Protein AF-0000000071799418 (afdb_homodimer)

InterPro domains:
  IPR000169 Cysteine peptidase, cysteine active site [PS00139] (120-131)
  IPR000668 Peptidase C1A, papain C-terminal [PF00112] (98-346)
  IPR000668 Peptidase C1A, papain C-terminal [PR00705] (120-135)
  IPR000668 Peptidase C1A, papain C-terminal [PR00705] (297-307)
  IPR000668 Peptidase C1A, papain C-terminal [PR00705] (312-318)
  IPR000668 Peptidase C1A, papain C-terminal [SM00645] (98-348)
  IPR013128 Peptidase C1A [PTHR12411] (71-341)
  IPR025660 Cysteine peptidase, histidine active site [PS00639] (295-305)
  IPR038765 Papain-like cysteine peptidase superfamily [SSF54001] (47-347)

Foldseek 3Di:
DPDDPDDPPPPPPPPPPPPVQQALVRVLVVVLPDDFDPVQQADFQPRVQVCDVPPDDQFDFANDQLAPQPLLQAAAQVAPDPDFDDFDAPDCVVLVVFDQKDFLCVVQVLQCLSVDAAALFSFNLQLLQQLQSFVQRLVCVVVSNPDHARFASLQLLAPLPPQFHQRRNYGHNLSSLVCQQVPFTFGEEYDPDPQTFHYNPDDAAGDQVVDPHPYHSPDHDDRDHNDQAGDPPHDDGSVRRGDGFNDKDWFRLYPSSQSVCCVPRNKWKFKFFDFNRNSGGAAGADADHGGHTSHMGMWIFGMWHDDRSFIWTKTAANNALRGHPRRIYIYTPDSCGRNRRGTIMDGGD/DPDDPDDPPPPPPPPPPPPPQQALVRVLVVVLPDDFDPVQQADAQPRVQVCPVVPDDQFDFANDFLAPQPLLQAAAQVAPDPDFDDFDAPDCVVLVVFDQKDFLCVVQVLQCLSVDAAALFSFNLQLLQQLQSFVQRLVCVVVSNPDRARFASLQLLAPLPPQFHDRRNYGHNLSSLVCQQPPFTFGEEYDPDPQTFHYNPDDAAGDQVVDPHPYHSPDHDDRDHNDQAGDPPHPDGSVRRGDGFNDKDWFRLYLSSQSVCCVPRNKWKFKFFDFNRVSGGAAGADADHGGHTSHMGMWIFGMWHDDRSFIWTKTAARNALRGHPRRIYIYTPDSCGRNRRGTIMDGGD

Nearest PDB structures (foldseek):
  1the-assembly1_B-2  TM=9.754E-01  e=5.997E-38  Rattus norvegicus
  1mir-assembly2_B  TM=9.091E-01  e=2.291E-39  Rattus norvegicus
  5ogq-assembly3_C  TM=9.634E-01  e=3.944E-37  Schistosoma mansoni
  4i05-assembly1_A  TM=9.194E-01  e=7.391E-37  Schistosoma mansoni
  3s3r-assembly2_B  TM=9.650E-01  e=7.233E-35  Schistosoma mansoni

Structure (mmCIF, N/CA/C/O backbone):
data_AF-0000000071799418-model_v1
#
loop_
_entity.id
_entity.type
_entity.pdbx_description
1 polymer 'Pept_C1 domain-containing protein'
#
loop_
_atom_site.group_PDB
_atom_site.id
_atom_site.type_symbol
_atom_site.label_atom_id
_atom_site.label_alt_id
_atom_site.label_comp_id
_atom_site.label_asym_id
_atom_site.label_entity_id
_atom_site.label_seq_id
_atom_site.pdbx_PDB_ins_code
_atom_site.Cartn_x
_atom_site.Cartn_y
_atom_site.Cartn_z
_atom_site.occupancy
_atom_site.B_iso_or_equiv
_atom_site.auth_seq_id
_atom_site.auth_comp_id
_atom_site.auth_asym_id
_atom_site.auth_atom_id
_atom_site.pdbx_PDB_model_num
ATOM 1 N N . MET A 1 1 ? -72.25 -21.875 44.812 1 28.3 1 MET A N 1
ATOM 2 C CA . MET A 1 1 ? -71.125 -22.25 43.938 1 28.3 1 MET A CA 1
ATOM 3 C C . MET A 1 1 ? -70.312 -21.031 43.5 1 28.3 1 MET A C 1
ATOM 5 O O . MET A 1 1 ? -70.25 -20.734 42.312 1 28.3 1 MET A O 1
ATOM 9 N N . PHE A 1 2 ? -70.25 -19.984 44.344 1 29.23 2 PHE A N 1
ATOM 10 C CA . PHE A 1 2 ? -69.812 -18.609 44.281 1 29.23 2 PHE A CA 1
ATOM 11 C C . PHE A 1 2 ? -68.312 -18.531 44.094 1 29.23 2 PHE A C 1
ATOM 13 O O . PHE A 1 2 ? -67.75 -17.516 43.656 1 29.23 2 PHE A O 1
ATOM 20 N N . SER A 1 3 ? -67.562 -19.484 44.719 1 26.91 3 SER A N 1
ATOM 21 C CA . SER A 1 3 ? -66.312 -19.094 45.312 1 26.91 3 SER A CA 1
ATOM 22 C C . SER A 1 3 ? -65.25 -18.75 44.25 1 26.91 3 SER A C 1
ATOM 24 O O . SER A 1 3 ? -64.625 -17.703 44.344 1 26.91 3 SER A O 1
ATOM 26 N N . THR A 1 4 ? -64.5 -19.75 43.656 1 31.31 4 THR A N 1
ATOM 27 C CA . THR A 1 4 ? -63.062 -19.844 43.5 1 31.31 4 THR A CA 1
ATOM 28 C C . THR A 1 4 ? -62.594 -19.047 42.312 1 31.31 4 THR A C 1
ATOM 30 O O . THR A 1 4 ? -62.719 -19.5 41.156 1 31.31 4 THR A O 1
ATOM 33 N N . MET A 1 5 ? -62.688 -17.719 42.219 1 27.11 5 MET A N 1
ATOM 34 C CA . MET A 1 5 ? -62.25 -16.719 41.219 1 27.11 5 MET A CA 1
ATOM 35 C C . MET A 1 5 ? -60.75 -16.641 41.156 1 27.11 5 MET A C 1
ATOM 37 O O . MET A 1 5 ? -60.125 -15.656 41.562 1 27.11 5 MET A O 1
ATOM 41 N N . LYS A 1 6 ? -59.875 -17.625 41.656 1 26.02 6 LYS A N 1
ATOM 42 C CA . LYS A 1 6 ? -58.5 -17.234 41.812 1 26.02 6 LYS A CA 1
ATOM 43 C C . LYS A 1 6 ? -57.875 -16.781 40.5 1 26.02 6 LYS A C 1
ATOM 45 O O . LYS A 1 6 ? -58.062 -17.438 39.469 1 26.02 6 LYS A O 1
ATOM 50 N N . ARG A 1 7 ? -57.062 -15.508 40.531 1 25.56 7 ARG A N 1
ATOM 51 C CA . ARG A 1 7 ? -56.312 -14.547 39.688 1 25.56 7 ARG A CA 1
ATOM 52 C C . ARG A 1 7 ? -55.125 -15.211 39.062 1 25.56 7 ARG A C 1
ATOM 54 O O . ARG A 1 7 ? -54.219 -15.719 39.75 1 25.56 7 ARG A O 1
ATOM 61 N N . LEU A 1 8 ? -55.188 -15.891 37.969 1 28.41 8 LEU A N 1
ATOM 62 C CA . LEU A 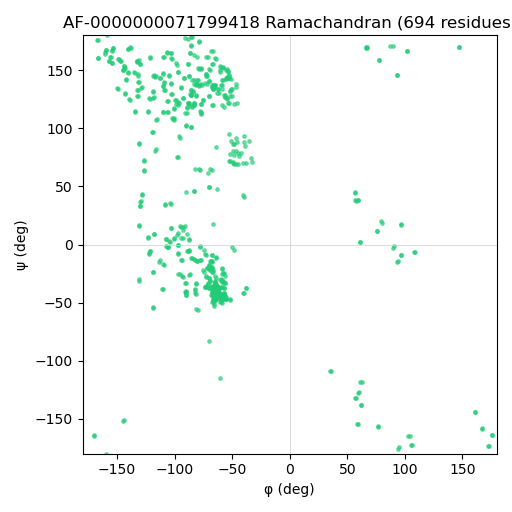1 8 ? -54 -16.297 37.219 1 28.41 8 LEU A CA 1
ATOM 63 C C . LEU A 1 8 ? -53.062 -15.102 37 1 28.41 8 LEU A C 1
ATOM 65 O O . LEU A 1 8 ? -53.438 -14.172 36.281 1 28.41 8 LEU A O 1
ATOM 69 N N . VAL A 1 9 ? -52.375 -14.562 38.031 1 29.75 9 VAL A N 1
ATOM 70 C CA . VAL A 1 9 ? -51.375 -13.508 37.875 1 29.75 9 VAL A CA 1
ATOM 71 C C . VAL A 1 9 ? -50.344 -13.938 36.844 1 29.75 9 VAL A C 1
ATOM 73 O O . VAL A 1 9 ? -49.719 -14.992 36.969 1 29.75 9 VAL A O 1
ATOM 76 N N . LEU A 1 10 ? -50.469 -13.562 35.531 1 28.44 10 LEU A N 1
ATOM 77 C CA . LEU A 1 10 ? -49.469 -13.602 34.469 1 28.44 10 LEU A CA 1
ATOM 78 C C . LEU A 1 10 ? -48.156 -12.961 34.938 1 28.44 10 LEU A C 1
ATOM 80 O O . LEU A 1 10 ? -48.125 -11.781 35.281 1 28.44 10 LEU A O 1
ATOM 84 N N . ALA A 1 11 ? -47.219 -13.68 35.594 1 27.92 11 ALA A N 1
ATOM 85 C CA . ALA A 1 11 ? -45.812 -13.312 35.812 1 27.92 11 ALA A CA 1
ATOM 86 C C . ALA A 1 11 ? -45.156 -12.852 34.531 1 27.92 11 ALA A C 1
ATOM 88 O O . ALA A 1 11 ? -44.906 -13.656 33.625 1 27.92 11 ALA A O 1
ATOM 89 N N . LEU A 1 12 ? -45.531 -11.68 33.969 1 28.73 12 LEU A N 1
ATOM 90 C CA . LEU A 1 12 ? -44.719 -11.047 32.938 1 28.73 12 LEU A CA 1
ATOM 91 C C . LEU A 1 12 ? -43.281 -10.898 33.406 1 28.73 12 LEU A C 1
ATOM 93 O O . LEU A 1 12 ? -43 -10.141 34.344 1 28.73 12 LEU A O 1
ATOM 97 N N . CYS A 1 13 ? -42.5 -11.953 33.5 1 29.92 13 CYS A N 1
ATOM 98 C CA . CYS A 1 13 ? -41.062 -11.805 33.656 1 29.92 13 CYS A CA 1
ATOM 99 C C . CYS A 1 13 ? -40.5 -10.789 32.656 1 29.92 13 CYS A C 1
ATOM 101 O O . CYS A 1 13 ? -40.594 -10.977 31.453 1 29.92 13 CYS A O 1
ATOM 103 N N . LEU A 1 14 ? -40.406 -9.539 33 1 30.78 14 LEU A N 1
ATOM 104 C CA . LEU A 1 14 ? -39.594 -8.508 32.375 1 30.78 14 LEU A CA 1
ATOM 105 C C . LEU A 1 14 ? -38.188 -9.008 32.125 1 30.78 14 LEU A C 1
ATOM 107 O O . LEU A 1 14 ? -37.438 -9.234 33.094 1 30.78 14 LEU A O 1
ATOM 111 N N . TYR A 1 15 ? -37.938 -9.938 31.203 1 30.98 15 TYR A N 1
ATOM 112 C CA . TYR A 1 15 ? -36.594 -10.086 30.688 1 30.98 15 TYR A CA 1
ATOM 113 C C . TYR A 1 15 ? -35.969 -8.734 30.359 1 30.98 15 TYR A C 1
ATOM 115 O O . TYR A 1 15 ? -36.406 -8.062 29.422 1 30.98 15 TYR A O 1
ATOM 123 N N . LEU A 1 16 ? -35.5 -8.016 31.312 1 31.05 16 LEU A N 1
ATOM 124 C CA . LEU A 1 16 ? -34.562 -6.914 31.078 1 31.05 16 LEU A CA 1
ATOM 125 C C . LEU A 1 16 ? -33.5 -7.309 30.062 1 31.05 16 LEU A C 1
ATOM 127 O O . LEU A 1 16 ? -32.688 -8.211 30.328 1 31.05 16 LEU A O 1
ATOM 131 N N . PHE A 1 17 ? -33.781 -7.301 28.812 1 32.5 17 PHE A N 1
ATOM 132 C CA . PHE A 1 17 ? -32.719 -7.211 27.797 1 32.5 17 PHE A CA 1
ATOM 133 C C . PHE A 1 17 ? -31.641 -6.227 28.234 1 32.5 17 PHE A C 1
ATOM 135 O O . PHE A 1 17 ? -31.859 -5.012 28.219 1 32.5 17 PHE A O 1
ATOM 142 N N . GLN A 1 18 ? -30.891 -6.5 29.172 1 33.25 18 GLN A N 1
ATOM 143 C CA . GLN A 1 18 ? -29.688 -5.684 29.328 1 33.25 18 GLN A CA 1
ATOM 144 C C . GLN A 1 18 ? -28.922 -5.555 28.016 1 33.25 18 GLN A C 1
ATOM 146 O O . GLN A 1 18 ? -28.406 -6.547 27.484 1 33.25 18 GLN A O 1
ATOM 151 N N . ALA A 1 19 ? -29.266 -4.75 27.141 1 38.5 19 ALA A N 1
ATOM 152 C CA . ALA A 1 19 ? -28.344 -4.297 26.109 1 38.5 19 ALA A CA 1
ATOM 153 C C . ALA A 1 19 ? -26.922 -4.207 26.641 1 38.5 19 ALA A C 1
ATOM 155 O O . ALA A 1 19 ? -26.625 -3.367 27.5 1 38.5 19 ALA A O 1
ATOM 156 N N . ALA A 1 20 ? -26.219 -5.195 26.859 1 41.75 20 ALA A N 1
ATOM 157 C CA . ALA A 1 20 ? -24.812 -5.152 27.234 1 41.75 20 ALA A CA 1
ATOM 158 C C . ALA A 1 20 ? -24.078 -4.055 26.469 1 41.75 20 ALA A C 1
ATOM 160 O O . ALA A 1 20 ? -24 -4.082 25.234 1 41.75 20 ALA A O 1
ATOM 161 N N . ILE A 1 21 ? -24.047 -2.762 26.859 1 47.72 21 ILE A N 1
ATOM 162 C CA . ILE A 1 21 ? -23.266 -1.65 26.328 1 47.72 21 ILE A CA 1
ATOM 163 C C . ILE A 1 21 ? -21.859 -2.129 25.984 1 47.72 21 ILE A C 1
ATOM 165 O O . ILE A 1 21 ? -21.094 -2.527 26.875 1 47.72 21 ILE A O 1
ATOM 169 N N . ALA A 1 22 ? -21.578 -2.535 24.781 1 62.28 22 ALA A N 1
ATOM 170 C CA . ALA A 1 22 ? -20.25 -2.893 24.297 1 62.28 22 ALA A CA 1
ATOM 171 C C . ALA A 1 22 ? -19.219 -1.822 24.672 1 62.28 22 ALA A C 1
ATOM 173 O O . ALA A 1 22 ? -19.484 -0.626 24.531 1 62.28 22 ALA A O 1
ATOM 174 N N . SER A 1 23 ? -18.234 -2.229 25.391 1 80.25 23 SER A N 1
ATOM 175 C CA . SER A 1 23 ? -17.125 -1.344 25.719 1 80.25 23 SER A CA 1
ATOM 176 C C . SER A 1 23 ? -16.422 -0.861 24.453 1 80.25 23 SER A C 1
ATOM 178 O O . SER A 1 23 ? -16.625 -1.412 23.375 1 80.25 23 SER A O 1
ATOM 180 N N . GLU A 1 24 ? -15.875 0.281 24.5 1 80.62 24 GLU A N 1
ATOM 181 C CA . GLU A 1 24 ? -15.039 0.788 23.422 1 80.62 24 GLU A CA 1
ATOM 182 C C . GLU A 1 24 ? -14.133 -0.305 22.859 1 80.62 24 GLU A C 1
ATOM 184 O O . GLU A 1 24 ? -13.977 -0.433 21.641 1 80.62 24 GLU A O 1
ATOM 189 N N . ALA A 1 25 ? -13.609 -1.04 23.672 1 82.38 25 ALA A N 1
ATOM 190 C CA . ALA A 1 25 ? -12.703 -2.119 23.266 1 82.38 25 ALA A CA 1
ATOM 191 C C . ALA A 1 25 ? -13.422 -3.141 22.391 1 82.38 25 ALA A C 1
ATOM 193 O O . ALA A 1 25 ? -12.852 -3.646 21.422 1 82.38 25 ALA A O 1
ATOM 194 N N . ASP A 1 26 ? -14.617 -3.393 22.766 1 85.69 26 ASP A N 1
ATOM 195 C CA . ASP A 1 26 ? -15.406 -4.352 22 1 85.69 26 ASP A CA 1
ATOM 196 C C . ASP A 1 26 ? -15.719 -3.811 20.609 1 85.69 26 ASP A C 1
ATOM 198 O O . ASP A 1 26 ? -15.641 -4.547 19.609 1 85.69 26 ASP A O 1
ATOM 202 N N . VAL A 1 27 ? -16.078 -2.588 20.625 1 86.06 27 VAL A N 1
ATOM 203 C CA . VAL A 1 27 ? -16.391 -1.948 19.359 1 86.06 27 VAL A CA 1
ATOM 204 C C . VAL A 1 27 ? -15.148 -1.948 18.469 1 86.06 27 VAL A C 1
ATOM 206 O O . VAL A 1 27 ? -15.234 -2.301 17.281 1 86.06 27 VAL A O 1
ATOM 209 N N . LEU A 1 28 ? -14.055 -1.646 19 1 89.06 28 LEU A N 1
ATOM 210 C CA . LEU A 1 28 ? -12.82 -1.573 18.219 1 89.06 28 LEU A CA 1
ATOM 211 C C . LEU A 1 28 ? -12.406 -2.953 17.719 1 89.06 28 LEU A C 1
ATOM 213 O O . LEU A 1 28 ? -11.961 -3.098 16.578 1 89.06 28 LEU A O 1
ATOM 217 N N . ALA A 1 29 ? -12.555 -3.904 18.562 1 87.38 29 ALA A N 1
ATOM 218 C CA . ALA A 1 29 ? -12.227 -5.27 18.156 1 87.38 29 ALA A CA 1
ATOM 219 C C . ALA A 1 29 ? -13.109 -5.727 17 1 87.38 29 ALA A C 1
ATOM 221 O O . ALA A 1 29 ? -12.633 -6.367 16.062 1 87.38 29 ALA A O 1
ATOM 222 N N . SER A 1 30 ? -14.344 -5.406 17.141 1 88.75 30 SER A N 1
ATOM 223 C CA . SER A 1 30 ? -15.281 -5.762 16.078 1 88.75 30 SER A CA 1
ATOM 224 C C . SER A 1 30 ? -14.93 -5.059 14.781 1 88.75 30 SER A C 1
ATOM 226 O O . SER A 1 30 ? -14.969 -5.668 13.711 1 88.75 30 SER A O 1
ATOM 228 N N . LEU A 1 31 ? -14.602 -3.865 14.875 1 88.19 31 LEU A N 1
ATOM 229 C CA . LEU A 1 31 ? -14.25 -3.088 13.695 1 88.19 31 LEU A CA 1
ATOM 230 C C . LEU A 1 31 ? -12.953 -3.594 13.07 1 88.19 31 LEU A C 1
ATOM 232 O O . LEU A 1 31 ? -12.844 -3.68 11.844 1 88.19 31 LEU A O 1
ATOM 236 N N . GLN A 1 32 ? -12.023 -3.912 13.844 1 85.81 32 GLN A N 1
ATOM 237 C CA . GLN A 1 32 ? -10.734 -4.414 13.375 1 85.81 32 GLN A CA 1
ATOM 238 C C . GLN A 1 32 ? -10.891 -5.762 12.68 1 85.81 32 GLN A C 1
ATOM 240 O O . GLN A 1 32 ? -10.148 -6.074 11.75 1 85.81 32 GLN A O 1
ATOM 245 N N . ALA A 1 33 ? -11.82 -6.5 13.109 1 86.62 33 ALA A N 1
ATOM 246 C CA . ALA A 1 33 ? -12.016 -7.852 12.578 1 86.62 33 ALA A CA 1
ATOM 247 C C . ALA A 1 33 ? -12.773 -7.82 11.258 1 86.62 33 ALA A C 1
ATOM 249 O O . ALA A 1 33 ? -12.805 -8.812 10.531 1 86.62 33 ALA A O 1
ATOM 250 N N . GLN A 1 34 ? -13.344 -6.734 10.969 1 89.75 34 GLN A N 1
ATOM 251 C CA . GLN A 1 34 ? -14.148 -6.645 9.758 1 89.75 34 GLN A CA 1
ATOM 252 C C . GLN A 1 34 ? -13.258 -6.516 8.516 1 89.75 34 GLN A C 1
ATOM 254 O O . GLN A 1 34 ? -12.484 -5.566 8.406 1 89.75 34 GLN A O 1
ATOM 259 N N . GLU A 1 35 ? -13.406 -7.473 7.609 1 92.94 35 GLU A N 1
ATOM 260 C CA . GLU A 1 35 ? -12.672 -7.441 6.348 1 92.94 35 GLU A CA 1
ATOM 261 C C . GLU A 1 35 ? -13.484 -6.738 5.262 1 92.94 35 GLU A C 1
ATOM 263 O O . GLU A 1 35 ? -14.711 -6.828 5.238 1 92.94 35 GLU A O 1
ATOM 268 N N . ILE A 1 36 ? -12.828 -6.023 4.438 1 96.06 36 ILE A N 1
ATOM 269 C CA . ILE A 1 36 ? -13.445 -5.441 3.252 1 96.06 36 ILE A CA 1
ATOM 270 C C . ILE A 1 36 ? -13.477 -6.477 2.127 1 96.06 36 ILE A C 1
ATOM 272 O O . ILE A 1 36 ? -12.43 -6.965 1.697 1 96.06 36 ILE A O 1
ATOM 276 N N . PRO A 1 37 ? -14.672 -6.84 1.626 1 95.88 37 PRO A N 1
ATOM 277 C CA . PRO A 1 37 ? -14.727 -7.805 0.522 1 95.88 37 PRO A CA 1
ATOM 278 C C . PRO A 1 37 ? -13.875 -7.375 -0.672 1 95.88 37 PRO A C 1
ATOM 280 O O . PRO A 1 37 ? -13.812 -6.188 -0.998 1 95.88 37 PRO A O 1
ATOM 283 N N . LEU A 1 38 ? -13.266 -8.336 -1.323 1 95.75 38 LEU A N 1
ATOM 284 C CA . LEU A 1 38 ? -12.367 -8.055 -2.439 1 95.75 38 LEU A CA 1
ATOM 285 C C . LEU A 1 38 ? -13.086 -7.246 -3.516 1 95.75 38 LEU A C 1
ATOM 287 O O . LEU A 1 38 ? -12.523 -6.281 -4.043 1 95.75 38 LEU A O 1
ATOM 291 N N . ALA A 1 39 ? -14.312 -7.637 -3.85 1 94.44 39 ALA A N 1
ATOM 292 C CA . ALA A 1 39 ? -15.078 -6.934 -4.871 1 94.44 39 ALA A CA 1
ATOM 293 C C . ALA A 1 39 ? -15.281 -5.469 -4.496 1 94.44 39 ALA A C 1
ATOM 295 O O . ALA A 1 39 ? -15.25 -4.59 -5.363 1 94.44 39 ALA A O 1
ATOM 296 N N . ALA A 1 40 ? -15.469 -5.203 -3.195 1 96.88 40 ALA A N 1
ATOM 297 C CA . ALA A 1 40 ? -15.703 -3.844 -2.721 1 96.88 40 ALA A CA 1
ATOM 298 C C . ALA A 1 40 ? -14.445 -2.996 -2.832 1 96.88 40 ALA A C 1
ATOM 300 O O . ALA A 1 40 ? -14.516 -1.773 -2.98 1 96.88 40 ALA A O 1
ATOM 301 N N . GLN A 1 41 ? -13.25 -3.627 -2.736 1 96.75 41 GLN A N 1
ATOM 302 C CA . GLN A 1 41 ? -11.977 -2.918 -2.781 1 96.75 41 GLN A CA 1
ATOM 303 C C . GLN A 1 41 ? -11.727 -2.314 -4.16 1 96.75 41 GLN A C 1
ATOM 305 O O . GLN A 1 41 ? -10.922 -1.397 -4.309 1 96.75 41 GLN A O 1
ATOM 310 N N . LEU A 1 42 ? -12.539 -2.771 -5.203 1 95.31 42 LEU A N 1
ATOM 311 C CA . LEU A 1 42 ? -12.297 -2.354 -6.578 1 95.31 42 LEU A CA 1
ATOM 312 C C . LEU A 1 42 ? -13.367 -1.364 -7.043 1 95.31 42 LEU A C 1
ATOM 314 O O . LEU A 1 42 ? -13.32 -0.883 -8.172 1 95.31 42 LEU A O 1
ATOM 318 N N . LEU A 1 43 ? -14.297 -1.066 -6.219 1 94.62 43 LEU A N 1
ATOM 319 C CA . LEU A 1 43 ? -15.43 -0.229 -6.609 1 94.62 43 LEU A CA 1
ATOM 320 C C . LEU A 1 43 ? -14.984 1.213 -6.832 1 94.62 43 LEU A C 1
ATOM 322 O O . LEU A 1 43 ? -14.016 1.672 -6.219 1 94.62 43 LEU A O 1
ATOM 326 N N . SER A 1 44 ? -15.664 1.903 -7.699 1 91.31 44 SER A N 1
ATOM 327 C CA . SER A 1 44 ? -15.484 3.32 -8 1 91.31 44 SER A CA 1
ATOM 328 C C . SER A 1 44 ? -16.781 3.939 -8.531 1 91.31 44 SER A C 1
ATOM 330 O O . SER A 1 44 ? -17.766 3.234 -8.758 1 91.31 44 SER A O 1
ATOM 332 N N . GLY A 1 45 ? -16.781 5.234 -8.617 1 90 45 GLY A N 1
ATOM 333 C CA . GLY A 1 45 ? -17.906 5.938 -9.227 1 90 45 GLY A CA 1
ATOM 334 C C . GLY A 1 45 ? -19.219 5.715 -8.492 1 90 45 GLY A C 1
ATOM 335 O O . GLY A 1 45 ? -19.25 5.73 -7.262 1 90 45 GLY A O 1
ATOM 336 N N . GLU A 1 46 ? -20.234 5.52 -9.281 1 92.06 46 GLU A N 1
ATOM 337 C CA . GLU A 1 46 ? -21.594 5.387 -8.742 1 92.06 46 GLU A CA 1
ATOM 338 C C . GLU A 1 46 ? -21.734 4.094 -7.945 1 92.06 46 GLU A C 1
ATOM 340 O O . GLU A 1 46 ? -22.422 4.066 -6.918 1 92.06 46 GLU A O 1
ATOM 345 N N . GLU A 1 47 ? -21.109 3.049 -8.414 1 93.69 47 GLU A N 1
ATOM 346 C CA . GLU A 1 47 ? -21.188 1.774 -7.711 1 93.69 47 GLU A CA 1
ATOM 347 C C . GLU A 1 47 ? -20.609 1.88 -6.305 1 93.69 47 GLU A C 1
ATOM 349 O O . GLU A 1 47 ? -21.125 1.278 -5.363 1 93.69 47 GLU A O 1
ATOM 354 N N . LEU A 1 48 ? -19.562 2.643 -6.184 1 95 48 LEU A N 1
ATOM 355 C CA . LEU A 1 48 ? -18.969 2.875 -4.875 1 95 48 LEU A CA 1
ATOM 356 C C . LEU A 1 48 ? -19.922 3.645 -3.971 1 95 48 LEU A C 1
ATOM 358 O O . LEU A 1 48 ? -20.125 3.264 -2.816 1 95 48 LEU A O 1
ATOM 362 N N . THR A 1 49 ? -20.5 4.711 -4.508 1 94.31 49 THR A N 1
ATOM 363 C CA . THR A 1 49 ? -21.422 5.523 -3.732 1 94.31 49 THR A CA 1
ATOM 364 C C . THR A 1 49 ? -22.578 4.676 -3.203 1 94.31 49 THR A C 1
ATOM 366 O O . THR A 1 49 ? -22.906 4.746 -2.02 1 94.31 49 THR A O 1
ATOM 369 N N . GLU A 1 50 ? -23.109 3.859 -4.094 1 95 50 GLU A N 1
ATOM 370 C CA . GLU A 1 50 ? -24.219 2.996 -3.709 1 95 50 GLU A CA 1
ATOM 371 C C . GLU A 1 50 ? -23.797 1.995 -2.637 1 95 50 GLU A C 1
ATOM 373 O O . GLU A 1 50 ? -24.531 1.761 -1.675 1 95 50 GLU A O 1
ATOM 378 N N . TYR A 1 51 ? -22.656 1.436 -2.836 1 96.88 51 TYR A N 1
ATOM 379 C CA . TYR A 1 51 ? -22.156 0.479 -1.859 1 96.88 51 TYR A CA 1
ATOM 380 C C . TYR A 1 51 ? -22 1.13 -0.491 1 96.88 51 TYR A C 1
ATOM 382 O O . TYR A 1 51 ? -22.375 0.552 0.528 1 96.88 51 TYR A O 1
ATOM 390 N N . LEU A 1 52 ? -21.391 2.301 -0.445 1 96.69 52 LEU A N 1
ATOM 391 C CA . LEU A 1 52 ? -21.156 3.012 0.806 1 96.69 52 LEU A CA 1
ATOM 392 C C . LEU A 1 52 ? -22.469 3.34 1.507 1 96.69 52 LEU A C 1
ATOM 394 O O . LEU A 1 52 ? -22.562 3.215 2.729 1 96.69 52 LEU A O 1
ATOM 398 N N . GLN A 1 53 ? -23.453 3.775 0.765 1 95.12 53 GLN A N 1
ATOM 399 C CA . GLN A 1 53 ? -24.75 4.137 1.34 1 95.12 53 GLN A CA 1
ATOM 400 C C . GLN A 1 53 ? -25.438 2.92 1.955 1 95.12 53 GLN A C 1
ATOM 402 O O . GLN A 1 53 ? -26.141 3.039 2.959 1 95.12 53 GLN A O 1
ATOM 407 N N . LYS A 1 54 ? -25.125 1.775 1.405 1 95.94 54 LYS A N 1
ATOM 408 C CA . LYS A 1 54 ? -25.828 0.568 1.818 1 95.94 54 LYS A CA 1
ATOM 409 C C . LYS A 1 54 ? -25.047 -0.183 2.898 1 95.94 54 LYS A C 1
ATOM 411 O O . LYS A 1 54 ? -25.641 -0.857 3.74 1 95.94 54 LYS A O 1
ATOM 416 N N . ASN A 1 55 ? -23.703 -0.032 2.982 1 95.56 55 ASN A N 1
ATOM 417 C CA . ASN A 1 55 ? -22.922 -1.022 3.717 1 95.56 55 ASN A CA 1
ATOM 418 C C . ASN A 1 55 ? -22.203 -0.397 4.902 1 95.56 55 ASN A C 1
ATOM 420 O O . ASN A 1 55 ? -21.359 -1.044 5.535 1 95.56 55 ASN A O 1
ATOM 424 N N . GLN A 1 56 ? -22.484 0.87 5.27 1 92.5 56 GLN A N 1
ATOM 425 C CA . GLN A 1 56 ? -21.906 1.455 6.473 1 92.5 56 GLN A CA 1
ATOM 426 C C . GLN A 1 56 ? -22.75 2.613 6.984 1 92.5 56 GLN A C 1
ATOM 428 O O . GLN A 1 56 ? -23.547 3.186 6.234 1 92.5 56 GLN A O 1
ATOM 433 N N . GLN A 1 57 ? -22.594 2.928 8.305 1 91.56 57 GLN A N 1
ATOM 434 C CA . GLN A 1 57 ? -23.375 3.994 8.93 1 91.56 57 GLN A CA 1
ATOM 435 C C . GLN A 1 57 ? -22.484 4.938 9.719 1 91.56 57 GLN A C 1
ATOM 437 O O . GLN A 1 57 ? -22.953 5.66 10.602 1 91.56 57 GLN A O 1
ATOM 442 N N . PHE A 1 58 ? -21.219 4.918 9.516 1 94 58 PHE A N 1
ATOM 443 C CA . PHE A 1 58 ? -20.266 5.707 10.289 1 94 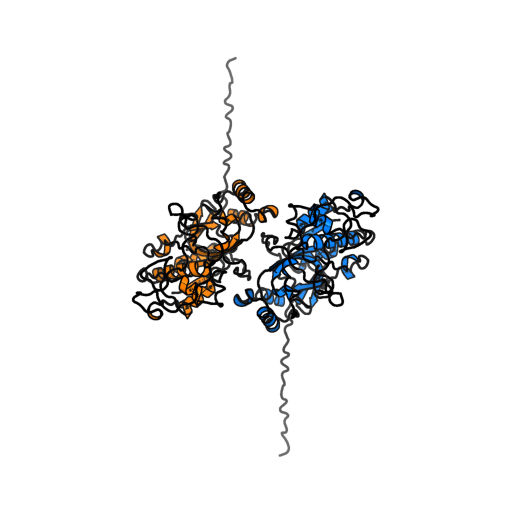58 PHE A CA 1
ATOM 444 C C . PHE A 1 58 ? -20.203 7.137 9.766 1 94 58 PHE A C 1
ATOM 446 O O . PHE A 1 58 ? -19.953 8.07 10.531 1 94 58 PHE A O 1
ATOM 453 N N . PHE A 1 59 ? -20.375 7.266 8.414 1 95.94 59 PHE A N 1
ATOM 454 C CA . PHE A 1 59 ? -20.297 8.609 7.852 1 95.94 59 PHE A CA 1
ATOM 455 C C . PHE A 1 59 ? -21.297 8.773 6.703 1 95.94 59 PHE A C 1
ATOM 457 O O . PHE A 1 59 ? -21.688 7.789 6.078 1 95.94 59 PHE A O 1
ATOM 464 N N . GLU A 1 60 ? -21.688 10.016 6.512 1 95.44 60 GLU A N 1
ATOM 465 C CA . GLU A 1 60 ? -22.578 10.367 5.406 1 95.44 60 GLU A CA 1
ATOM 466 C C . GLU A 1 60 ? -21.797 10.523 4.105 1 95.44 60 GLU A C 1
ATOM 468 O O . GLU A 1 60 ? -20.688 11.078 4.105 1 95.44 60 GLU A O 1
ATOM 473 N N . VAL A 1 61 ? -22.422 9.969 3.045 1 91.44 61 VAL A N 1
ATOM 474 C CA . VAL A 1 61 ? -21.766 9.922 1.744 1 91.44 61 VAL A CA 1
ATOM 475 C C . VAL A 1 61 ? -22.344 11 0.831 1 91.44 61 VAL A C 1
ATOM 477 O O . VAL A 1 61 ? -23.562 11.156 0.741 1 91.44 61 VAL A O 1
ATOM 480 N N . GLU A 1 62 ? -21.391 11.766 0.249 1 83.44 62 GLU A N 1
ATOM 481 C CA . GLU A 1 62 ? -21.812 12.758 -0.735 1 83.44 62 GLU A CA 1
ATOM 482 C C . GLU A 1 62 ? -22 12.133 -2.111 1 83.44 62 GLU A C 1
ATOM 484 O O . GLU A 1 62 ? -21.297 11.188 -2.473 1 83.44 62 GLU A O 1
ATOM 489 N N . ASP A 1 63 ? -23.016 12.594 -2.797 1 67.06 63 ASP A N 1
ATOM 490 C CA . ASP A 1 63 ? -23.266 12.078 -4.141 1 67.06 63 ASP A CA 1
ATOM 491 C C . ASP A 1 63 ? -22.125 12.469 -5.09 1 67.06 63 ASP A C 1
ATOM 493 O O . ASP A 1 63 ? -21.719 11.672 -5.934 1 67.06 63 ASP A O 1
ATOM 497 N N . THR A 1 64 ? -21.859 13.82 -5.09 1 60.22 64 THR A N 1
ATOM 498 C CA . THR A 1 64 ? -20.812 14.242 -6.023 1 60.22 64 THR A CA 1
ATOM 499 C C . THR A 1 64 ? -19.438 14.188 -5.363 1 60.22 64 THR A C 1
ATOM 501 O O . THR A 1 64 ? -19.234 14.773 -4.297 1 60.22 64 THR A O 1
ATOM 504 N N . PRO A 1 65 ? -18.672 13.227 -5.93 1 56.5 65 PRO A N 1
ATOM 505 C CA . PRO A 1 65 ? -17.312 13.227 -5.391 1 56.5 65 PRO A CA 1
ATOM 506 C C . PRO A 1 65 ? -16.703 14.625 -5.328 1 56.5 65 PRO A C 1
ATOM 508 O O . PRO A 1 65 ? -17.141 15.523 -6.047 1 56.5 65 PRO A O 1
ATOM 511 N N . ALA A 1 66 ? -15.992 14.945 -4.086 1 52.84 66 ALA A N 1
ATOM 512 C CA . ALA A 1 66 ? -15.219 16.188 -4.082 1 52.84 66 ALA A CA 1
ATOM 513 C C . ALA A 1 66 ? -14.508 16.391 -5.418 1 52.84 66 ALA A C 1
ATOM 515 O O . ALA A 1 66 ? -13.375 16.859 -5.457 1 52.84 66 ALA A O 1
ATOM 516 N N . GLY A 1 67 ? -15.227 16.078 -6.637 1 52.84 67 GLY A N 1
ATOM 517 C CA . GLY A 1 67 ? -14.82 16.453 -7.98 1 52.84 67 GLY A CA 1
ATOM 518 C C . GLY A 1 67 ? -13.992 15.391 -8.68 1 52.84 67 GLY A C 1
ATOM 519 O O . GLY A 1 67 ? -13.484 14.469 -8.031 1 52.84 67 GLY A O 1
ATOM 520 N N . ASP A 1 68 ? -14.047 15.141 -10.086 1 56.94 68 ASP A N 1
ATOM 521 C CA . ASP A 1 68 ? -13.297 14.266 -10.977 1 56.94 68 ASP A CA 1
ATOM 522 C C . ASP A 1 68 ? -11.789 14.406 -10.75 1 56.94 68 ASP A C 1
ATOM 524 O O . ASP A 1 68 ? -11.008 13.57 -11.203 1 56.94 68 ASP A O 1
ATOM 528 N N . ASP A 1 69 ? -11.383 15.281 -9.93 1 73.88 69 ASP A N 1
ATOM 529 C CA . ASP A 1 69 ? -9.945 15.508 -9.844 1 73.88 69 ASP A CA 1
ATOM 530 C C . ASP A 1 69 ? -9.469 15.445 -8.391 1 73.88 69 ASP A C 1
ATOM 532 O O . ASP A 1 69 ? -8.578 16.203 -7.996 1 73.88 69 ASP A O 1
ATOM 536 N N . PHE A 1 70 ? -10.031 14.555 -7.598 1 82 70 PHE A N 1
ATOM 537 C CA . PHE A 1 70 ? -9.68 14.344 -6.199 1 82 70 PHE A CA 1
ATOM 538 C C . PHE A 1 70 ? -8.219 13.945 -6.059 1 82 70 PHE A C 1
ATOM 540 O O . PHE A 1 70 ? -7.547 14.352 -5.109 1 82 70 PHE A O 1
ATOM 547 N N . GLU A 1 71 ? -7.691 13.297 -7.035 1 87.81 71 GLU A N 1
ATOM 548 C CA . GLU A 1 71 ? -6.332 12.758 -7 1 87.81 71 GLU A CA 1
ATOM 549 C C . GLU A 1 71 ? -5.297 13.875 -7.117 1 87.81 71 GLU A C 1
ATOM 551 O O . GLU A 1 71 ? -4.176 13.742 -6.625 1 87.81 71 GLU A O 1
ATOM 556 N N . SER A 1 72 ? -5.676 14.953 -7.762 1 88.75 72 SER A N 1
ATOM 557 C CA . SER A 1 72 ? -4.746 16.062 -7.949 1 88.75 72 SER A CA 1
ATOM 558 C C . SER A 1 72 ? -4.441 16.75 -6.629 1 88.75 72 SER A C 1
ATOM 560 O O . SER A 1 72 ? -3.471 17.5 -6.523 1 88.75 72 SER A O 1
ATOM 562 N N . ARG A 1 73 ? -5.219 16.469 -5.621 1 92.62 73 ARG A N 1
ATOM 563 C CA . ARG A 1 73 ? -5.055 17.094 -4.316 1 92.62 73 ARG A CA 1
ATOM 564 C C . ARG A 1 73 ? -4.25 16.203 -3.377 1 92.62 73 ARG A C 1
ATOM 566 O O . ARG A 1 73 ? -3.936 16.609 -2.252 1 92.62 73 ARG A O 1
ATOM 573 N N . LEU A 1 74 ? -3.998 15.031 -3.818 1 95.81 74 LEU A N 1
ATOM 574 C CA . LEU A 1 74 ? -3.311 14.047 -2.988 1 95.81 74 LEU A CA 1
ATOM 575 C C . LEU A 1 74 ? -1.846 13.922 -3.395 1 95.81 74 LEU A C 1
ATOM 577 O O . LEU A 1 74 ? -1.447 14.414 -4.453 1 95.81 74 LEU A O 1
ATOM 581 N N . MET A 1 75 ? -1.068 13.406 -2.492 1 97.5 75 MET A N 1
ATOM 582 C CA . MET A 1 75 ? 0.276 12.969 -2.859 1 97.5 75 MET A CA 1
ATOM 583 C C . MET A 1 75 ? 0.235 11.609 -3.561 1 97.5 75 MET A C 1
ATOM 585 O O . MET A 1 75 ? -0.684 10.82 -3.338 1 97.5 75 MET A O 1
ATOM 589 N N . ASP A 1 76 ? 1.227 11.438 -4.41 1 95.5 76 ASP A N 1
ATOM 590 C CA . ASP A 1 76 ? 1.417 10.109 -4.973 1 95.5 76 ASP A CA 1
ATOM 591 C C . ASP A 1 76 ? 1.52 9.055 -3.871 1 95.5 76 ASP A C 1
ATOM 593 O O . ASP A 1 76 ? 2.061 9.328 -2.797 1 95.5 76 ASP A O 1
ATOM 597 N N . LEU A 1 77 ? 1.072 7.844 -4.148 1 94.88 77 LEU A N 1
ATOM 598 C CA . LEU A 1 77 ? 1.096 6.742 -3.193 1 94.88 77 LEU A CA 1
ATOM 599 C C . LEU A 1 77 ? 2.52 6.457 -2.73 1 94.88 77 LEU A C 1
ATOM 601 O O . LEU A 1 77 ? 2.725 5.875 -1.662 1 94.88 77 LEU A O 1
ATOM 605 N N . SER A 1 78 ? 3.523 6.879 -3.506 1 93.88 78 SER A N 1
ATOM 606 C CA . SER A 1 78 ? 4.922 6.617 -3.18 1 93.88 78 SER A CA 1
ATOM 607 C C . SER A 1 78 ? 5.348 7.375 -1.926 1 93.88 78 SER A C 1
ATOM 609 O O . SER A 1 78 ? 6.398 7.086 -1.349 1 93.88 78 SER A O 1
ATOM 611 N N . PHE A 1 79 ? 4.531 8.227 -1.471 1 95.94 79 PHE A N 1
ATOM 612 C CA . PHE A 1 79 ? 4.918 9.039 -0.325 1 95.94 79 PHE A CA 1
ATOM 613 C C . PHE A 1 79 ? 4.258 8.531 0.95 1 95.94 79 PHE A C 1
ATOM 615 O O . PHE A 1 79 ? 4.207 9.242 1.956 1 95.94 79 PHE A O 1
ATOM 622 N N . ILE A 1 80 ? 3.727 7.328 0.871 1 93.81 80 ILE A N 1
ATOM 623 C CA . ILE A 1 80 ? 3.438 6.562 2.078 1 93.81 80 ILE A CA 1
ATOM 624 C C . ILE A 1 80 ? 4.703 5.852 2.553 1 93.81 80 ILE A C 1
ATOM 626 O O . ILE A 1 80 ? 5.332 5.113 1.791 1 93.81 80 ILE A O 1
ATOM 630 N N . ASP A 1 81 ? 5.07 6.184 3.812 1 94.38 81 ASP A N 1
ATOM 631 C CA . ASP A 1 81 ? 6.23 5.5 4.375 1 94.38 81 ASP A CA 1
ATOM 632 C C . ASP A 1 81 ? 6.062 3.984 4.301 1 94.38 81 ASP A C 1
ATOM 634 O O . ASP A 1 81 ? 5.09 3.436 4.828 1 94.38 81 ASP A O 1
ATOM 638 N N . GLN A 1 82 ? 7.02 3.287 3.705 1 94.06 82 GLN A N 1
ATOM 639 C CA . GLN A 1 82 ? 6.906 1.858 3.426 1 94.06 82 GLN A CA 1
ATOM 640 C C . GLN A 1 82 ? 7.27 1.026 4.652 1 94.06 82 GLN A C 1
ATOM 642 O O . GLN A 1 82 ? 7.02 -0.18 4.688 1 94.06 82 GLN A O 1
ATOM 647 N N . ASN A 1 83 ? 7.867 1.699 5.641 1 92.31 83 ASN A N 1
ATOM 648 C CA . ASN A 1 83 ? 8.195 0.994 6.875 1 92.31 83 ASN A CA 1
ATOM 649 C C . ASN A 1 83 ? 6.961 0.796 7.754 1 92.31 83 ASN A C 1
ATOM 651 O O . ASN A 1 83 ? 6.285 1.763 8.109 1 92.31 83 ASN A O 1
ATOM 655 N N . THR A 1 84 ? 6.609 -0.483 7.906 1 82 84 THR A N 1
ATOM 656 C CA . THR A 1 84 ? 5.461 -0.765 8.758 1 82 84 THR A CA 1
ATOM 657 C C . THR A 1 84 ? 5.883 -0.877 10.219 1 82 84 THR A C 1
ATOM 659 O O . THR A 1 84 ? 6.883 -1.524 10.531 1 82 84 THR A O 1
ATOM 662 N N . LYS A 1 85 ? 5.211 -0.146 11.078 1 77.38 85 LYS A N 1
ATOM 663 C CA . LYS A 1 85 ? 5.422 -0.232 12.516 1 77.38 85 LYS A CA 1
ATOM 664 C C . LYS A 1 85 ? 4.137 -0.622 13.242 1 77.38 85 LYS A C 1
ATOM 666 O O . LYS A 1 85 ? 3.076 -0.048 12.984 1 77.38 85 LYS A O 1
ATOM 671 N N . PRO A 1 86 ? 4.293 -1.678 13.992 1 75.25 86 PRO A N 1
ATOM 672 C CA . PRO A 1 86 ? 3.08 -2.014 14.742 1 75.25 86 PRO A CA 1
ATOM 673 C C . PRO A 1 86 ? 2.662 -0.91 15.711 1 75.25 86 PRO A C 1
ATOM 675 O O . PRO A 1 86 ? 3.518 -0.251 16.312 1 75.25 86 PRO A O 1
ATOM 678 N N . VAL A 1 87 ? 1.375 -0.613 15.68 1 74.88 87 VAL A N 1
ATOM 679 C CA . VAL A 1 87 ? 0.851 0.341 16.656 1 74.88 87 VAL A CA 1
ATOM 680 C C . VAL A 1 87 ? 0.738 -0.324 18.016 1 74.88 87 VAL A C 1
ATOM 682 O O . VAL A 1 87 ? 0.194 -1.425 18.141 1 74.88 87 VAL A O 1
ATOM 685 N N . VAL A 1 88 ? 1.38 0.312 18.969 1 73.75 88 VAL A N 1
ATOM 686 C CA . VAL A 1 88 ? 1.407 -0.241 20.328 1 73.75 88 VAL A CA 1
ATOM 687 C C . VAL A 1 88 ? 0.2 0.262 21.109 1 73.75 88 VAL A C 1
ATOM 689 O O . VAL A 1 88 ? -0.104 1.457 21.094 1 73.75 88 VAL A O 1
ATOM 692 N N . GLN A 1 89 ? -0.562 -0.726 21.562 1 67.06 89 GLN A N 1
ATOM 693 C CA . GLN A 1 89 ? -1.633 -0.334 22.469 1 67.06 89 GLN A CA 1
ATOM 694 C C . GLN A 1 89 ? -1.129 -0.247 23.906 1 67.06 89 GLN A C 1
ATOM 696 O O . GLN A 1 89 ? -0.608 -1.225 24.438 1 67.06 89 GLN A O 1
ATOM 701 N N . GLU A 1 90 ? -0.899 0.912 24.312 1 62.44 90 GLU A N 1
ATOM 702 C CA . GLU A 1 90 ? -0.481 1.03 25.703 1 62.44 90 GLU A CA 1
ATOM 703 C C . GLU A 1 90 ? -1.614 0.65 26.656 1 62.44 90 GLU A C 1
ATOM 705 O O . GLU A 1 90 ? -2.789 0.862 26.344 1 62.44 90 GLU A O 1
ATOM 710 N N . ALA A 1 91 ? -1.186 -0.12 27.625 1 52.5 91 ALA A N 1
ATOM 711 C CA . ALA A 1 91 ? -2.133 -0.54 28.656 1 52.5 91 ALA A CA 1
ATOM 712 C C . ALA A 1 91 ? -2.889 0.657 29.219 1 52.5 91 ALA A C 1
ATOM 714 O O . ALA A 1 91 ? -2.326 1.746 29.359 1 52.5 91 ALA A O 1
ATOM 715 N N . THR A 1 92 ? -4.277 0.609 29.25 1 52.62 92 THR A N 1
ATOM 716 C CA . THR A 1 92 ? -5.266 1.578 29.719 1 52.62 92 THR A CA 1
ATOM 717 C C . THR A 1 92 ? -4.777 2.291 30.969 1 52.62 92 THR A C 1
ATOM 719 O O . THR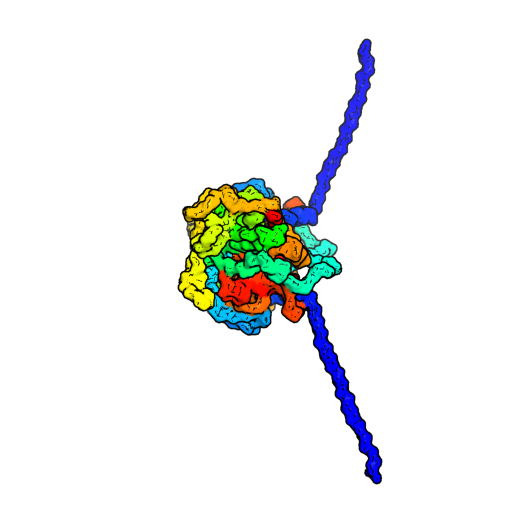 A 1 92 ? -5.152 3.436 31.234 1 52.62 92 THR A O 1
ATOM 722 N N . SER A 1 93 ? -4.113 1.572 31.812 1 48.53 93 SER A N 1
ATOM 723 C CA . SER A 1 93 ? -3.824 2.115 33.125 1 48.53 93 SER A CA 1
ATOM 724 C C . SER A 1 93 ? -3.072 3.438 33.031 1 48.53 93 SER A C 1
ATOM 726 O O . SER A 1 93 ? -3.137 4.262 33.938 1 48.53 93 SER A O 1
ATOM 728 N N . THR A 1 94 ? -2.396 3.623 32.062 1 54.41 94 THR A N 1
ATOM 729 C CA . THR A 1 94 ? -1.554 4.812 32 1 54.41 94 THR A CA 1
ATOM 730 C C . THR A 1 94 ? -2.281 5.957 31.312 1 54.41 94 THR A C 1
ATOM 732 O O . THR A 1 94 ? -1.703 7.02 31.078 1 54.41 94 THR A O 1
ATOM 735 N N . ALA A 1 95 ? -3.607 5.652 31.016 1 61.38 95 ALA A N 1
ATOM 736 C CA . ALA A 1 95 ? -4.426 6.617 30.297 1 61.38 95 ALA A CA 1
ATOM 737 C C . ALA A 1 95 ? -5.16 7.547 31.25 1 61.38 95 ALA A C 1
ATOM 739 O O . ALA A 1 95 ? -6.004 8.344 30.828 1 61.38 95 ALA A O 1
ATOM 740 N N . GLY A 1 96 ? -4.762 7.594 32.438 1 73.5 96 GLY A N 1
ATOM 741 C CA . GLY A 1 96 ? -5.551 8.305 33.438 1 73.5 96 GLY A CA 1
ATOM 742 C C . GLY A 1 96 ? -5.531 9.812 33.25 1 73.5 96 GLY A C 1
ATOM 743 O O . GLY A 1 96 ? -6.469 10.508 33.656 1 73.5 96 GLY A O 1
ATOM 744 N N . ASP A 1 97 ? -4.645 10.406 32.594 1 87.25 97 ASP A N 1
ATOM 745 C CA . ASP A 1 97 ? -4.547 11.859 32.438 1 87.25 97 ASP A CA 1
ATOM 746 C C . ASP A 1 97 ? -5.168 12.312 31.125 1 87.25 97 ASP A C 1
ATOM 748 O O . ASP A 1 97 ? -5.273 13.516 30.875 1 87.25 97 ASP A O 1
ATOM 752 N N . ILE A 1 98 ? -5.652 11.523 30.359 1 94.25 98 ILE A N 1
ATOM 753 C CA . ILE A 1 98 ? -6.176 11.852 29.047 1 94.25 98 ILE A CA 1
ATOM 754 C C . ILE A 1 98 ? -7.699 11.945 29.109 1 94.25 98 ILE A C 1
ATOM 756 O O . ILE A 1 98 ? -8.375 10.961 29.422 1 94.25 98 ILE A O 1
ATOM 760 N N . PRO A 1 99 ? -8.203 13.117 28.844 1 96.38 99 PRO A N 1
ATOM 761 C CA . PRO A 1 99 ? -9.656 13.266 28.859 1 96.38 99 PRO A CA 1
ATOM 762 C C . PRO A 1 99 ? -10.336 12.492 27.734 1 96.38 99 PRO A C 1
ATOM 764 O O . PRO A 1 99 ? -9.68 12.094 26.766 1 96.38 99 PRO A O 1
ATOM 767 N N . GLU A 1 100 ? -11.656 12.312 27.797 1 94.44 100 GLU A N 1
ATOM 768 C CA . GLU A 1 100 ? -12.438 11.594 26.797 1 94.44 100 GLU A CA 1
ATOM 769 C C . GLU A 1 100 ? -12.445 12.336 25.469 1 94.44 100 GLU A C 1
ATOM 771 O O . GLU A 1 100 ? -12.5 11.703 24.406 1 94.44 100 GLU A O 1
ATOM 776 N N . SER A 1 101 ? -12.484 13.625 25.625 1 97.69 101 SER A N 1
ATOM 777 C CA . SER A 1 101 ? -12.453 14.469 24.438 1 97.69 101 SER A CA 1
ATOM 778 C C . SER A 1 101 ? -11.477 15.633 24.609 1 97.69 101 SER A C 1
ATOM 780 O O . SER A 1 101 ? -11.211 16.062 25.719 1 97.69 101 SER A O 1
ATOM 782 N N . PHE A 1 102 ? -10.914 16 23.547 1 98.62 102 PHE A N 1
ATOM 783 C CA . PHE A 1 102 ? -9.977 17.109 23.5 1 98.62 102 PHE A CA 1
ATOM 784 C C . PHE A 1 102 ? -10.023 17.812 22.156 1 98.62 102 PHE A C 1
ATOM 786 O O . PHE A 1 102 ? -10.086 17.156 21.109 1 98.62 102 PHE A O 1
ATOM 793 N N . ASP A 1 103 ? -10.07 19.125 22.203 1 98.81 103 ASP A N 1
ATOM 794 C CA . ASP A 1 103 ? -10.055 20 21.031 1 98.81 103 ASP A CA 1
ATOM 795 C C . ASP A 1 103 ? -9.078 21.156 21.219 1 98.81 103 ASP A C 1
ATOM 797 O O . ASP A 1 103 ? -9.289 22.016 22.078 1 98.81 103 ASP A O 1
ATOM 801 N N . ALA A 1 104 ? -8.086 21.141 20.422 1 98.94 104 ALA A N 1
ATOM 802 C CA . ALA A 1 104 ? -7.047 22.156 20.547 1 98.94 104 ALA A CA 1
ATOM 803 C C . ALA A 1 104 ? -7.633 23.562 20.406 1 98.94 104 ALA A C 1
ATOM 805 O O . ALA A 1 104 ? -7.145 24.516 21.016 1 98.94 104 ALA A O 1
ATOM 806 N N . ARG A 1 105 ? -8.664 23.719 19.641 1 98.69 105 ARG A N 1
ATOM 807 C CA . ARG A 1 105 ? -9.305 25.016 19.422 1 98.69 105 ARG A CA 1
ATOM 808 C C . ARG A 1 105 ? -9.914 25.547 20.703 1 98.69 105 ARG A C 1
ATOM 810 O O . ARG A 1 105 ? -9.953 26.766 20.922 1 98.69 105 ARG A O 1
ATOM 817 N N . THR A 1 106 ? -10.383 24.656 21.469 1 98.38 106 THR A N 1
ATOM 818 C CA . THR A 1 106 ? -10.977 25.031 22.75 1 98.38 106 THR A CA 1
ATOM 819 C C . THR A 1 106 ? -9.891 25.219 23.812 1 98.38 106 THR A C 1
ATOM 821 O O . THR A 1 106 ? -10 26.094 24.672 1 98.38 106 THR A O 1
ATOM 824 N N . GLN A 1 107 ? -8.898 24.391 23.797 1 98.38 107 GLN A N 1
ATOM 825 C CA . GLN A 1 107 ? -7.832 24.422 24.797 1 98.38 107 GLN A CA 1
ATOM 826 C C . GLN A 1 107 ? -7 25.688 24.672 1 98.38 107 GLN A C 1
ATOM 828 O O . GLN A 1 107 ? -6.516 26.219 25.672 1 98.38 107 GLN A O 1
ATOM 833 N N . TRP A 1 108 ? -6.781 26.141 23.484 1 98.69 108 TRP A N 1
ATOM 834 C CA . TRP A 1 108 ? -5.977 27.328 23.219 1 98.69 108 TRP A CA 1
ATOM 835 C C . TRP A 1 108 ? -6.738 28.328 22.359 1 98.69 108 TRP A C 1
ATOM 837 O O . TRP A 1 108 ? -6.34 28.594 21.219 1 98.69 108 TRP A O 1
ATOM 847 N N . PRO A 1 109 ? -7.719 29 22.844 1 97.81 109 PRO A N 1
ATOM 848 C CA . PRO A 1 109 ? -8.602 29.875 22.062 1 97.81 109 PRO A CA 1
ATOM 849 C C . PRO A 1 109 ? -7.887 31.109 21.531 1 97.81 109 PRO A C 1
ATOM 851 O O . PRO A 1 109 ? -8.367 31.75 20.609 1 97.81 109 PRO A O 1
ATOM 854 N N . GLN A 1 110 ? -6.781 31.453 22.094 1 97.75 110 GLN A N 1
ATOM 855 C CA . GLN A 1 110 ? -6.051 32.656 21.656 1 97.75 110 GLN A CA 1
ATOM 856 C C . GLN A 1 110 ? -5.293 32.375 20.359 1 97.75 110 GLN A C 1
ATOM 858 O O . GLN A 1 110 ? -4.789 33.312 19.734 1 97.75 110 GLN A O 1
ATOM 863 N N . CYS A 1 111 ? -5.148 31.156 19.969 1 98.56 111 CYS A N 1
ATOM 864 C CA . CYS A 1 111 ? -4.43 30.781 18.766 1 98.56 111 CYS A CA 1
ATOM 865 C C . CYS A 1 111 ? -5.387 30.594 17.594 1 98.56 111 CYS A C 1
ATOM 867 O O . CYS A 1 111 ? -5.871 29.484 17.344 1 98.56 111 CYS A O 1
ATOM 869 N N . SER A 1 112 ? -5.59 31.609 16.828 1 97.44 112 SER A N 1
ATOM 870 C CA . SER A 1 112 ? -6.562 31.609 15.742 1 97.44 112 SER A CA 1
ATOM 871 C C . SER A 1 112 ? -6.145 30.656 14.633 1 97.44 112 SER A C 1
ATOM 873 O O . SER A 1 112 ? -6.98 30.219 13.844 1 97.44 112 SER A O 1
ATOM 875 N N . SER A 1 113 ? -4.832 30.359 14.539 1 97.81 113 SER A N 1
ATOM 876 C CA . SER A 1 113 ? -4.34 29.438 13.523 1 97.81 113 SER A CA 1
ATOM 877 C C . SER A 1 113 ? -4.996 28.078 13.648 1 97.81 113 SER A C 1
ATOM 879 O O . SER A 1 113 ? -5.125 27.344 12.656 1 97.81 113 SER A O 1
ATOM 881 N N . LEU A 1 114 ? -5.469 27.703 14.812 1 98.56 114 LEU A N 1
ATOM 882 C CA . LEU A 1 114 ? -6.094 26.422 15.07 1 98.56 114 LEU A CA 1
ATOM 883 C C . LEU A 1 114 ? -7.445 26.312 14.375 1 98.56 114 LEU A C 1
ATOM 885 O O . LEU A 1 114 ? -7.949 25.219 14.148 1 98.56 114 LEU A O 1
ATOM 889 N N . ARG A 1 115 ? -7.996 27.453 14.031 1 97.94 115 ARG A N 1
ATOM 890 C CA . ARG A 1 115 ? -9.312 27.484 13.398 1 97.94 115 ARG A CA 1
ATOM 891 C C . ARG A 1 115 ? -9.188 27.797 11.906 1 97.94 115 ARG A C 1
ATOM 893 O O . ARG A 1 115 ? -10.195 27.859 11.195 1 97.94 115 ARG A O 1
ATOM 900 N N . HIS A 1 116 ? -8.039 28 11.5 1 97.06 116 HIS A N 1
ATOM 901 C CA . HIS A 1 116 ? -7.82 28.344 10.102 1 97.06 116 HIS A CA 1
ATOM 902 C C . HIS A 1 116 ? -7.629 27.094 9.242 1 97.06 116 HIS A C 1
ATOM 904 O O . HIS A 1 116 ? -6.703 26.312 9.469 1 97.06 116 HIS A O 1
ATOM 910 N N . ILE A 1 117 ? -8.547 26.859 8.25 1 96.94 117 ILE A N 1
ATOM 911 C CA . ILE A 1 117 ? -8.438 25.766 7.289 1 96.94 117 ILE A CA 1
ATOM 912 C C . ILE A 1 117 ? -7.824 26.281 5.988 1 96.94 117 ILE A C 1
ATOM 914 O O . ILE A 1 117 ? -8.375 27.188 5.344 1 96.94 117 ILE A O 1
ATOM 918 N N . ARG A 1 118 ? -6.75 25.734 5.629 1 95.94 118 ARG A N 1
ATOM 919 C CA . ARG A 1 118 ? -6.066 26.125 4.398 1 95.94 118 ARG A CA 1
ATOM 920 C C . ARG A 1 118 ? -6.602 25.344 3.205 1 95.94 118 ARG A C 1
ATOM 922 O O . ARG A 1 118 ? -7.336 24.359 3.375 1 95.94 118 ARG A O 1
ATOM 929 N N . ASP A 1 119 ? -6.281 25.828 2.02 1 94 119 ASP A N 1
ATOM 930 C CA . ASP A 1 119 ? -6.621 25.172 0.764 1 94 119 ASP A CA 1
ATOM 931 C C . ASP A 1 119 ? -5.371 24.891 -0.07 1 94 119 ASP A C 1
ATOM 933 O O . ASP A 1 119 ? -4.766 25.828 -0.612 1 94 119 ASP A O 1
ATOM 937 N N . GLN A 1 120 ? -5.098 23.609 -0.238 1 95.5 120 GLN A N 1
ATOM 938 C CA . GLN A 1 120 ? -3.867 23.281 -0.943 1 95.5 120 GLN A CA 1
ATOM 939 C C . GLN A 1 120 ? -4.094 23.234 -2.451 1 95.5 120 GLN A C 1
ATOM 941 O O . GLN A 1 120 ? -3.143 23.062 -3.221 1 95.5 120 GLN A O 1
ATOM 946 N N . ALA A 1 121 ? -5.34 23.391 -2.877 1 94.06 121 ALA A N 1
ATOM 947 C CA . ALA A 1 121 ? -5.656 23.422 -4.305 1 94.06 121 ALA A CA 1
ATOM 948 C C . ALA A 1 121 ? -5.215 22.141 -4.996 1 94.06 121 ALA A C 1
ATOM 950 O O . ALA A 1 121 ? -5.336 21.047 -4.434 1 94.06 121 ALA A O 1
ATOM 951 N N . ASN A 1 122 ? -4.934 22.188 -6.375 1 94.19 122 ASN A N 1
ATOM 952 C CA . ASN A 1 122 ? -4.59 21 -7.152 1 94.19 122 ASN A CA 1
ATOM 953 C C . ASN A 1 122 ? -3.105 20.656 -7.035 1 94.19 122 ASN A C 1
ATOM 955 O O . ASN A 1 122 ? -2.441 20.391 -8.039 1 94.19 122 ASN A O 1
ATOM 959 N N . CYS A 1 123 ? -2.592 20.672 -5.836 1 96.44 123 CYS A N 1
ATOM 960 C CA . CYS A 1 123 ? -1.206 20.344 -5.508 1 96.44 123 CYS A CA 1
ATOM 961 C C . CYS A 1 123 ? -1.128 19.375 -4.336 1 96.44 123 CYS A C 1
ATOM 963 O O . CYS A 1 123 ? -1.748 19.609 -3.295 1 96.44 123 CYS A O 1
ATOM 965 N N . GLY A 1 124 ? -0.356 18.25 -4.57 1 97.06 124 GLY A N 1
ATOM 966 C CA . GLY A 1 124 ? -0.095 17.344 -3.467 1 97.06 124 GLY A CA 1
ATOM 967 C C . GLY A 1 124 ? 0.842 17.922 -2.426 1 97.06 124 GLY A C 1
ATOM 968 O O . GLY A 1 124 ? 1.83 17.281 -2.049 1 97.06 124 GLY A O 1
ATOM 969 N N . SER A 1 125 ? 0.528 19.125 -2.014 1 98.19 125 SER A N 1
ATOM 970 C CA . SER A 1 125 ? 1.392 19.844 -1.09 1 98.19 125 SER A CA 1
ATOM 971 C C . SER A 1 125 ? 0.941 19.656 0.355 1 98.19 125 SER A C 1
ATOM 973 O O . SER A 1 125 ? 1.375 20.391 1.248 1 98.19 125 SER A O 1
ATOM 975 N N . CYS A 1 126 ? 0.093 18.656 0.579 1 98.56 126 CYS A N 1
ATOM 976 C CA . CYS A 1 126 ? -0.477 18.453 1.907 1 98.56 126 CYS A CA 1
ATOM 977 C C . CYS A 1 126 ? 0.618 18.25 2.945 1 98.56 126 CYS A C 1
ATOM 979 O O . CYS A 1 126 ? 0.457 18.625 4.109 1 98.56 126 CYS A O 1
ATOM 981 N N . TRP A 1 127 ? 1.731 17.641 2.535 1 98.75 127 TRP A N 1
ATOM 982 C CA . TRP A 1 127 ? 2.842 17.422 3.457 1 98.75 127 TRP A CA 1
ATOM 983 C C . TRP A 1 127 ? 3.398 18.75 3.957 1 98.75 127 TRP A C 1
ATOM 985 O O . TRP A 1 127 ? 3.725 18.891 5.137 1 98.75 127 TRP A O 1
ATOM 995 N N . ALA A 1 128 ? 3.475 19.719 3.18 1 98.81 128 ALA A N 1
ATOM 996 C CA . ALA A 1 128 ? 3.971 21.047 3.521 1 98.81 128 ALA A CA 1
ATOM 997 C C . ALA A 1 128 ? 2.887 21.891 4.199 1 98.81 128 ALA A C 1
ATOM 999 O O . ALA A 1 128 ? 3.148 22.562 5.195 1 98.81 128 ALA A O 1
ATOM 1000 N N . VAL A 1 129 ? 1.679 21.812 3.686 1 98.81 129 VAL A N 1
ATOM 1001 C CA . VAL A 1 129 ? 0.576 22.625 4.184 1 98.81 129 VAL A CA 1
ATOM 1002 C C . VAL A 1 129 ? 0.215 22.188 5.602 1 98.81 129 VAL A C 1
ATOM 1004 O O . VAL A 1 129 ? 0.081 23.031 6.496 1 98.81 129 VAL A O 1
ATOM 1007 N N . ALA A 1 130 ? 0.052 20.922 5.797 1 98.88 130 ALA A N 1
ATOM 1008 C CA . ALA A 1 130 ? -0.278 20.422 7.129 1 98.88 130 ALA A CA 1
ATOM 1009 C C . ALA A 1 130 ? 0.829 20.75 8.125 1 98.88 130 ALA A C 1
ATOM 1011 O O . ALA A 1 130 ? 0.553 21.156 9.258 1 98.88 130 ALA A O 1
ATOM 1012 N N . THR A 1 131 ? 2.049 20.578 7.695 1 98.81 131 THR A N 1
ATOM 1013 C CA . THR A 1 131 ? 3.176 20.844 8.586 1 98.81 131 THR A CA 1
ATOM 1014 C C . THR A 1 131 ? 3.271 22.328 8.914 1 98.81 131 THR A C 1
ATOM 1016 O O . THR A 1 131 ? 3.418 22.703 10.078 1 98.81 131 THR A O 1
ATOM 1019 N N . ALA A 1 132 ? 3.188 23.156 7.926 1 98.81 132 ALA A N 1
ATOM 1020 C CA . ALA A 1 132 ? 3.211 24.594 8.164 1 98.81 132 ALA A CA 1
ATOM 1021 C C . ALA A 1 132 ? 2.096 25.016 9.117 1 98.81 132 ALA A C 1
ATOM 1023 O O . ALA A 1 132 ? 2.301 25.859 10 1 98.81 132 ALA A O 1
ATOM 1024 N N . SER A 1 133 ? 0.937 24.422 8.898 1 98.75 133 SER A N 1
ATOM 1025 C CA . SER A 1 133 ? -0.197 24.719 9.766 1 98.75 133 SER A CA 1
ATOM 1026 C C . SER A 1 133 ? 0.087 24.297 11.211 1 98.75 133 SER A C 1
ATOM 1028 O O . SER A 1 133 ? -0.185 25.047 12.141 1 98.75 133 SER A O 1
ATOM 1030 N N . ALA A 1 134 ? 0.628 23.141 11.383 1 98.88 134 ALA A N 1
ATOM 1031 C CA . ALA A 1 134 ? 0.94 22.656 12.719 1 98.88 134 ALA A CA 1
ATOM 1032 C C . ALA A 1 134 ? 2.025 23.5 13.375 1 98.88 134 ALA A C 1
ATOM 1034 O O . ALA A 1 134 ? 1.96 23.781 14.578 1 98.88 134 ALA A O 1
ATOM 1035 N N . ILE A 1 135 ? 3.025 23.891 12.609 1 98.81 135 ILE A N 1
ATOM 1036 C CA . ILE A 1 135 ? 4.086 24.766 13.117 1 98.81 135 ILE A CA 1
ATOM 1037 C C . ILE A 1 135 ? 3.488 26.078 13.617 1 98.81 135 ILE A C 1
ATOM 1039 O O . ILE A 1 135 ? 3.811 26.531 14.719 1 98.81 135 ILE A O 1
ATOM 1043 N N . SER A 1 136 ? 2.625 26.672 12.82 1 98.75 136 SER A N 1
ATOM 1044 C CA . SER A 1 136 ? 1.965 27.922 13.203 1 98.75 136 SER A CA 1
ATOM 1045 C C . SER A 1 136 ? 1.222 27.766 14.531 1 98.75 136 SER A C 1
ATOM 1047 O O . SER A 1 136 ? 1.32 28.625 15.406 1 98.75 136 SER A O 1
ATOM 1049 N N . ASP A 1 137 ? 0.502 26.688 14.625 1 98.88 137 ASP A N 1
ATOM 1050 C CA . ASP A 1 137 ? -0.236 26.422 15.852 1 98.88 137 ASP A CA 1
ATOM 1051 C C . ASP A 1 137 ? 0.707 26.312 17.047 1 98.88 137 ASP A C 1
ATOM 1053 O O . ASP A 1 137 ? 0.464 26.938 18.094 1 98.88 137 ASP A O 1
ATOM 1057 N N . ARG A 1 138 ? 1.711 25.547 16.891 1 98.81 138 ARG A N 1
ATOM 1058 C CA . ARG A 1 138 ? 2.602 25.25 18.016 1 98.81 138 ARG A CA 1
ATOM 1059 C C . ARG A 1 138 ? 3.404 26.484 18.422 1 98.81 138 ARG A C 1
ATOM 1061 O O . ARG A 1 138 ? 3.734 26.656 19.594 1 98.81 138 ARG A O 1
ATOM 1068 N N . ILE A 1 139 ? 3.74 27.406 17.469 1 98.5 139 ILE A N 1
ATOM 1069 C CA . ILE A 1 139 ? 4.383 28.672 17.797 1 98.5 139 ILE A CA 1
ATOM 1070 C C . ILE A 1 139 ? 3.475 29.484 18.703 1 98.5 139 ILE A C 1
ATOM 1072 O O . ILE A 1 139 ? 3.922 30 19.734 1 98.5 139 ILE A O 1
ATOM 1076 N N . CYS A 1 140 ? 2.244 29.547 18.344 1 98.75 140 CYS A N 1
ATOM 1077 C CA . CYS A 1 140 ? 1.292 30.297 19.156 1 98.75 140 CYS A CA 1
ATOM 1078 C C . CYS A 1 140 ? 1.123 29.656 20.531 1 98.75 140 CYS A C 1
ATOM 1080 O O . CYS A 1 140 ? 1.159 30.359 21.547 1 98.75 140 CYS A O 1
ATOM 1082 N N . ILE A 1 141 ? 0.977 28.359 20.562 1 98.69 141 ILE A N 1
ATOM 1083 C CA . ILE A 1 141 ? 0.722 27.609 21.797 1 98.69 141 ILE A CA 1
ATOM 1084 C C . ILE A 1 141 ? 1.916 27.75 22.734 1 98.69 141 ILE A C 1
ATOM 1086 O O . ILE A 1 141 ? 1.749 28.078 23.922 1 98.69 141 ILE A O 1
ATOM 1090 N N . SER A 1 142 ? 3.068 27.578 22.234 1 97.81 142 SER A N 1
ATOM 1091 C CA . SER A 1 142 ? 4.262 27.578 23.078 1 97.81 142 SER A CA 1
ATOM 1092 C C . SER A 1 142 ? 4.547 28.969 23.625 1 97.81 142 SER A C 1
ATOM 1094 O O . SER A 1 142 ? 5.254 29.125 24.625 1 97.81 142 SER A O 1
ATOM 1096 N N . SER A 1 143 ? 4.031 30.016 22.969 1 97.56 143 SER A N 1
ATOM 1097 C CA . SER A 1 143 ? 4.258 31.375 23.406 1 97.56 143 SER A CA 1
ATOM 1098 C C . SER A 1 143 ? 3.053 31.922 24.172 1 97.56 143 SER A C 1
ATOM 1100 O O . SER A 1 143 ? 2.977 33.125 24.453 1 97.56 143 SER A O 1
ATOM 1102 N N . ASN A 1 144 ? 2.137 31.062 24.375 1 97.44 144 ASN A N 1
ATOM 1103 C CA . ASN A 1 144 ? 0.901 31.469 25.047 1 97.44 144 ASN A CA 1
ATOM 1104 C C . ASN A 1 144 ? 0.214 32.625 24.312 1 97.44 144 ASN A C 1
ATOM 1106 O O . ASN A 1 144 ? -0.21 33.594 24.922 1 97.44 144 ASN A O 1
ATOM 1110 N N . GLY A 1 145 ? 0.294 32.5 23.016 1 97.38 145 GLY A N 1
ATOM 1111 C CA . GLY A 1 145 ? -0.446 33.438 22.188 1 97.38 145 GLY A CA 1
ATOM 1112 C C . GLY A 1 145 ? 0.343 34.688 21.844 1 97.38 145 GLY A C 1
ATOM 1113 O O . GLY A 1 145 ? -0.133 35.562 21.094 1 97.38 145 GLY A O 1
ATOM 1114 N N . ARG A 1 146 ? 1.518 34.844 22.328 1 97.44 146 ARG A N 1
ATOM 1115 C CA . ARG A 1 146 ? 2.295 36.062 22.109 1 97.44 146 ARG A CA 1
ATOM 1116 C C . ARG A 1 146 ? 2.811 36.125 20.688 1 97.44 146 ARG A C 1
ATOM 1118 O O . ARG A 1 146 ? 2.92 37.219 20.109 1 97.44 146 ARG A O 1
ATOM 1125 N N . ARG A 1 147 ? 3.166 35.031 20.156 1 97.06 147 ARG A N 1
ATOM 1126 C CA . ARG A 1 147 ? 3.645 34.938 18.781 1 97.06 147 ARG A CA 1
ATOM 1127 C C . ARG A 1 147 ? 2.627 34.219 17.891 1 97.06 147 ARG A C 1
ATOM 1129 O O . ARG A 1 147 ? 2.291 33.062 18.125 1 97.06 147 ARG A O 1
ATOM 1136 N N . ARG A 1 148 ? 2.119 34.969 17 1 96.81 148 ARG A N 1
ATOM 1137 C CA . ARG A 1 148 ? 1.174 34.406 16.031 1 96.81 148 ARG A CA 1
ATOM 1138 C C . ARG A 1 148 ? 1.707 34.562 14.609 1 96.81 148 ARG A C 1
ATOM 1140 O O . ARG A 1 148 ? 1.603 35.625 14 1 96.81 148 ARG A O 1
ATOM 1147 N N . VAL A 1 149 ? 2.301 33.531 14.133 1 95.62 149 VAL A N 1
ATOM 1148 C CA . VAL A 1 149 ? 2.965 33.5 12.828 1 95.62 149 VAL A CA 1
ATOM 1149 C C . VAL A 1 149 ? 2.289 32.469 11.93 1 95.62 149 VAL A C 1
ATOM 1151 O O . VAL A 1 149 ? 2.062 31.328 12.344 1 95.62 149 VAL A O 1
ATOM 1154 N N . HIS A 1 150 ? 1.881 32.875 10.742 1 97.5 150 HIS A N 1
ATOM 1155 C CA . HIS A 1 150 ? 1.473 31.938 9.719 1 97.5 150 HIS A CA 1
ATOM 1156 C C . HIS A 1 150 ? 2.656 31.516 8.852 1 97.5 150 HIS A C 1
ATOM 1158 O O . HIS A 1 150 ? 3.051 32.25 7.941 1 97.5 150 HIS A O 1
ATOM 1164 N N . VAL A 1 151 ? 3.123 30.344 9.148 1 98.44 151 VAL A N 1
ATOM 1165 C CA . VAL A 1 151 ? 4.305 29.859 8.453 1 98.44 151 VAL A CA 1
ATOM 1166 C C . VAL A 1 151 ? 3.959 29.547 6.996 1 98.44 151 VAL A C 1
ATOM 1168 O O . VAL A 1 151 ? 2.893 29 6.707 1 98.44 151 VAL A O 1
ATOM 1171 N N . SER A 1 152 ? 4.848 29.859 6.113 1 98.75 152 SER A N 1
ATOM 1172 C CA . SER A 1 152 ? 4.613 29.75 4.68 1 98.75 152 SER A CA 1
ATOM 1173 C C . SER A 1 152 ? 4.719 28.297 4.215 1 98.75 152 SER A C 1
ATOM 1175 O O . SER A 1 152 ? 5.816 27.734 4.168 1 98.75 152 SER A O 1
ATOM 1177 N N . ALA A 1 153 ? 3.596 27.766 3.801 1 98.62 153 ALA A N 1
ATOM 1178 C CA . ALA A 1 153 ? 3.631 26.453 3.158 1 98.62 153 ALA A CA 1
ATOM 1179 C C . ALA A 1 153 ? 4.398 26.516 1.839 1 98.62 153 ALA A C 1
ATOM 1181 O O . ALA A 1 153 ? 5.078 25.547 1.469 1 98.62 153 ALA A O 1
ATOM 1182 N N . THR A 1 154 ? 4.328 27.625 1.144 1 98.56 154 THR A N 1
ATOM 1183 C CA . THR A 1 154 ? 5.031 27.812 -0.119 1 98.56 154 THR A CA 1
ATOM 1184 C C . THR A 1 154 ? 6.539 27.703 0.077 1 98.56 154 THR A C 1
ATOM 1186 O O . THR A 1 154 ? 7.23 27.109 -0.748 1 98.56 154 THR A O 1
ATOM 1189 N N . ASP A 1 155 ? 6.98 28.328 1.115 1 98.75 155 ASP A N 1
ATOM 1190 C CA . ASP A 1 155 ? 8.406 28.297 1.407 1 98.75 155 ASP A CA 1
ATOM 1191 C C . ASP A 1 155 ? 8.898 26.875 1.612 1 98.75 155 ASP A C 1
ATOM 1193 O O . ASP A 1 155 ? 9.898 26.453 1.017 1 98.75 155 ASP A O 1
ATOM 1197 N N . ILE A 1 156 ? 8.211 26.125 2.402 1 98.62 156 ILE A N 1
ATOM 1198 C CA . ILE A 1 156 ? 8.57 24.734 2.664 1 98.62 156 ILE A CA 1
ATOM 1199 C C . ILE A 1 156 ? 8.445 23.922 1.378 1 98.62 156 ILE A C 1
ATOM 1201 O O . ILE A 1 156 ? 9.367 23.172 1.013 1 98.62 156 ILE A O 1
ATOM 1205 N N . LEU A 1 157 ? 7.363 24.062 0.67 1 98.62 157 LEU A N 1
ATOM 1206 C CA . LEU A 1 157 ? 7.055 23.328 -0.554 1 98.62 157 LEU A CA 1
ATOM 1207 C C . LEU A 1 157 ? 8.141 23.531 -1.603 1 98.62 157 LEU A C 1
ATOM 1209 O O . LEU A 1 157 ? 8.57 22.578 -2.254 1 98.62 157 LEU A O 1
ATOM 1213 N N . SER A 1 158 ? 8.602 24.734 -1.752 1 98.31 158 SER A N 1
ATOM 1214 C CA . SER A 1 158 ? 9.477 25.078 -2.867 1 98.31 158 SER A CA 1
ATOM 1215 C C . SER A 1 158 ? 10.945 24.953 -2.482 1 98.31 158 SER A C 1
ATOM 1217 O O . SER A 1 158 ? 11.789 24.656 -3.33 1 98.31 158 SER A O 1
ATOM 1219 N N . CYS A 1 159 ? 11.273 25.109 -1.198 1 98.25 159 CYS A N 1
ATOM 1220 C CA . CYS A 1 159 ? 12.688 25.281 -0.861 1 98.25 159 CYS A CA 1
ATOM 1221 C C . CYS A 1 159 ? 13.227 24.047 -0.139 1 98.25 159 CYS A C 1
ATOM 1223 O O . CYS A 1 159 ? 14.438 23.891 -0.002 1 98.25 159 CYS A O 1
ATOM 1225 N N . CYS A 1 160 ? 12.391 23.172 0.394 1 96.94 160 CYS A N 1
ATOM 1226 C CA . CYS A 1 160 ? 12.852 21.969 1.098 1 96.94 160 CYS A CA 1
ATOM 1227 C C . CYS A 1 160 ? 13.57 21.031 0.149 1 96.94 160 CYS A C 1
ATOM 1229 O O . CYS A 1 160 ? 14.461 20.281 0.564 1 96.94 160 CYS A O 1
ATOM 1231 N N . GLY A 1 161 ? 13.148 20.984 -1.132 1 92.94 161 GLY A N 1
ATOM 1232 C CA . GLY A 1 161 ? 13.867 20.234 -2.162 1 92.94 161 GLY A CA 1
ATOM 1233 C C . GLY A 1 161 ? 13.641 18.75 -2.09 1 92.94 161 GLY A C 1
ATOM 1234 O O . GLY A 1 161 ? 12.609 18.281 -1.588 1 92.94 161 GLY A O 1
ATOM 1235 N N . ARG A 1 162 ? 14.602 17.984 -2.645 1 91.06 162 ARG A N 1
ATOM 1236 C CA . ARG A 1 162 ? 14.484 16.531 -2.816 1 91.06 162 ARG A CA 1
ATOM 1237 C C . ARG A 1 162 ? 14.555 15.82 -1.474 1 91.06 162 ARG A C 1
ATOM 1239 O O . ARG A 1 162 ? 14.117 14.672 -1.353 1 91.06 162 ARG A O 1
ATOM 1246 N N . GLN A 1 163 ? 15.039 16.531 -0.557 1 89.75 163 GLN A N 1
ATOM 1247 C CA . GLN A 1 163 ? 15.094 15.961 0.784 1 89.75 163 GLN A CA 1
ATOM 1248 C C . GLN A 1 163 ? 13.695 15.68 1.32 1 89.75 163 GLN A C 1
ATOM 1250 O O . GLN A 1 163 ? 13.477 14.703 2.035 1 89.75 163 GLN A O 1
ATOM 1255 N N . CYS A 1 164 ? 12.836 16.547 0.987 1 95.69 164 CYS A N 1
ATOM 1256 C CA . CYS A 1 164 ? 11.484 16.438 1.521 1 95.69 164 CYS A CA 1
ATOM 1257 C C . CYS A 1 164 ? 10.594 15.609 0.603 1 95.69 164 CYS A C 1
ATOM 1259 O O . CYS A 1 164 ? 9.648 14.961 1.061 1 95.69 164 CYS A O 1
ATOM 1261 N N . GLY A 1 165 ? 10.859 15.719 -0.613 1 96.25 165 GLY A N 1
ATOM 1262 C CA . GLY A 1 165 ? 9.992 15.031 -1.565 1 96.25 165 GLY A CA 1
ATOM 1263 C C . GLY A 1 165 ? 10.109 15.586 -2.975 1 96.25 165 GLY A C 1
ATOM 1264 O O . GLY A 1 165 ? 11.219 15.836 -3.457 1 96.25 165 GLY A O 1
ATOM 1265 N N . ARG A 1 166 ? 8.922 15.602 -3.676 1 96.31 166 ARG A N 1
ATOM 1266 C CA . ARG A 1 166 ? 8.859 16.031 -5.066 1 96.31 166 ARG A CA 1
ATOM 1267 C C . ARG A 1 166 ? 7.785 17.094 -5.266 1 96.31 166 ARG A C 1
ATOM 1269 O O . ARG A 1 166 ? 6.973 17 -6.184 1 96.31 166 ARG A O 1
ATOM 1276 N N . GLY A 1 167 ? 7.77 17.969 -4.379 1 97.5 167 GLY A N 1
ATOM 1277 C CA . GLY A 1 167 ? 6.887 19.125 -4.496 1 97.5 167 GLY A CA 1
ATOM 1278 C C . GLY A 1 167 ? 5.418 18.75 -4.539 1 97.5 167 GLY A C 1
ATOM 1279 O O . GLY A 1 167 ? 4.918 18.078 -3.637 1 97.5 167 GLY A O 1
ATOM 1280 N N . CYS A 1 168 ? 4.82 19.094 -5.633 1 97.62 168 CYS A N 1
ATOM 1281 C CA . CYS A 1 168 ? 3.379 18.906 -5.762 1 97.62 168 CYS A CA 1
ATOM 1282 C C . CYS A 1 168 ? 3.031 17.453 -6.059 1 97.62 168 CYS A C 1
ATOM 1284 O O . CYS A 1 168 ? 1.856 17.094 -6.066 1 97.62 168 CYS A O 1
ATOM 1286 N N . SER A 1 169 ? 4.016 16.609 -6.172 1 96.56 169 SER A N 1
ATOM 1287 C CA . SER A 1 169 ? 3.746 15.172 -6.262 1 96.56 169 SER A CA 1
ATOM 1288 C C . SER A 1 169 ? 3.66 14.539 -4.879 1 96.56 169 SER A C 1
ATOM 1290 O O . SER A 1 169 ? 3.16 13.422 -4.734 1 96.56 169 SER A O 1
ATOM 1292 N N . GLY A 1 170 ? 4.352 15.195 -3.932 1 97.81 170 GLY A N 1
ATOM 1293 C CA . GLY A 1 170 ? 4.285 14.703 -2.566 1 97.81 170 GLY A CA 1
ATOM 1294 C C . GLY A 1 170 ? 5.57 14.922 -1.79 1 97.81 170 GLY A C 1
ATOM 1295 O O . GLY A 1 170 ? 6.574 15.367 -2.352 1 97.81 170 GLY A O 1
ATOM 1296 N N . GLY A 1 171 ? 5.465 14.68 -0.558 1 98.31 171 GLY A N 1
ATOM 1297 C CA . GLY A 1 171 ? 6.586 14.773 0.364 1 98.31 171 GLY A CA 1
ATOM 1298 C C . GLY A 1 171 ? 6.301 14.141 1.714 1 98.31 171 GLY A C 1
ATOM 1299 O O . GLY A 1 171 ? 5.211 13.617 1.941 1 98.31 171 GLY A O 1
ATOM 1300 N N . PHE A 1 172 ? 7.348 14.141 2.555 1 98.56 172 PHE A N 1
ATOM 1301 C CA . PHE A 1 172 ? 7.246 13.547 3.881 1 98.56 172 PHE A CA 1
ATOM 1302 C C . PHE A 1 172 ? 7.191 14.625 4.957 1 98.56 172 PHE A C 1
ATOM 1304 O O . PHE A 1 172 ? 8.133 15.406 5.105 1 98.56 172 PHE A O 1
ATOM 1311 N N . PRO A 1 173 ? 6.16 14.617 5.766 1 98.69 173 PRO A N 1
ATOM 1312 C CA . PRO A 1 173 ? 6.008 15.656 6.781 1 98.69 173 PRO A CA 1
ATOM 1313 C C . PRO A 1 173 ? 7.207 15.742 7.727 1 98.69 173 PRO A C 1
ATOM 1315 O O . PRO A 1 173 ? 7.602 16.844 8.133 1 98.69 173 PRO A O 1
ATOM 1318 N N . ILE A 1 174 ? 7.828 14.609 8.109 1 98.69 174 ILE A N 1
ATOM 1319 C CA . ILE A 1 174 ? 8.945 14.633 9.047 1 98.69 174 ILE A CA 1
ATOM 1320 C C . ILE A 1 174 ? 10.094 15.445 8.453 1 98.69 174 ILE A C 1
ATOM 1322 O O . ILE A 1 174 ? 10.805 16.141 9.18 1 98.69 174 ILE A O 1
ATOM 1326 N N . GLU A 1 175 ? 10.289 15.336 7.176 1 98.56 175 GLU A N 1
ATOM 1327 C CA . GLU A 1 175 ? 11.352 16.094 6.52 1 98.56 175 GLU A CA 1
ATOM 1328 C C . GLU A 1 175 ? 11.008 17.578 6.465 1 98.56 175 GLU A C 1
ATOM 1330 O O . GLU A 1 175 ? 11.906 18.422 6.527 1 98.56 175 GLU A O 1
ATOM 1335 N N . ALA A 1 176 ? 9.719 17.891 6.316 1 98.62 176 ALA A N 1
ATOM 1336 C CA . ALA A 1 176 ? 9.297 19.281 6.391 1 98.62 176 ALA A CA 1
ATOM 1337 C C . ALA A 1 176 ? 9.609 19.875 7.762 1 98.62 176 ALA A C 1
ATOM 1339 O O . ALA A 1 176 ? 10.094 21.016 7.859 1 98.62 176 ALA A O 1
ATOM 1340 N N . TRP A 1 177 ? 9.352 19.141 8.82 1 98.75 177 TRP A N 1
ATOM 1341 C CA . TRP A 1 177 ? 9.703 19.578 10.164 1 98.75 177 TRP A CA 1
ATOM 1342 C C . TRP A 1 177 ? 11.203 19.781 10.305 1 98.75 177 TRP A C 1
ATOM 1344 O O . TRP A 1 177 ? 11.656 20.75 10.914 1 98.75 177 TRP A O 1
ATOM 1354 N N . ARG A 1 178 ? 11.922 18.859 9.758 1 98.56 178 ARG A N 1
ATOM 1355 C CA . ARG A 1 178 ? 13.383 18.953 9.828 1 98.56 178 ARG A CA 1
ATOM 1356 C C . ARG A 1 178 ? 13.883 20.188 9.078 1 98.56 178 ARG A C 1
ATOM 1358 O O . ARG A 1 178 ? 14.789 20.875 9.539 1 98.56 178 ARG A O 1
ATOM 1365 N N . PHE A 1 179 ? 13.312 20.422 7.902 1 98.38 179 PHE A N 1
ATOM 1366 C CA . PHE A 1 179 ? 13.648 21.609 7.137 1 98.38 179 PHE A CA 1
ATOM 1367 C C . PHE A 1 179 ? 13.43 22.875 7.977 1 98.38 179 PHE A C 1
ATOM 1369 O O . PHE A 1 179 ? 14.297 23.75 8.031 1 98.38 179 PHE A O 1
ATOM 1376 N N . PHE A 1 180 ? 12.281 22.938 8.641 1 98.56 180 PHE A N 1
ATOM 1377 C CA . PHE A 1 180 ? 11.938 24.094 9.461 1 98.56 180 PHE A CA 1
ATOM 1378 C C . PHE A 1 180 ? 12.93 24.266 10.602 1 98.56 180 PHE A C 1
ATOM 1380 O O . PHE A 1 180 ? 13.352 25.391 10.891 1 98.56 180 PHE A O 1
ATOM 1387 N N . ALA A 1 181 ? 13.305 23.188 11.273 1 98.31 181 ALA A N 1
ATOM 1388 C CA . ALA A 1 181 ? 14.242 23.25 12.383 1 98.31 181 ALA A CA 1
ATOM 1389 C C . ALA A 1 181 ? 15.617 23.719 11.922 1 98.31 181 ALA A C 1
ATOM 1391 O O . ALA A 1 181 ? 16.281 24.5 12.625 1 98.31 181 ALA A O 1
ATOM 1392 N N . ARG A 1 182 ? 16.031 23.344 10.734 1 97.44 182 ARG A N 1
ATOM 1393 C CA . ARG A 1 182 ? 17.375 23.609 10.258 1 97.44 182 ARG A CA 1
ATOM 1394 C C . ARG A 1 182 ? 17.469 24.938 9.539 1 97.44 182 ARG A C 1
ATOM 1396 O O . ARG A 1 182 ? 18.438 25.672 9.695 1 97.44 182 ARG A O 1
ATOM 1403 N N . ASN A 1 183 ? 16.422 25.25 8.734 1 97.19 183 ASN A N 1
ATOM 1404 C CA . ASN A 1 183 ? 16.531 26.359 7.797 1 97.19 183 ASN A CA 1
ATOM 1405 C C . ASN A 1 183 ? 15.586 27.5 8.164 1 97.19 183 ASN A C 1
ATOM 1407 O O . ASN A 1 183 ? 15.734 28.625 7.672 1 97.19 183 ASN A O 1
ATOM 1411 N N . GLY A 1 184 ? 14.633 27.156 9.055 1 97.94 184 GLY A N 1
ATOM 1412 C CA . GLY A 1 184 ? 13.578 28.125 9.297 1 97.94 184 GLY A CA 1
ATOM 1413 C C . GLY A 1 184 ? 12.68 28.328 8.094 1 97.94 184 GLY A C 1
ATOM 1414 O O . GLY A 1 184 ? 12.938 27.797 7.012 1 97.94 184 GLY A O 1
ATOM 1415 N N . SER A 1 185 ? 11.586 29.031 8.312 1 98.38 185 SER A N 1
ATOM 1416 C CA . SER A 1 185 ? 10.672 29.391 7.238 1 98.38 185 SER A CA 1
ATOM 1417 C C . SER A 1 185 ? 10.086 30.781 7.445 1 98.38 185 SER A C 1
ATOM 1419 O O . SER A 1 185 ? 9.969 31.25 8.578 1 98.38 185 SER A O 1
ATOM 1421 N N . VAL A 1 186 ? 9.758 31.406 6.359 1 98.75 186 VAL A N 1
ATOM 1422 C CA . VAL A 1 186 ? 9.203 32.75 6.379 1 98.75 186 VAL A CA 1
ATOM 1423 C C . VAL A 1 186 ? 7.688 32.688 6.574 1 98.75 186 VAL A C 1
ATOM 1425 O O . VAL A 1 186 ? 7.109 31.594 6.617 1 98.75 186 VAL A O 1
ATOM 1428 N N . THR A 1 187 ? 7.078 33.875 6.793 1 98.5 187 THR A N 1
ATOM 1429 C CA . THR A 1 187 ? 5.629 33.969 6.91 1 98.5 187 THR A CA 1
ATOM 1430 C C . THR A 1 187 ? 4.961 33.781 5.551 1 98.5 187 THR A C 1
ATOM 1432 O O . THR A 1 187 ? 5.555 34.094 4.516 1 98.5 187 THR A O 1
ATOM 1435 N N . GLY A 1 188 ? 3.916 33.188 5.699 1 97.62 188 GLY A N 1
ATOM 1436 C CA . GLY A 1 188 ? 3.047 33.031 4.547 1 97.62 188 GLY A CA 1
ATOM 1437 C C . GLY A 1 188 ? 1.572 33.094 4.895 1 97.62 188 GLY A C 1
ATOM 1438 O O . GLY A 1 188 ? 1.192 33.781 5.855 1 97.62 188 GLY A O 1
ATOM 1439 N N . GLY A 1 189 ? 0.683 32.5 4.234 1 92.56 189 GLY A N 1
ATOM 1440 C CA . GLY A 1 189 ? -0.769 32.5 4.312 1 92.56 189 GLY A CA 1
ATOM 1441 C C . GLY A 1 189 ? -1.431 31.859 3.105 1 92.56 189 GLY A C 1
ATOM 1442 O O . GLY A 1 189 ? -0.828 31.016 2.432 1 92.56 189 GLY A O 1
ATOM 1443 N N . ASP A 1 190 ? -2.607 32.219 2.947 1 95.38 190 ASP A N 1
ATOM 1444 C CA . ASP A 1 190 ? -3.396 31.656 1.854 1 95.38 190 ASP A CA 1
ATOM 1445 C C . ASP A 1 190 ? -3.045 32.312 0.526 1 95.38 190 ASP A C 1
ATOM 1447 O O . ASP A 1 190 ? -2.219 33.25 0.483 1 95.38 190 ASP A O 1
ATOM 1451 N N . TYR A 1 191 ? -3.629 31.797 -0.51 1 94.44 191 TYR A N 1
ATOM 1452 C CA . TYR A 1 191 ? -3.494 32.406 -1.82 1 94.44 191 TYR A CA 1
ATOM 1453 C C . TYR A 1 191 ? -3.879 33.906 -1.765 1 94.44 191 TYR A C 1
ATOM 1455 O O . TYR A 1 191 ? -4.934 34.25 -1.23 1 94.44 191 TYR A O 1
ATOM 1463 N N . ARG A 1 192 ? -2.955 34.844 -2.141 1 91.44 192 ARG A N 1
ATOM 1464 C CA . ARG A 1 192 ? -3.111 36.312 -2.248 1 91.44 192 ARG A CA 1
ATOM 1465 C C . ARG A 1 192 ? -3.113 36.969 -0.872 1 91.44 192 ARG A C 1
ATOM 1467 O O . ARG A 1 192 ? -3.555 38.094 -0.722 1 91.44 192 ARG A O 1
ATOM 1474 N N . ALA A 1 193 ? -2.734 36.188 0.137 1 94.12 193 ALA A N 1
ATOM 1475 C CA . ALA A 1 193 ? -2.568 36.812 1.444 1 94.12 193 ALA A CA 1
ATOM 1476 C C . ALA A 1 193 ? -1.592 37.969 1.369 1 94.12 193 ALA A C 1
ATOM 1478 O O . ALA A 1 193 ? -0.596 37.906 0.644 1 94.12 193 ALA A O 1
ATOM 1479 N N . THR A 1 194 ? -1.895 39.031 2.135 1 93.44 194 THR A N 1
ATOM 1480 C CA . THR A 1 194 ? -1.023 40.188 2.236 1 93.44 194 THR A CA 1
ATOM 1481 C C . THR A 1 194 ? -0.37 40.281 3.613 1 93.44 194 THR A C 1
ATOM 1483 O O . THR A 1 194 ? -0.78 39.562 4.539 1 93.44 194 THR A O 1
ATOM 1486 N N . GLY A 1 195 ? 0.662 41 3.727 1 94.25 195 GLY A N 1
ATOM 1487 C CA . GLY A 1 195 ? 1.309 41.188 5.016 1 94.25 195 GLY A CA 1
ATOM 1488 C C . GLY A 1 195 ? 2.195 40 5.406 1 94.25 195 GLY A C 1
ATOM 1489 O O . GLY A 1 195 ? 2.443 39.781 6.59 1 94.25 195 GLY A O 1
ATOM 1490 N N . CYS A 1 196 ? 2.555 39.25 4.449 1 97.19 196 CYS A N 1
ATOM 1491 C CA . CYS A 1 196 ? 3.449 38.125 4.688 1 97.19 196 CYS A CA 1
ATOM 1492 C C . CYS A 1 196 ? 4.496 38.031 3.588 1 97.19 196 CYS A C 1
ATOM 1494 O O . CYS A 1 196 ? 4.414 38.719 2.572 1 97.19 196 CYS A O 1
ATOM 1496 N N . CYS A 1 197 ? 5.496 37.219 3.762 1 98.31 197 CYS A N 1
ATOM 1497 C CA . CYS A 1 197 ? 6.656 37.125 2.881 1 98.31 197 CYS A CA 1
ATOM 1498 C C . CYS A 1 197 ? 6.344 36.312 1.639 1 98.31 197 CYS A C 1
ATOM 1500 O O . CYS A 1 197 ? 6.512 36.781 0.514 1 98.31 197 CYS A O 1
ATOM 1502 N N . ARG A 1 198 ? 5.867 35.031 1.782 1 98.38 198 ARG A N 1
ATOM 1503 C CA . ARG A 1 198 ? 5.613 34.125 0.663 1 98.38 198 ARG A CA 1
ATOM 1504 C C . ARG A 1 198 ? 4.23 33.5 0.773 1 98.38 198 ARG A C 1
ATOM 1506 O O . ARG A 1 198 ? 4.09 32.375 1.284 1 98.38 198 ARG A O 1
ATOM 1513 N N . PRO A 1 199 ? 3.186 34.125 0.265 1 98.06 199 PRO A N 1
ATOM 1514 C CA . PRO A 1 199 ? 1.836 33.562 0.295 1 98.06 199 PRO A CA 1
ATOM 1515 C C . PRO A 1 199 ? 1.712 32.281 -0.538 1 98.06 199 PRO A C 1
ATOM 1517 O O . PRO A 1 199 ? 2.588 31.984 -1.356 1 98.06 199 PRO A O 1
ATOM 1520 N N . TYR A 1 200 ? 0.631 31.5 -0.219 1 98.06 200 TYR A N 1
ATOM 1521 C CA . TYR A 1 200 ? 0.408 30.266 -0.97 1 98.06 200 TYR A CA 1
ATOM 1522 C C . TYR A 1 200 ? 0.247 30.547 -2.457 1 98.06 200 TYR A C 1
ATOM 1524 O O . TYR A 1 200 ? -0.412 31.516 -2.84 1 98.06 200 TYR A O 1
ATOM 1532 N N . PRO A 1 201 ? 0.777 29.719 -3.316 1 96.56 201 PRO A N 1
ATOM 1533 C CA . PRO A 1 201 ? 0.964 30.141 -4.707 1 96.56 201 PRO A CA 1
ATOM 1534 C C . PRO A 1 201 ? -0.202 29.734 -5.605 1 96.56 201 PRO A C 1
ATOM 1536 O O . PRO A 1 201 ? -0.307 30.219 -6.738 1 96.56 201 PRO A O 1
ATOM 1539 N N . PHE A 1 202 ? -1.084 28.844 -5.129 1 95.44 202 PHE A N 1
ATOM 1540 C CA . PHE A 1 202 ? -2.072 28.297 -6.055 1 95.44 202 PHE A CA 1
ATOM 1541 C C . PHE A 1 202 ? -3.467 28.812 -5.723 1 95.44 202 PHE A C 1
ATOM 1543 O O . PHE A 1 202 ? -3.852 28.875 -4.551 1 95.44 202 PHE A O 1
ATOM 1550 N N . HIS A 1 203 ? -4.191 29.188 -6.746 1 91.44 203 HIS A N 1
ATOM 1551 C CA . HIS A 1 203 ? -5.586 29.594 -6.609 1 91.44 203 HIS A CA 1
ATOM 1552 C C . HIS A 1 203 ? -6.461 28.422 -6.168 1 91.44 203 HIS A C 1
ATOM 1554 O O . HIS A 1 203 ? -6.281 27.297 -6.641 1 91.44 203 HIS A O 1
ATOM 1560 N N . PRO A 1 204 ? -7.367 28.734 -5.145 1 88.25 204 PRO A N 1
ATOM 1561 C CA . PRO A 1 204 ? -8.297 27.656 -4.781 1 88.25 204 PRO A CA 1
ATOM 1562 C C . PRO A 1 204 ? -9.047 27.094 -5.984 1 88.25 204 PRO A C 1
ATOM 1564 O O . PRO A 1 204 ? -9.352 27.828 -6.926 1 88.25 204 PRO A O 1
ATOM 1567 N N . CYS A 1 205 ? -9.312 25.844 -6 1 84.19 205 CYS A N 1
ATOM 1568 C CA . CYS A 1 205 ? -10.055 25.203 -7.078 1 84.19 205 CYS A CA 1
ATOM 1569 C C . CYS A 1 205 ? -11.172 24.328 -6.523 1 84.19 205 CYS A C 1
ATOM 1571 O O . CYS A 1 205 ? -11.195 24.031 -5.324 1 84.19 205 CYS A O 1
ATOM 1573 N N . GLY A 1 206 ? -12.172 24.078 -7.434 1 76.69 206 GLY A N 1
ATOM 1574 C CA . GLY A 1 206 ? -13.305 23.234 -7.082 1 76.69 206 GLY A CA 1
ATOM 1575 C C . GLY A 1 206 ? -14.5 24.031 -6.578 1 76.69 206 GLY A C 1
ATOM 1576 O O . GLY A 1 206 ? -14.547 25.25 -6.723 1 76.69 206 GLY A O 1
ATOM 1577 N N . ARG A 1 207 ? -15.523 23.297 -6.172 1 69.31 207 ARG A N 1
ATOM 1578 C CA . ARG A 1 207 ? -16.75 23.906 -5.668 1 69.31 207 ARG A CA 1
ATOM 1579 C C . ARG A 1 207 ? -16.641 24.234 -4.188 1 69.31 207 ARG A C 1
ATOM 1581 O O . ARG A 1 207 ? -16.219 23.406 -3.389 1 69.31 207 ARG A O 1
ATOM 1588 N N . HIS A 1 208 ? -16.766 25.516 -3.943 1 70.62 208 HIS A N 1
ATOM 1589 C CA . HIS A 1 208 ? -16.719 25.984 -2.564 1 70.62 208 HIS A CA 1
ATOM 1590 C C . HIS A 1 208 ? -18.047 26.609 -2.146 1 70.62 208 HIS A C 1
ATOM 1592 O O . HIS A 1 208 ? -18.25 27.812 -2.293 1 70.62 208 HIS A O 1
ATOM 1598 N N . GLY A 1 209 ? -18.984 25.641 -1.767 1 59.47 209 GLY A N 1
ATOM 1599 C CA . GLY A 1 209 ? -20.281 26.047 -1.237 1 59.47 209 GLY A CA 1
ATOM 1600 C C . GLY A 1 209 ? -20.812 27.312 -1.871 1 59.47 209 GLY A C 1
ATOM 1601 O O . GLY A 1 209 ? -21.156 27.328 -3.053 1 59.47 209 GLY A O 1
ATOM 1602 N N . ASN A 1 210 ? -20.734 28.344 -0.934 1 60.41 210 ASN A N 1
ATOM 1603 C CA . ASN A 1 210 ? -21.375 29.625 -1.273 1 60.41 210 ASN A CA 1
ATOM 1604 C C . ASN A 1 210 ? -20.422 30.531 -2.043 1 60.41 210 ASN A C 1
ATOM 1606 O O . ASN A 1 210 ? -20.734 31.703 -2.277 1 60.41 210 ASN A O 1
ATOM 1610 N N . GLU A 1 211 ? -19.281 29.844 -2.291 1 62.91 211 GLU A N 1
ATOM 1611 C CA . GLU A 1 211 ? -18.312 30.688 -3.006 1 62.91 211 GLU A CA 1
ATOM 1612 C C . GLU A 1 211 ? -18.344 30.391 -4.504 1 62.91 211 GLU A C 1
ATOM 1614 O O . GLU A 1 211 ? -18.906 29.375 -4.938 1 62.91 211 GLU A O 1
ATOM 1619 N N . PRO A 1 212 ? -17.891 31.453 -5.207 1 64.06 212 PRO A N 1
ATOM 1620 C CA . PRO A 1 212 ? -17.797 31.219 -6.648 1 64.06 212 PRO A CA 1
ATOM 1621 C C . PRO A 1 212 ? -17.031 29.953 -7 1 64.06 212 PRO A C 1
ATOM 1623 O O . PRO A 1 212 ? -16.094 29.578 -6.277 1 64.06 212 PRO A O 1
ATOM 1626 N N . TYR A 1 213 ? -17.578 29.188 -7.883 1 67.69 213 TYR A N 1
ATOM 1627 C CA . TYR A 1 213 ? -16.859 28.047 -8.445 1 67.69 213 TYR A CA 1
ATOM 1628 C C . TYR A 1 213 ? -15.578 28.5 -9.117 1 67.69 213 TYR A C 1
ATOM 1630 O O . TYR A 1 213 ? -15.594 29.391 -9.969 1 67.69 213 TYR A O 1
ATOM 1638 N N . TYR A 1 214 ? -14.375 27.953 -8.594 1 74.38 214 TYR A N 1
ATOM 1639 C CA . TYR A 1 214 ? -13.062 28.375 -9.07 1 74.38 214 TYR A CA 1
ATOM 1640 C C . TYR A 1 214 ? -12.586 27.469 -10.203 1 74.38 214 TYR A C 1
ATOM 1642 O O . TYR A 1 214 ? -11.422 27.547 -10.609 1 74.38 214 TYR A O 1
ATOM 1650 N N . GLY A 1 215 ? -13.531 26.703 -10.656 1 74.5 215 GLY A N 1
ATOM 1651 C CA . GLY A 1 215 ? -13.133 25.75 -11.68 1 74.5 215 GLY A CA 1
ATOM 1652 C C . GLY A 1 215 ? -12.602 24.438 -11.102 1 74.5 215 GLY A C 1
ATOM 1653 O O . GLY A 1 215 ? -12.328 24.359 -9.906 1 74.5 215 GLY A O 1
ATOM 1654 N N . GLU A 1 216 ? -12.422 23.5 -11.984 1 74.12 216 GLU A N 1
ATOM 1655 C CA . GLU A 1 216 ? -12 22.156 -11.586 1 74.12 216 GLU A CA 1
ATOM 1656 C C . GLU A 1 216 ? -10.516 22.125 -11.242 1 74.12 216 GLU A C 1
ATOM 1658 O O . GLU A 1 216 ? -9.734 22.906 -11.773 1 74.12 216 GLU A O 1
ATOM 1663 N N . CYS A 1 217 ? -10.172 21.422 -10.148 1 80.06 217 CYS A N 1
ATOM 1664 C CA . CYS A 1 217 ? -8.773 21.188 -9.797 1 80.06 217 CYS A CA 1
ATOM 1665 C C . CYS A 1 217 ? -8.117 20.234 -10.781 1 80.06 217 CYS A C 1
ATOM 1667 O O . CYS A 1 217 ? -7.742 19.109 -10.406 1 80.06 217 CYS A O 1
ATOM 1669 N N . ARG A 1 218 ? -7.977 20.594 -12 1 78.75 218 ARG A N 1
ATOM 1670 C CA . ARG A 1 218 ? -7.473 19.688 -13.016 1 78.75 218 ARG A CA 1
ATOM 1671 C C . ARG A 1 218 ? -5.949 19.641 -13.008 1 78.75 218 ARG A C 1
ATOM 1673 O O . ARG A 1 218 ? -5.293 20.672 -12.859 1 78.75 218 ARG A O 1
ATOM 1680 N N . GLY A 1 219 ? -5.516 18.422 -13.148 1 84.44 219 GLY A N 1
ATOM 1681 C CA . GLY A 1 219 ? -4.078 18.219 -13.258 1 84.44 219 GLY A CA 1
ATOM 1682 C C . GLY A 1 219 ? -3.324 18.578 -12 1 84.44 219 GLY A C 1
ATOM 1683 O O . GLY A 1 219 ? -3.922 19.031 -11.016 1 84.44 219 GLY A O 1
ATOM 1684 N N . THR A 1 220 ? -2.082 18.234 -11.93 1 90.25 220 THR A N 1
ATOM 1685 C CA . THR A 1 220 ? -1.197 18.578 -10.812 1 90.25 220 THR A CA 1
ATOM 1686 C C . THR A 1 220 ? -0.454 19.875 -11.086 1 90.25 220 THR A C 1
ATOM 1688 O O . THR A 1 220 ? 0.13 20.062 -12.156 1 90.25 220 THR A O 1
ATOM 1691 N N . ALA A 1 221 ? -0.57 20.781 -10.156 1 94.56 221 ALA A N 1
ATOM 1692 C CA . ALA A 1 221 ? 0.133 22.047 -10.281 1 94.56 221 ALA A CA 1
ATOM 1693 C C . ALA A 1 221 ? 1.642 21.844 -10.367 1 94.56 221 ALA A C 1
ATOM 1695 O O . ALA A 1 221 ? 2.162 20.828 -9.883 1 94.56 221 ALA A O 1
ATOM 1696 N N . VAL A 1 222 ? 2.279 22.797 -11.016 1 96.06 222 VAL A N 1
ATOM 1697 C CA . VAL A 1 222 ? 3.736 22.766 -11.086 1 96.06 222 VAL A CA 1
ATOM 1698 C C . VAL A 1 222 ? 4.328 23.344 -9.805 1 96.06 222 VAL A C 1
ATOM 1700 O O . VAL A 1 222 ? 3.941 24.438 -9.367 1 96.06 222 VAL A O 1
ATOM 1703 N N . THR A 1 223 ? 5.234 22.594 -9.203 1 97.5 223 THR A N 1
ATOM 1704 C CA . THR A 1 223 ? 5.887 23.062 -7.988 1 97.5 223 THR A CA 1
ATOM 1705 C C . THR A 1 223 ? 6.566 24.422 -8.219 1 97.5 223 THR A C 1
ATOM 1707 O O . THR A 1 223 ? 7.336 24.578 -9.172 1 97.5 223 THR A O 1
ATOM 1710 N N . PRO A 1 224 ? 6.285 25.359 -7.43 1 97.25 224 PRO A N 1
ATOM 1711 C CA . PRO A 1 224 ? 6.957 26.656 -7.602 1 97.25 224 PRO A CA 1
ATOM 1712 C C . PRO A 1 224 ? 8.453 26.578 -7.316 1 97.25 224 PRO A C 1
ATOM 1714 O O . PRO A 1 224 ? 8.898 25.734 -6.531 1 97.25 224 PRO A O 1
ATOM 1717 N N . LEU A 1 225 ? 9.211 27.484 -7.887 1 96.88 225 LEU A N 1
ATOM 1718 C CA . LEU A 1 225 ? 10.648 27.562 -7.633 1 96.88 225 LEU A CA 1
ATOM 1719 C C . LEU A 1 225 ? 10.922 28.109 -6.234 1 96.88 225 LEU A C 1
ATOM 1721 O O . LEU A 1 225 ? 10.156 28.938 -5.723 1 96.88 225 LEU A O 1
ATOM 1725 N N . CYS A 1 226 ? 12 27.609 -5.68 1 97.69 226 CYS A N 1
ATOM 1726 C CA . CYS A 1 226 ? 12.453 28.203 -4.426 1 97.69 226 CYS A CA 1
ATOM 1727 C C . CYS A 1 226 ? 12.945 29.625 -4.637 1 97.69 226 CYS A C 1
ATOM 1729 O O . CYS A 1 226 ? 13.828 29.875 -5.461 1 97.69 226 CYS A O 1
ATOM 1731 N N . ARG A 1 227 ? 12.312 30.531 -3.975 1 97 227 ARG A N 1
ATOM 1732 C CA . ARG A 1 227 ? 12.734 31.938 -3.965 1 97 227 ARG A CA 1
ATOM 1733 C C . ARG A 1 227 ? 13.086 32.375 -2.553 1 97 227 ARG A C 1
ATOM 1735 O O . ARG A 1 227 ? 12.32 32.188 -1.613 1 97 227 ARG A O 1
ATOM 1742 N N . THR A 1 228 ? 14.203 33 -2.42 1 97.75 228 THR A N 1
ATOM 1743 C CA . THR A 1 228 ? 14.648 33.469 -1.111 1 97.75 228 THR A CA 1
ATOM 1744 C C . THR A 1 228 ? 14.453 34.969 -0.987 1 97.75 228 THR A C 1
ATOM 1746 O O . THR A 1 228 ? 15.352 35.688 -0.528 1 97.75 228 THR A O 1
ATOM 1749 N N . THR A 1 229 ? 13.391 35.406 -1.593 1 97.75 229 THR A N 1
ATOM 1750 C CA . THR A 1 229 ? 12.953 36.812 -1.506 1 97.75 229 THR A CA 1
ATOM 1751 C C . THR A 1 229 ? 11.469 36.875 -1.175 1 97.75 229 THR A C 1
ATOM 1753 O O . THR A 1 229 ? 10.68 36.031 -1.604 1 97.75 229 THR A O 1
ATOM 1756 N N . CYS A 1 230 ? 11.125 37.906 -0.42 1 98.12 230 CYS A N 1
ATOM 1757 C CA . CYS A 1 230 ? 9.719 38.125 -0.098 1 98.12 230 CYS A CA 1
ATOM 1758 C C . CYS A 1 230 ? 9.023 38.875 -1.228 1 98.12 230 CYS A C 1
ATOM 1760 O O . CYS A 1 230 ? 9.68 39.438 -2.119 1 98.12 230 CYS A O 1
ATOM 1762 N N . VAL A 1 231 ? 7.66 38.812 -1.183 1 96.69 231 VAL A N 1
ATOM 1763 C CA . VAL A 1 231 ? 6.879 39.531 -2.18 1 96.69 231 VAL A CA 1
ATOM 1764 C C . VAL A 1 231 ? 7.277 41 -2.178 1 96.69 231 VAL A C 1
ATOM 1766 O O . VAL A 1 231 ? 7.656 41.531 -1.14 1 96.69 231 VAL A O 1
ATOM 1769 N N . PRO A 1 232 ? 7.137 41.625 -3.389 1 94.5 232 PRO A N 1
ATOM 1770 C CA . PRO A 1 232 ? 7.484 43.031 -3.436 1 94.5 232 PRO A CA 1
ATOM 1771 C C . PRO A 1 232 ? 6.664 43.875 -2.461 1 94.5 232 PRO A C 1
ATOM 1773 O O . PRO A 1 232 ? 5.457 43.656 -2.32 1 94.5 232 PRO A O 1
ATOM 1776 N N . GLY A 1 233 ? 7.285 44.781 -1.79 1 94.31 233 GLY A N 1
ATOM 1777 C CA . GLY A 1 233 ? 6.578 45.688 -0.908 1 94.31 233 GLY A CA 1
ATOM 1778 C C . GLY A 1 233 ? 6.52 45.219 0.53 1 94.31 233 GLY A C 1
ATOM 1779 O O . GLY A 1 233 ? 6.137 45.969 1.428 1 94.31 233 GLY A O 1
ATOM 1780 N N . TYR A 1 234 ? 6.828 43.938 0.727 1 95.75 234 TYR A N 1
ATOM 1781 C CA . TYR A 1 234 ? 6.887 43.438 2.096 1 95.75 234 TYR A CA 1
ATOM 1782 C C . TYR A 1 234 ? 8.039 44.062 2.861 1 95.75 234 TYR A C 1
ATOM 1784 O O . TYR A 1 234 ? 9.133 44.219 2.318 1 95.75 234 TYR A O 1
ATOM 1792 N N . ARG A 1 235 ? 7.891 44.469 4.09 1 94.69 235 ARG A N 1
ATOM 1793 C CA . ARG A 1 235 ? 8.789 45.312 4.859 1 94.69 235 ARG A CA 1
ATOM 17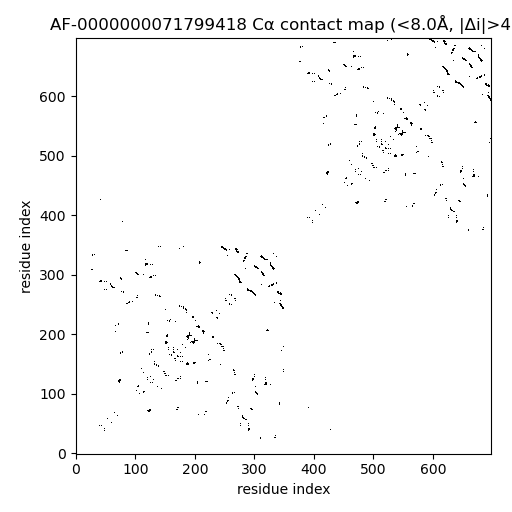94 C C . ARG A 1 235 ? 10.047 44.562 5.27 1 94.69 235 ARG A C 1
ATOM 1796 O O . ARG A 1 235 ? 11.133 45.156 5.324 1 94.69 235 ARG A O 1
ATOM 1803 N N . ARG A 1 236 ? 9.953 43.312 5.578 1 96.75 236 ARG A N 1
ATOM 1804 C CA . ARG A 1 236 ? 11.094 42.562 6.062 1 96.75 236 ARG A CA 1
ATOM 1805 C C . ARG A 1 236 ? 11.758 41.781 4.926 1 96.75 236 ARG A C 1
ATOM 1807 O O . ARG A 1 236 ? 11.094 41.375 3.982 1 96.75 236 ARG A O 1
ATOM 1814 N N . SER A 1 237 ? 13.086 41.625 5.062 1 97.62 237 SER A N 1
ATOM 1815 C CA . SER A 1 237 ? 13.781 40.719 4.145 1 97.62 237 SER A CA 1
ATOM 1816 C C . SER A 1 237 ? 13.453 39.281 4.434 1 97.62 237 SER A C 1
ATOM 1818 O O . SER A 1 237 ? 12.953 38.938 5.512 1 97.62 237 SER A O 1
ATOM 1820 N N . TYR A 1 238 ? 13.719 38.438 3.439 1 98.31 238 TYR A N 1
ATOM 1821 C CA . TYR A 1 238 ? 13.539 36.969 3.574 1 98.31 238 TYR A CA 1
ATOM 1822 C C . TYR A 1 238 ? 14.25 36.469 4.816 1 98.31 238 TYR A C 1
ATOM 1824 O O . TYR A 1 238 ? 13.656 35.719 5.613 1 98.31 238 TYR A O 1
ATOM 1832 N N . ARG A 1 239 ? 15.484 36.844 5.043 1 97.81 239 ARG A N 1
ATOM 1833 C CA . ARG A 1 239 ? 16.281 36.375 6.18 1 97.81 239 ARG A CA 1
ATOM 1834 C C . ARG A 1 239 ? 15.695 36.875 7.496 1 97.81 239 ARG A C 1
ATOM 1836 O O . ARG A 1 239 ? 15.648 36.156 8.484 1 97.81 239 ARG A O 1
ATOM 1843 N N . GLN A 1 240 ? 15.18 38.125 7.523 1 97.56 240 GLN A N 1
ATOM 1844 C CA . GLN A 1 240 ? 14.656 38.719 8.734 1 97.56 240 GLN A CA 1
ATOM 1845 C C . GLN A 1 240 ? 13.297 38.156 9.102 1 97.56 240 GLN A C 1
ATOM 1847 O O . GLN A 1 240 ? 12.898 38.156 10.273 1 97.56 240 GLN A O 1
ATOM 1852 N N . ASP A 1 241 ? 12.602 37.594 8.094 1 98.31 241 ASP A N 1
ATOM 1853 C CA . ASP A 1 241 ? 11.227 37.125 8.305 1 98.31 241 ASP A CA 1
ATOM 1854 C C . ASP A 1 241 ? 11.188 35.688 8.789 1 98.31 241 ASP A C 1
ATOM 1856 O O . ASP A 1 241 ? 10.141 35.188 9.219 1 98.31 241 ASP A O 1
ATOM 1860 N N . LYS A 1 242 ? 12.266 35.031 8.852 1 97.75 242 LYS A N 1
ATOM 1861 C CA . LYS A 1 242 ? 12.305 33.594 9.172 1 97.75 242 LYS A CA 1
ATOM 1862 C C . LYS A 1 242 ? 12.031 33.375 10.656 1 97.75 242 LYS A C 1
ATOM 1864 O O . LYS A 1 242 ? 12.477 34.125 11.508 1 97.75 242 LYS A O 1
ATOM 1869 N N . THR A 1 243 ? 11.266 32.375 10.859 1 96.81 243 THR A N 1
ATOM 1870 C CA . THR A 1 243 ? 11.125 31.75 12.172 1 96.81 243 THR A CA 1
ATOM 1871 C C . THR A 1 243 ? 11.711 30.328 12.164 1 96.81 243 THR A C 1
ATOM 1873 O O . THR A 1 243 ? 11.609 29.625 11.164 1 96.81 243 THR A O 1
ATOM 1876 N N . PHE A 1 244 ? 12.336 29.953 13.305 1 95.94 244 PHE A N 1
ATOM 1877 C CA . PHE A 1 244 ? 13.047 28.672 13.352 1 95.94 244 PHE A CA 1
ATOM 1878 C C . PHE A 1 244 ? 12.414 27.734 14.383 1 95.94 244 PHE A C 1
ATOM 1880 O O . PHE A 1 244 ? 11.852 28.203 15.383 1 95.94 244 PHE A O 1
ATOM 1887 N N . GLY A 1 2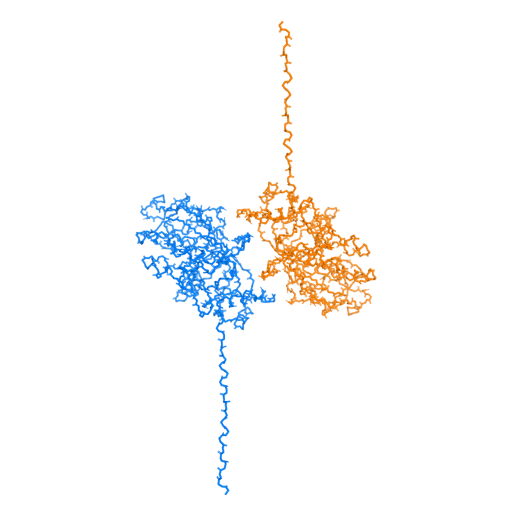45 ? 12.43 26.469 14.023 1 96 245 GLY A N 1
ATOM 1888 C CA . GLY A 1 245 ? 12.109 25.422 14.992 1 96 245 GLY A CA 1
ATOM 1889 C C . GLY A 1 245 ? 13.32 24.938 15.766 1 96 245 GLY A C 1
ATOM 1890 O O . GLY A 1 245 ? 14.43 25.422 15.562 1 96 245 GLY A O 1
ATOM 1891 N N . ARG A 1 246 ? 13.062 24.031 16.703 1 96.94 246 ARG A N 1
ATOM 1892 C CA . ARG A 1 246 ? 14.148 23.5 17.531 1 96.94 246 ARG A CA 1
ATOM 1893 C C . ARG A 1 246 ? 14.438 22.047 17.188 1 96.94 246 ARG A C 1
ATOM 1895 O O . ARG A 1 246 ? 15.586 21.609 17.234 1 96.94 246 ARG A O 1
ATOM 1902 N N . SER A 1 247 ? 13.344 21.297 16.906 1 97.88 247 SER A N 1
ATOM 1903 C CA . SER A 1 247 ? 13.531 19.875 16.656 1 97.88 247 SER A CA 1
ATOM 1904 C C . SER A 1 247 ? 12.398 19.312 15.805 1 97.88 247 SER A C 1
ATOM 1906 O O . SER A 1 247 ? 11.383 19.969 15.602 1 97.88 247 SER A O 1
ATOM 1908 N N . ALA A 1 248 ? 12.656 18.188 15.227 1 98.5 248 ALA A N 1
ATOM 1909 C CA . ALA A 1 248 ? 11.695 17.359 14.516 1 98.5 248 ALA A CA 1
ATOM 1910 C C . ALA A 1 248 ? 11.758 15.914 15.016 1 98.5 248 ALA A C 1
ATOM 1912 O O . ALA A 1 248 ? 12.836 15.367 15.242 1 98.5 248 ALA A O 1
ATOM 1913 N N . TYR A 1 249 ? 10.609 15.297 15.258 1 98.19 249 TYR A N 1
ATOM 1914 C CA . TYR A 1 249 ? 10.633 13.945 15.812 1 98.19 249 TYR A CA 1
ATOM 1915 C C . TYR A 1 249 ? 9.367 13.18 15.438 1 98.19 249 TYR A C 1
ATOM 1917 O O . TYR A 1 249 ? 8.344 13.781 15.109 1 98.19 249 TYR A O 1
ATOM 1925 N N . ALA A 1 250 ? 9.477 11.836 15.453 1 96.75 250 ALA A N 1
ATOM 1926 C CA . ALA A 1 250 ? 8.336 10.93 15.344 1 96.75 250 ALA A CA 1
ATOM 1927 C C . ALA A 1 250 ? 7.672 10.711 16.703 1 96.75 250 ALA A C 1
ATOM 1929 O O . ALA A 1 250 ? 8.352 10.516 17.703 1 96.75 250 ALA A O 1
ATOM 1930 N N . VAL A 1 251 ? 6.352 10.852 16.672 1 97 251 VAL A N 1
ATOM 1931 C CA . VAL A 1 251 ? 5.59 10.5 17.859 1 97 251 VAL A CA 1
ATOM 1932 C C . VAL A 1 251 ? 5.426 8.984 17.938 1 97 251 VAL A C 1
ATOM 1934 O O . VAL A 1 251 ? 5.172 8.328 16.938 1 97 251 VAL A O 1
ATOM 1937 N N . PRO A 1 252 ? 5.617 8.422 19.172 1 93.06 252 PRO A N 1
ATOM 1938 C CA . PRO A 1 252 ? 5.398 6.977 19.266 1 93.06 252 PRO A CA 1
ATOM 1939 C C . PRO A 1 252 ? 4.043 6.551 18.719 1 93.06 252 PRO A C 1
ATOM 1941 O O . PRO A 1 252 ? 3.053 7.27 18.875 1 93.06 252 PRO A O 1
ATOM 1944 N N . ASN A 1 253 ? 4.043 5.402 18.078 1 91 253 ASN A N 1
ATOM 1945 C CA . ASN A 1 253 ? 2.859 4.91 17.391 1 91 253 ASN A CA 1
ATOM 1946 C C . ASN A 1 253 ? 1.849 4.309 18.359 1 91 253 ASN A C 1
ATOM 1948 O O . ASN A 1 253 ? 1.556 3.115 18.297 1 91 253 ASN A O 1
ATOM 1952 N N . SER A 1 254 ? 1.338 5.035 19.172 1 93.31 254 SER A N 1
ATOM 1953 C CA . SER A 1 254 ? 0.274 4.668 20.094 1 93.31 254 SER A CA 1
ATOM 1954 C C . SER A 1 254 ? -0.743 5.793 20.25 1 93.31 254 SER A C 1
ATOM 1956 O O . SER A 1 254 ? -0.382 6.969 20.219 1 93.31 254 SER A O 1
ATOM 1958 N N . VAL A 1 255 ? -1.961 5.352 20.469 1 95.31 255 VAL A N 1
ATOM 1959 C CA . VAL A 1 255 ? -3.055 6.305 20.609 1 95.31 255 VAL A CA 1
ATOM 1960 C C . VAL A 1 255 ? -2.76 7.262 21.766 1 95.31 255 VAL A C 1
ATOM 1962 O O . VAL A 1 255 ? -2.865 8.477 21.609 1 95.31 255 VAL A O 1
ATOM 1965 N N . THR A 1 256 ? -2.297 6.73 22.891 1 94.94 256 THR A N 1
ATOM 1966 C CA . THR A 1 256 ? -2.076 7.539 24.078 1 94.94 256 THR A CA 1
ATOM 1967 C C . THR A 1 256 ? -0.897 8.484 23.875 1 94.94 256 THR A C 1
ATOM 1969 O O . THR A 1 256 ? -0.929 9.633 24.344 1 94.94 256 THR A O 1
ATOM 1972 N N . ALA A 1 257 ? 0.107 8.023 23.203 1 95.5 257 ALA A N 1
ATOM 1973 C CA . ALA A 1 257 ? 1.256 8.891 22.938 1 95.5 257 ALA A CA 1
ATOM 1974 C C . ALA A 1 257 ? 0.87 10.062 22.031 1 95.5 257 ALA A C 1
ATOM 1976 O O . ALA A 1 257 ? 1.3 11.195 22.266 1 95.5 257 ALA A O 1
ATOM 1977 N N . ILE A 1 258 ? 0.098 9.789 21.078 1 97.69 258 ILE A N 1
ATOM 1978 C CA . ILE A 1 258 ? -0.355 10.828 20.156 1 97.69 258 ILE A CA 1
ATOM 1979 C C . ILE A 1 258 ? -1.228 11.828 20.906 1 97.69 258 ILE A C 1
ATOM 1981 O O . ILE A 1 258 ? -1.048 13.047 20.766 1 97.69 258 ILE A O 1
ATOM 1985 N N . GLN A 1 259 ? -2.123 11.32 21.719 1 97.81 259 GLN A N 1
ATOM 1986 C CA . GLN A 1 259 ? -2.986 12.188 22.516 1 97.81 259 GLN A CA 1
ATOM 1987 C C . GLN A 1 259 ? -2.168 13.07 23.438 1 97.81 259 GLN A C 1
ATOM 1989 O O . GLN A 1 259 ? -2.41 14.281 23.531 1 97.81 259 GLN A O 1
ATOM 1994 N N . ARG A 1 260 ? -1.218 12.508 24.125 1 97.12 260 ARG A N 1
ATOM 1995 C CA . ARG A 1 260 ? -0.388 13.266 25.047 1 97.12 260 ARG A CA 1
ATOM 1996 C C . ARG A 1 260 ? 0.407 14.344 24.312 1 97.12 260 ARG A C 1
ATOM 1998 O O . ARG A 1 260 ? 0.539 15.469 24.812 1 97.12 260 ARG A O 1
ATOM 2005 N N . GLU A 1 261 ? 0.904 13.945 23.188 1 97.88 261 GLU A N 1
ATOM 2006 C CA . GLU A 1 261 ? 1.647 14.914 22.391 1 97.88 261 GLU A CA 1
ATOM 2007 C C . GLU A 1 261 ? 0.776 16.109 22.016 1 97.88 261 GLU A C 1
ATOM 2009 O O . GLU A 1 261 ? 1.206 17.266 22.141 1 97.88 261 GLU A O 1
ATOM 2014 N N . ILE A 1 262 ? -0.399 15.883 21.625 1 98.75 262 ILE A N 1
ATOM 2015 C CA . ILE A 1 262 ? -1.317 16.938 21.219 1 98.75 262 ILE A CA 1
ATOM 2016 C C . ILE A 1 262 ? -1.676 17.797 22.422 1 98.75 262 ILE A C 1
ATOM 2018 O O . ILE A 1 262 ? -1.643 19.031 22.359 1 98.75 262 ILE A O 1
ATOM 2022 N N . MET A 1 263 ? -1.955 17.188 23.531 1 97.69 263 MET A N 1
ATOM 2023 C CA . MET A 1 263 ? -2.357 17.891 24.75 1 97.69 263 MET A CA 1
ATOM 2024 C C . MET A 1 263 ? -1.238 18.812 25.234 1 97.69 263 MET A C 1
ATOM 2026 O O . MET A 1 263 ? -1.5 19.906 25.75 1 97.69 263 MET A O 1
ATOM 2030 N N . ARG A 1 264 ? -0.1 18.344 25.062 1 97.38 264 ARG A N 1
ATOM 2031 C CA . ARG A 1 264 ? 1.02 19.031 25.703 1 97.38 264 ARG A CA 1
ATOM 2032 C C . ARG A 1 264 ? 1.597 20.094 24.766 1 97.38 264 ARG A C 1
ATOM 2034 O O . ARG A 1 264 ? 1.974 21.172 25.219 1 97.38 264 ARG A O 1
ATOM 2041 N N . ASN A 1 265 ? 1.678 19.703 23.5 1 98.31 265 ASN A N 1
ATOM 2042 C CA . ASN A 1 265 ? 2.51 20.547 22.641 1 98.31 265 ASN A CA 1
ATOM 2043 C C . ASN A 1 265 ? 1.723 21.094 21.453 1 98.31 265 ASN A C 1
ATOM 2045 O O . ASN A 1 265 ? 2.219 21.953 20.719 1 98.31 265 ASN A O 1
ATOM 2049 N N . GLY A 1 266 ? 0.486 20.625 21.281 1 98.75 266 GLY A N 1
ATOM 2050 C CA . GLY A 1 266 ? -0.333 21.078 20.172 1 98.75 266 GLY A CA 1
ATOM 2051 C C . GLY A 1 266 ? -0.463 20.062 19.062 1 98.75 266 GLY A C 1
ATOM 2052 O O . GLY A 1 266 ? -0.02 18.922 19.203 1 98.75 266 GLY A O 1
ATOM 2053 N N . PRO A 1 267 ? -1.042 20.453 17.984 1 98.94 267 PRO A N 1
ATOM 2054 C CA . PRO A 1 267 ? -1.387 19.547 16.891 1 98.94 267 PRO A CA 1
ATOM 2055 C C . PRO A 1 267 ? -0.173 18.812 16.328 1 98.94 267 PRO A C 1
ATOM 2057 O O . PRO A 1 267 ? 0.95 19.312 16.406 1 98.94 267 PRO A O 1
ATOM 2060 N N . VAL A 1 268 ? -0.442 17.625 15.781 1 98.94 268 VAL A N 1
ATOM 2061 C CA . VAL A 1 268 ? 0.564 16.797 15.133 1 98.94 268 VAL A CA 1
ATOM 2062 C C . VAL A 1 268 ? 0.163 16.531 13.68 1 98.94 268 VAL A C 1
ATOM 2064 O O . VAL A 1 268 ? -0.972 16.812 13.289 1 98.94 268 VAL A O 1
ATOM 2067 N N . VAL A 1 269 ? 1.153 16.141 12.867 1 98.94 269 VAL A N 1
ATOM 2068 C CA . VAL A 1 269 ? 0.893 15.836 11.461 1 98.94 269 VAL A CA 1
ATOM 2069 C C . VAL A 1 269 ? 0.995 14.336 11.227 1 98.94 269 VAL A C 1
ATOM 2071 O O . VAL A 1 269 ? 1.907 13.68 11.734 1 98.94 269 VAL A O 1
ATOM 2074 N N . SER A 1 270 ? 0.01 13.805 10.539 1 98.38 270 SER A N 1
ATOM 2075 C CA . SER A 1 270 ? 0.025 12.398 10.156 1 98.38 270 SER A CA 1
ATOM 2076 C C . SER A 1 270 ? -0.27 12.227 8.672 1 98.38 270 SER A C 1
ATOM 2078 O O . SER A 1 270 ? -0.807 13.133 8.031 1 98.38 270 SER A O 1
ATOM 2080 N N . SER A 1 271 ? 0.201 11.133 8.156 1 97.69 271 SER A N 1
ATOM 2081 C CA . SER A 1 271 ? -0.103 10.742 6.781 1 97.69 271 SER A CA 1
ATOM 2082 C C . SER A 1 271 ? -0.848 9.406 6.734 1 97.69 271 SER A C 1
ATOM 2084 O O . SER A 1 271 ? -0.618 8.531 7.574 1 97.69 271 SER A O 1
ATOM 2086 N N . PHE A 1 272 ? -1.723 9.305 5.809 1 97.75 272 PHE A N 1
ATOM 2087 C CA . PHE A 1 272 ? -2.465 8.055 5.664 1 97.75 272 PHE A CA 1
ATOM 2088 C C . PHE A 1 272 ? -2.783 7.785 4.199 1 97.75 272 PHE A C 1
ATOM 2090 O O . PHE A 1 272 ? -2.697 8.68 3.359 1 97.75 272 PHE A O 1
ATOM 2097 N N . THR A 1 273 ? -3.031 6.551 3.861 1 97.19 273 THR A N 1
ATOM 2098 C CA . THR A 1 273 ? -3.482 6.164 2.529 1 97.19 273 THR A CA 1
ATOM 2099 C C . THR A 1 273 ? -4.914 6.629 2.287 1 97.19 273 THR A C 1
ATOM 2101 O O . THR A 1 273 ? -5.805 6.367 3.102 1 97.19 273 THR A O 1
ATOM 2104 N N . THR A 1 274 ? -5.098 7.316 1.2 1 97.06 274 THR A N 1
ATOM 2105 C CA . THR A 1 274 ? -6.434 7.785 0.862 1 97.06 274 THR A CA 1
ATOM 2106 C C . THR A 1 274 ? -7.094 6.859 -0.156 1 97.06 274 THR A C 1
ATOM 2108 O O . THR A 1 274 ? -6.52 6.582 -1.212 1 97.06 274 THR A O 1
ATOM 2111 N N . TYR A 1 275 ? -8.234 6.387 0.213 1 96.38 275 TYR A N 1
ATOM 2112 C CA . TYR A 1 275 ? -9.008 5.527 -0.671 1 96.38 275 TYR A CA 1
ATOM 2113 C C . TYR A 1 275 ? -10.164 6.297 -1.307 1 96.38 275 TYR A C 1
ATOM 2115 O O . TYR A 1 275 ? -10.523 7.383 -0.842 1 96.38 275 TYR A O 1
ATOM 2123 N N . ASP A 1 276 ? -10.727 5.73 -2.334 1 94.44 276 ASP A N 1
ATOM 2124 C CA . ASP A 1 276 ? -11.781 6.379 -3.111 1 94.44 276 ASP A CA 1
ATOM 2125 C C . ASP A 1 276 ? -12.953 6.781 -2.223 1 94.44 276 ASP A C 1
ATOM 2127 O O . ASP A 1 276 ? -13.617 7.785 -2.48 1 94.44 276 ASP A O 1
ATOM 2131 N N . ASP A 1 277 ? -13.219 6.023 -1.221 1 95.69 277 ASP A N 1
ATOM 2132 C CA . ASP A 1 277 ? -14.398 6.301 -0.414 1 95.69 277 ASP A CA 1
ATOM 2133 C C . ASP A 1 277 ? -14.211 7.555 0.434 1 95.69 277 ASP A C 1
ATOM 2135 O O . ASP A 1 277 ? -15.18 8.172 0.871 1 95.69 277 ASP A O 1
ATOM 2139 N N . PHE A 1 278 ? -12.992 7.969 0.674 1 96.12 278 PHE A N 1
ATOM 2140 C CA . PHE A 1 278 ? -12.719 9.211 1.387 1 96.12 278 PHE A CA 1
ATOM 2141 C C . PHE A 1 278 ? -13.211 10.414 0.587 1 96.12 278 PHE A C 1
ATOM 2143 O O . PHE A 1 278 ? -13.633 11.414 1.163 1 96.12 278 PHE A O 1
ATOM 2150 N N . SER A 1 279 ? -13.117 10.336 -0.741 1 91.75 279 SER A N 1
ATOM 2151 C CA . SER A 1 279 ? -13.57 11.43 -1.602 1 91.75 279 SER A CA 1
ATOM 2152 C C . SER A 1 279 ? -15.07 11.648 -1.479 1 91.75 279 SER A C 1
ATOM 2154 O O . SER A 1 279 ? -15.594 12.672 -1.913 1 91.75 279 SER A O 1
ATOM 2156 N N . ARG A 1 280 ? -15.727 10.711 -0.829 1 92.62 280 ARG A N 1
ATOM 2157 C CA . ARG A 1 280 ? -17.172 10.789 -0.705 1 92.62 280 ARG A CA 1
ATOM 2158 C C . ARG A 1 280 ? -17.578 11.227 0.699 1 92.62 280 ARG A C 1
ATOM 2160 O O . ARG A 1 280 ? -18.781 11.32 1.004 1 92.62 280 ARG A O 1
ATOM 2167 N N . TYR A 1 281 ? -16.672 11.508 1.521 1 94.56 281 TYR A N 1
ATOM 2168 C CA . TYR A 1 281 ? -16.938 11.875 2.906 1 94.56 281 TYR A CA 1
ATOM 2169 C C . TYR A 1 281 ? -17.672 13.211 2.988 1 94.56 281 TYR A C 1
ATOM 2171 O O . TYR A 1 281 ? -17.25 14.195 2.371 1 94.56 281 TYR A O 1
ATOM 2179 N N . ARG A 1 282 ? -18.719 13.281 3.793 1 93.25 282 ARG A N 1
ATOM 2180 C CA . ARG A 1 282 ? -19.422 14.531 4.051 1 93.25 282 ARG A CA 1
ATOM 2181 C C . ARG A 1 282 ? -19.359 14.898 5.527 1 93.25 282 ARG A C 1
ATOM 2183 O O . ARG A 1 282 ? -19.031 16.031 5.879 1 93.25 282 ARG A O 1
ATOM 2190 N N . ARG A 1 283 ? -19.766 14.016 6.402 1 96 283 ARG A N 1
ATOM 2191 C CA . ARG A 1 283 ? -19.75 14.188 7.852 1 96 283 ARG A CA 1
ATOM 2192 C C . ARG A 1 283 ? -19.828 12.844 8.562 1 96 283 ARG A C 1
ATOM 2194 O O . ARG A 1 283 ? -20.172 11.828 7.957 1 96 283 ARG A O 1
ATOM 2201 N N . GLY A 1 284 ? -19.5 12.875 9.805 1 97.81 284 GLY A N 1
ATOM 2202 C CA . GLY A 1 284 ? -19.453 11.641 10.578 1 97.81 284 GLY A CA 1
ATOM 2203 C C . GLY A 1 284 ? -18.031 11.164 10.836 1 97.81 284 GLY A C 1
ATOM 2204 O O . GLY A 1 284 ? -17.094 11.961 10.812 1 97.81 284 GLY A O 1
ATOM 2205 N N . ILE A 1 285 ? -17.922 9.875 11.258 1 98.44 285 ILE A N 1
ATOM 2206 C CA . ILE A 1 285 ? -16.609 9.297 11.555 1 98.44 285 ILE A CA 1
ATOM 2207 C C . ILE A 1 285 ? -16.156 8.422 10.391 1 98.44 285 ILE A C 1
ATOM 2209 O O . ILE A 1 285 ? -16.688 7.324 10.188 1 98.44 285 ILE A O 1
ATOM 2213 N N . TYR A 1 286 ? -15.211 8.922 9.695 1 97.94 286 TYR A N 1
ATOM 2214 C CA . TYR A 1 286 ? -14.703 8.195 8.539 1 97.94 286 TYR A CA 1
ATOM 2215 C C . TYR A 1 286 ? -14.016 6.902 8.969 1 97.94 286 TYR A C 1
ATOM 2217 O O . TYR A 1 286 ? -13.242 6.891 9.93 1 97.94 286 TYR A O 1
ATOM 2225 N N . ARG A 1 287 ? -14.289 5.906 8.289 1 97.38 287 ARG A N 1
ATOM 2226 C CA . ARG A 1 287 ? -13.617 4.609 8.281 1 97.38 287 ARG A CA 1
ATOM 2227 C C . ARG A 1 287 ? -13.57 4.023 6.879 1 97.38 287 ARG A C 1
ATOM 2229 O O . ARG A 1 287 ? -14.594 3.961 6.191 1 97.38 287 ARG A O 1
ATOM 2236 N N . HIS A 1 288 ? -12.398 3.611 6.449 1 97.5 288 HIS A N 1
ATOM 2237 C CA . HIS A 1 288 ? -12.297 3.045 5.109 1 97.5 288 HIS A CA 1
ATOM 2238 C C . HIS A 1 288 ? -13.148 1.786 4.973 1 97.5 288 HIS A C 1
ATOM 2240 O O . HIS A 1 288 ? -13.086 0.897 5.824 1 97.5 288 HIS A O 1
ATOM 2246 N N . THR A 1 289 ? -13.945 1.756 3.908 1 96.44 289 THR A N 1
ATOM 2247 C CA . THR A 1 289 ? -14.93 0.69 3.75 1 96.44 289 THR A CA 1
ATOM 2248 C C . THR A 1 289 ? -14.836 0.075 2.357 1 96.44 289 THR A C 1
ATOM 2250 O O . THR A 1 289 ? -15.172 -1.097 2.168 1 96.44 289 THR A O 1
ATOM 2253 N N . ALA A 1 290 ? -14.477 0.831 1.426 1 96.94 290 ALA A N 1
ATOM 2254 C CA . ALA A 1 290 ? -14.461 0.344 0.049 1 96.94 290 ALA A CA 1
ATOM 2255 C C . ALA A 1 290 ? -13.688 1.291 -0.86 1 96.94 290 ALA A C 1
ATOM 2257 O O . ALA A 1 290 ? -13.477 2.457 -0.518 1 96.94 290 ALA A O 1
ATOM 2258 N N . GLY A 1 291 ? -13.305 0.711 -1.995 1 96.12 291 GLY A N 1
ATOM 2259 C CA . GLY A 1 291 ? -12.641 1.51 -3.014 1 96.12 291 GLY A CA 1
ATOM 2260 C C . GLY A 1 291 ? -11.141 1.314 -3.045 1 96.12 291 GLY A C 1
ATOM 2261 O O . GLY A 1 291 ? -10.555 0.802 -2.086 1 96.12 291 GLY A O 1
ATOM 2262 N N . ARG A 1 292 ? -10.508 1.795 -4.121 1 94.75 292 ARG A N 1
ATOM 2263 C CA . ARG A 1 292 ? -9.078 1.617 -4.344 1 94.75 292 ARG A CA 1
ATOM 2264 C C . ARG A 1 292 ? -8.281 2.742 -3.695 1 94.75 292 ARG A C 1
ATOM 2266 O O . ARG A 1 292 ? -8.812 3.818 -3.428 1 94.75 292 ARG A O 1
ATOM 2273 N N . ALA A 1 293 ? -7.031 2.404 -3.395 1 95.06 293 ALA A N 1
ATOM 2274 C CA . ALA A 1 293 ? -6.125 3.461 -2.947 1 95.06 293 ALA A CA 1
ATOM 2275 C C . ALA A 1 293 ? -5.879 4.477 -4.059 1 95.06 293 ALA A C 1
ATOM 2277 O O . ALA A 1 293 ? -5.625 4.102 -5.207 1 95.06 293 ALA A O 1
ATOM 2278 N N . ARG A 1 294 ? -5.895 5.77 -3.691 1 93.06 294 ARG A N 1
ATOM 2279 C CA . ARG A 1 294 ? -5.777 6.816 -4.699 1 93.06 294 ARG A CA 1
ATOM 2280 C C . ARG A 1 294 ? -4.531 7.668 -4.465 1 93.06 294 ARG A C 1
ATOM 2282 O O . ARG A 1 294 ? -4.043 8.32 -5.387 1 93.06 294 ARG A O 1
ATOM 2289 N N . GLY A 1 295 ? -4.086 7.691 -3.301 1 95.31 295 GLY A N 1
ATOM 2290 C CA . GLY A 1 295 ? -2.936 8.508 -2.949 1 95.31 295 GLY A CA 1
ATOM 2291 C C . GLY A 1 295 ? -2.656 8.531 -1.458 1 95.31 295 GLY A C 1
ATOM 2292 O O . GLY A 1 295 ? -3.176 7.707 -0.708 1 95.31 295 GLY A O 1
ATOM 2293 N N . SER A 1 296 ? -1.737 9.352 -1.117 1 96.94 296 SER A N 1
ATOM 2294 C CA . SER A 1 296 ? -1.41 9.633 0.277 1 96.94 296 SER A CA 1
ATOM 2295 C C . SER A 1 296 ? -1.822 11.047 0.668 1 96.94 296 SER A C 1
ATOM 2297 O O . SER A 1 296 ? -1.904 11.938 -0.184 1 96.94 296 SER A O 1
ATOM 2299 N N . HIS A 1 297 ? -2.18 11.18 1.891 1 98.25 297 HIS A N 1
ATOM 2300 C CA . HIS A 1 297 ? -2.629 12.484 2.354 1 98.25 297 HIS A CA 1
ATOM 2301 C C . HIS A 1 297 ? -2.092 12.789 3.75 1 98.25 297 HIS A C 1
ATOM 2303 O O . HIS A 1 297 ? -2.199 11.961 4.656 1 98.25 297 HIS A O 1
ATOM 2309 N N . ALA A 1 298 ? -1.411 13.922 3.875 1 98.81 298 ALA A N 1
ATOM 2310 C CA . ALA A 1 298 ? -0.96 14.406 5.176 1 98.81 298 ALA A CA 1
ATOM 2311 C C . ALA A 1 298 ? -1.957 15.398 5.766 1 98.81 298 ALA A C 1
ATOM 2313 O O . ALA A 1 298 ? -2.449 16.281 5.062 1 98.81 298 ALA A O 1
ATOM 2314 N N . VAL A 1 299 ? -2.236 15.234 7.02 1 98.88 299 VAL A N 1
ATOM 2315 C CA . VAL A 1 299 ? -3.246 16.062 7.668 1 98.88 299 VAL A CA 1
ATOM 2316 C C . VAL A 1 299 ? -2.785 16.438 9.078 1 98.88 299 VAL A C 1
ATOM 2318 O O . VAL A 1 299 ? -1.79 15.898 9.57 1 98.88 299 VAL A O 1
ATOM 2321 N N . LYS A 1 300 ? -3.482 17.359 9.641 1 98.88 300 LYS A N 1
ATOM 2322 C CA . LYS A 1 300 ? -3.189 17.859 10.984 1 98.88 300 LYS A CA 1
ATOM 2323 C C . LYS A 1 300 ? -4.215 17.344 11.992 1 98.88 300 LYS A C 1
ATOM 2325 O O . LYS A 1 300 ? -5.402 17.672 11.898 1 98.88 300 LYS A O 1
ATOM 2330 N N . ILE A 1 301 ? -3.76 16.5 12.938 1 98.94 301 ILE A N 1
ATOM 2331 C CA . ILE A 1 301 ? -4.629 16.047 14.016 1 98.94 301 ILE A CA 1
ATOM 2332 C C . ILE A 1 301 ? -4.613 17.047 15.156 1 98.94 301 ILE A C 1
ATOM 2334 O O . ILE A 1 301 ? -3.551 17.406 15.672 1 98.94 301 ILE A O 1
ATOM 2338 N N . ILE A 1 302 ? -5.84 17.469 15.594 1 98.94 302 ILE A N 1
ATOM 2339 C CA . ILE A 1 302 ? -5.879 18.578 16.547 1 98.94 302 ILE A CA 1
ATOM 2340 C C . ILE A 1 302 ? -6.582 18.125 17.828 1 98.94 302 ILE A C 1
ATOM 2342 O O . ILE A 1 302 ? -6.656 18.891 18.797 1 98.94 302 ILE A O 1
ATOM 2346 N N . GLY A 1 303 ? -7.117 16.922 17.812 1 98.94 303 GLY A N 1
ATOM 2347 C CA . GLY A 1 303 ? -7.84 16.438 18.984 1 98.94 303 GLY A CA 1
ATOM 2348 C C . GLY A 1 303 ? -8.484 15.078 18.75 1 98.94 303 GLY A C 1
ATOM 2349 O O . GLY A 1 303 ? -8.047 14.312 17.891 1 98.94 303 GLY A O 1
ATOM 2350 N N . TRP A 1 304 ? -9.422 14.781 19.672 1 98.69 304 TRP A N 1
ATOM 2351 C CA . TRP A 1 304 ? -10.125 13.508 19.625 1 98.69 304 TRP A CA 1
ATOM 2352 C C . TRP A 1 304 ? -11.43 13.578 20.406 1 98.69 304 TRP A C 1
ATOM 2354 O O . TRP A 1 304 ? -11.688 14.555 21.125 1 98.69 304 TRP A O 1
ATOM 2364 N N . GLY A 1 305 ? -12.211 12.586 20.203 1 98.12 305 GLY A N 1
ATOM 2365 C CA . GLY A 1 305 ? -13.445 12.43 20.969 1 98.12 305 GLY A CA 1
ATOM 2366 C C . GLY A 1 305 ? -14.109 11.078 20.75 1 98.12 305 GLY A C 1
ATOM 2367 O O . GLY A 1 305 ? -13.438 10.102 20.422 1 98.12 305 GLY A O 1
ATOM 2368 N N . ARG A 1 306 ? -15.375 11.023 21.156 1 96.06 306 ARG A N 1
ATOM 2369 C CA . ARG A 1 306 ? -16.188 9.828 20.953 1 96.06 306 ARG A CA 1
ATOM 2370 C C . ARG A 1 306 ? -17.625 10.188 20.594 1 96.06 306 ARG A C 1
ATOM 2372 O O . ARG A 1 306 ? -18.141 11.203 21.047 1 96.06 306 ARG A O 1
ATOM 2379 N N . GLU A 1 307 ? -18.188 9.508 19.766 1 95.56 307 GLU A N 1
ATOM 2380 C CA . GLU A 1 307 ? -19.625 9.484 19.484 1 95.56 307 GLU A CA 1
ATOM 2381 C C . GLU A 1 307 ? -20.219 8.125 19.828 1 95.56 307 GLU A C 1
ATOM 2383 O O . GLU A 1 307 ? -19.984 7.148 19.109 1 95.56 307 GLU A O 1
ATOM 2388 N N . GLY A 1 308 ? -21 8.062 20.922 1 92.44 308 GLY A N 1
ATOM 2389 C CA . GLY A 1 308 ? -21.312 6.758 21.469 1 92.44 308 GLY A CA 1
ATOM 2390 C C . GLY A 1 308 ? -20.078 5.965 21.875 1 92.44 308 GLY A C 1
ATOM 2391 O O . GLY A 1 308 ? -19.234 6.461 22.641 1 92.44 308 GLY A O 1
ATOM 2392 N N . ASP A 1 309 ? -20 4.832 21.422 1 92.56 309 ASP A N 1
ATOM 2393 C CA . ASP A 1 309 ? -18.859 3.99 21.766 1 92.56 309 ASP A CA 1
ATOM 2394 C C . ASP A 1 309 ? -17.797 4.039 20.672 1 92.56 309 ASP A C 1
ATOM 2396 O O . ASP A 1 309 ? -16.797 3.311 20.75 1 92.56 309 ASP A O 1
ATOM 2400 N N . VAL A 1 310 ? -17.938 4.934 19.719 1 94.88 310 VAL A N 1
ATOM 2401 C CA . VAL A 1 310 ? -17 5.004 18.594 1 94.88 310 VAL A CA 1
ATOM 2402 C C . VAL A 1 310 ? -16.031 6.164 18.812 1 94.88 310 VAL A C 1
ATOM 2404 O O . VAL A 1 310 ? -16.422 7.332 18.766 1 94.88 310 VAL A O 1
ATOM 2407 N N . PRO A 1 311 ? -14.797 5.848 19.109 1 97 311 PRO A N 1
ATOM 2408 C CA . PRO A 1 311 ? -13.805 6.906 19.281 1 97 311 PRO A CA 1
ATOM 2409 C C . PRO A 1 311 ? -13.328 7.48 17.938 1 97 311 PRO A C 1
ATOM 2411 O O . PRO A 1 311 ? -13.352 6.781 16.922 1 97 311 PRO A O 1
ATOM 2414 N N . TYR A 1 312 ? -12.922 8.75 17.938 1 98.38 312 TYR A N 1
ATOM 2415 C CA . TYR A 1 312 ? -12.453 9.352 16.688 1 98.38 312 TYR A CA 1
ATOM 2416 C C . TYR A 1 312 ? -11.328 10.336 16.953 1 98.38 312 TYR A C 1
ATOM 2418 O O . TYR A 1 312 ? -11.203 10.875 18.062 1 98.38 312 TYR A O 1
ATOM 2426 N N . TRP A 1 313 ? -10.445 10.461 15.969 1 98.81 313 TRP A N 1
ATOM 2427 C CA . TRP A 1 313 ? -9.555 11.617 15.859 1 98.81 313 TRP A CA 1
ATOM 2428 C C . TRP A 1 313 ? -10.289 12.812 15.25 1 98.81 313 TRP A C 1
ATOM 2430 O O . TRP A 1 313 ? -11.094 12.648 14.328 1 98.81 313 TRP A O 1
ATOM 2440 N N . LEU A 1 314 ? -10.008 13.969 15.75 1 98.94 314 LEU A N 1
ATOM 2441 C CA . LEU A 1 314 ? -10.422 15.227 15.141 1 98.94 314 LEU A CA 1
ATOM 2442 C C . LEU A 1 314 ? -9.305 15.805 14.289 1 98.94 314 LEU A C 1
ATOM 2444 O O . LEU A 1 314 ? -8.219 16.109 14.797 1 98.94 314 LEU A O 1
ATOM 2448 N N . ILE A 1 315 ? -9.633 16 12.977 1 98.94 315 ILE A N 1
ATOM 2449 C CA . ILE A 1 315 ? -8.555 16.25 12.039 1 98.94 315 ILE A CA 1
ATOM 2450 C C . ILE A 1 315 ? -8.891 17.469 11.172 1 98.94 315 ILE A C 1
ATOM 2452 O O . ILE A 1 315 ? -10.023 17.594 10.695 1 98.94 315 ILE A O 1
ATOM 2456 N N . ALA A 1 316 ? -7.934 18.375 11.016 1 98.88 316 ALA A N 1
ATOM 2457 C CA . ALA A 1 316 ? -8.055 19.484 10.078 1 98.88 316 ALA A CA 1
ATOM 2458 C C . ALA A 1 316 ? -7.562 19.094 8.688 1 98.88 316 ALA A C 1
ATOM 2460 O O . ALA A 1 316 ? -6.406 18.688 8.523 1 98.88 316 ALA A O 1
ATOM 2461 N N . ASN A 1 317 ? -8.469 19.203 7.734 1 97.06 317 ASN A N 1
ATOM 2462 C CA . ASN A 1 317 ? -8.086 18.984 6.34 1 97.06 317 ASN A CA 1
ATOM 2463 C C . ASN A 1 317 ? -7.512 20.25 5.719 1 97.06 317 ASN A C 1
ATOM 2465 O O . ASN A 1 317 ? -7.309 21.25 6.41 1 97.06 317 ASN A O 1
ATOM 2469 N N . SER A 1 318 ? -7.102 20.172 4.461 1 96.5 318 SER A N 1
ATOM 2470 C CA . SER A 1 318 ? -6.574 21.328 3.746 1 96.5 318 SER A CA 1
ATOM 2471 C C . SER A 1 318 ? -7.254 21.484 2.391 1 96.5 318 SER A C 1
ATOM 2473 O O . SER A 1 318 ? -6.613 21.875 1.411 1 96.5 318 SER A O 1
ATOM 2475 N N . PHE A 1 319 ? -8.539 21.109 2.354 1 91.62 319 PHE A N 1
ATOM 2476 C CA . PHE A 1 319 ? -9.336 21.203 1.136 1 91.62 319 PHE A CA 1
ATOM 2477 C C . PHE A 1 319 ? -10.359 22.328 1.248 1 91.62 319 PHE A C 1
ATOM 2479 O O . PHE A 1 319 ? -11.5 22.188 0.794 1 91.62 319 PHE A O 1
ATOM 2486 N N . HIS A 1 320 ? -10.023 23.359 1.899 1 90.56 320 HIS A N 1
ATOM 2487 C CA . HIS A 1 320 ? -10.922 24.5 2.096 1 90.56 320 HIS A CA 1
ATOM 2488 C C . HIS A 1 320 ? -11.953 24.203 3.176 1 90.56 320 HIS A C 1
ATOM 2490 O O . HIS A 1 320 ? -12.266 23.047 3.447 1 90.56 320 HIS A O 1
ATOM 2496 N N . SER A 1 321 ? -12.531 25.266 3.752 1 91.69 321 SER A N 1
ATOM 2497 C CA . SER A 1 321 ? -13.453 25.125 4.871 1 91.69 321 SER A CA 1
ATOM 2498 C C . SER A 1 321 ? -14.797 24.578 4.414 1 91.69 321 SER A C 1
ATOM 2500 O O . SER A 1 321 ? -15.609 24.141 5.234 1 91.69 321 SER A O 1
ATOM 2502 N N . ASP A 1 322 ? -15.031 24.453 3.148 1 87 322 ASP A N 1
ATOM 2503 C CA . ASP A 1 322 ? -16.297 23.984 2.619 1 87 322 ASP A CA 1
ATOM 2504 C C . ASP A 1 322 ? -16.328 22.453 2.559 1 87 322 ASP A C 1
ATOM 2506 O O . ASP A 1 322 ? -17.391 21.859 2.377 1 87 322 ASP A O 1
ATOM 2510 N N . TRP A 1 323 ? -15.266 21.906 2.736 1 89.56 323 TRP A N 1
ATOM 2511 C CA . TRP A 1 323 ? -15.18 20.453 2.666 1 89.56 323 TRP A CA 1
ATOM 2512 C C . TRP A 1 323 ? -15.492 19.828 4.02 1 89.56 323 TRP A C 1
ATOM 2514 O O . TRP A 1 323 ? -15.078 20.344 5.059 1 89.56 323 TRP A O 1
ATOM 2524 N N . GLY A 1 324 ? -16.141 18.656 4.023 1 92.19 324 GLY A N 1
ATOM 2525 C CA . GLY A 1 324 ? -16.391 17.906 5.246 1 92.19 324 GLY A CA 1
ATOM 2526 C C . GLY A 1 324 ? -17.156 18.703 6.289 1 92.19 324 GLY A C 1
ATOM 2527 O O . GLY A 1 324 ? -18.219 19.266 5.992 1 92.19 324 GLY A O 1
ATOM 2528 N N . GLU A 1 325 ? -16.641 18.641 7.461 1 95.25 325 GLU A N 1
ATOM 2529 C CA . GLU A 1 325 ? -17.25 19.375 8.57 1 95.25 325 GLU A CA 1
ATOM 2530 C C . GLU A 1 325 ? -16.547 20.703 8.805 1 95.25 325 GLU A C 1
ATOM 2532 O O . GLU A 1 325 ? -15.758 20.844 9.742 1 95.25 325 GLU A O 1
ATOM 2537 N N . ASN A 1 326 ? -16.828 21.719 7.887 1 94.06 326 ASN A N 1
ATOM 2538 C CA . ASN A 1 326 ? -16.203 23.031 7.934 1 94.06 326 ASN A CA 1
ATOM 2539 C C . ASN A 1 326 ? -14.68 22.938 7.824 1 94.06 326 ASN A C 1
ATOM 2541 O O . ASN A 1 326 ? -13.953 23.562 8.602 1 94.06 326 ASN A O 1
ATOM 2545 N N . GLY A 1 327 ? -14.227 22.031 7 1 95.25 327 GLY A N 1
ATOM 2546 C CA . GLY A 1 327 ? -12.805 21.875 6.742 1 95.25 327 GLY A CA 1
ATOM 2547 C C . GLY A 1 327 ? -12.172 20.781 7.582 1 95.25 327 GLY A C 1
ATOM 2548 O O . GLY A 1 327 ? -11.008 20.422 7.375 1 95.25 327 GLY A O 1
ATOM 2549 N N . TYR A 1 328 ? -12.953 20.266 8.539 1 97.94 328 TYR A N 1
ATOM 2550 C CA . TYR A 1 328 ? -12.477 19.203 9.406 1 97.94 328 TYR A CA 1
ATOM 2551 C C . TYR A 1 328 ? -13.125 17.875 9.047 1 97.94 328 TYR A C 1
ATOM 2553 O O . TYR A 1 328 ? -14.07 17.828 8.258 1 97.94 328 TYR A O 1
ATOM 2561 N N . PHE A 1 329 ? -12.562 16.797 9.555 1 98.06 329 PHE A N 1
ATOM 2562 C CA . PHE A 1 329 ? -13.219 15.5 9.516 1 98.06 329 PHE A CA 1
ATOM 2563 C C . PHE A 1 329 ? -12.82 14.656 10.719 1 98.06 329 PHE A C 1
ATOM 2565 O O . PHE A 1 329 ? -11.906 15.016 11.461 1 98.06 329 PHE A O 1
ATOM 2572 N N . ARG A 1 330 ? -13.617 13.727 10.969 1 98.81 330 ARG A N 1
ATOM 2573 C CA . ARG A 1 330 ? -13.359 12.758 12.023 1 98.81 330 ARG A CA 1
ATOM 2574 C C . ARG A 1 330 ? -13.023 11.391 11.445 1 98.81 330 ARG A C 1
ATOM 2576 O O . ARG A 1 330 ? -13.578 10.992 10.422 1 98.81 330 ARG A O 1
ATOM 2583 N N . MET A 1 331 ? -12.094 10.781 12.023 1 98.62 331 MET A N 1
ATOM 2584 C CA . MET A 1 331 ? -11.656 9.461 11.578 1 98.62 331 MET A CA 1
ATOM 2585 C C . MET A 1 331 ? -11.562 8.492 12.758 1 98.62 331 MET A C 1
ATOM 2587 O O . MET A 1 331 ? -11.133 8.875 13.844 1 98.62 331 MET A O 1
ATOM 2591 N N . ILE A 1 332 ? -11.969 7.289 12.555 1 97.88 332 ILE A N 1
ATOM 2592 C CA . ILE A 1 332 ? -11.977 6.293 13.625 1 97.88 332 ILE A CA 1
ATOM 2593 C C . ILE A 1 332 ? -10.594 6.23 14.281 1 97.88 332 ILE A C 1
ATOM 2595 O O . ILE A 1 332 ? -9.578 6.223 13.586 1 97.88 332 ILE A O 1
ATOM 2599 N N . ARG A 1 333 ? -10.57 6.266 15.562 1 97 333 ARG A N 1
ATOM 2600 C CA . ARG A 1 333 ? -9.352 6.184 16.375 1 97 333 ARG A CA 1
ATOM 2601 C C . ARG A 1 333 ? -9.195 4.801 16.984 1 97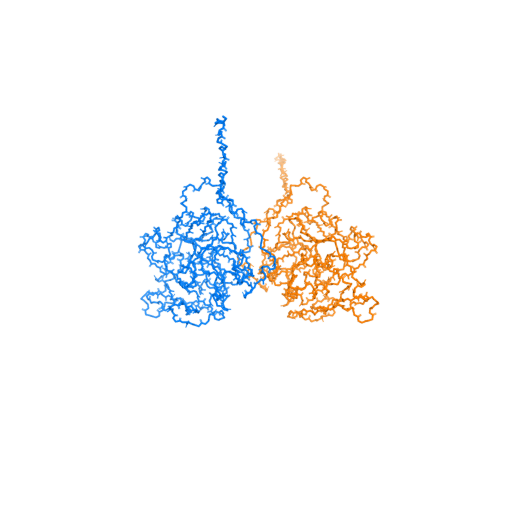 333 ARG A C 1
ATOM 2603 O O . ARG A 1 333 ? -10.172 4.203 17.453 1 97 333 ARG A O 1
ATOM 2610 N N . GLY A 1 334 ? -7.938 4.301 16.953 1 94.19 334 GLY A N 1
ATOM 2611 C CA . GLY A 1 334 ? -7.645 3.141 17.766 1 94.19 334 GLY A CA 1
ATOM 2612 C C . GLY A 1 334 ? -7.441 1.871 16.969 1 94.19 334 GLY A C 1
ATOM 2613 O O . GLY A 1 334 ? -7.031 0.843 17.516 1 94.19 334 GLY A O 1
ATOM 2614 N N . ILE A 1 335 ? -7.676 1.938 15.672 1 92.81 335 ILE A N 1
ATOM 2615 C CA . ILE A 1 335 ? -7.484 0.718 14.898 1 92.81 335 ILE A CA 1
ATOM 2616 C C . ILE A 1 335 ? -6.484 0.976 13.773 1 92.81 335 ILE A C 1
ATOM 2618 O O . ILE A 1 335 ? -6.316 0.142 12.875 1 92.81 335 ILE A O 1
ATOM 2622 N N . ASN A 1 336 ? -5.867 2.174 13.75 1 94.25 336 ASN A N 1
ATOM 2623 C CA . ASN A 1 336 ? -4.891 2.584 12.75 1 94.25 336 ASN A CA 1
ATOM 2624 C C . ASN A 1 336 ? -5.465 2.492 11.336 1 94.25 336 ASN A C 1
ATOM 2626 O O . ASN A 1 336 ? -4.836 1.923 10.445 1 94.25 336 ASN A O 1
ATOM 2630 N N . ASP A 1 337 ? -6.695 2.99 11.266 1 95.62 337 ASP A N 1
ATOM 2631 C CA . ASP A 1 337 ? -7.367 3.008 9.969 1 95.62 337 ASP A CA 1
ATOM 2632 C C . ASP A 1 337 ? -6.543 3.768 8.938 1 95.62 337 ASP A C 1
ATOM 2634 O O . ASP A 1 337 ? -6.043 4.859 9.211 1 95.62 337 ASP A O 1
ATOM 2638 N N . CYS A 1 338 ? -6.293 3.143 7.746 1 96.31 338 CYS A N 1
ATOM 2639 C CA . CYS A 1 338 ? -5.574 3.717 6.613 1 96.31 338 CYS A CA 1
ATOM 2640 C C . CYS A 1 338 ? -4.145 4.078 7 1 96.31 338 CYS A C 1
ATOM 2642 O O . CYS A 1 338 ? -3.428 4.711 6.223 1 96.31 338 CYS A O 1
ATOM 2644 N N . GLY A 1 339 ? -3.707 3.822 8.227 1 95.5 339 GLY A N 1
ATOM 2645 C CA . GLY A 1 339 ? -2.354 4.109 8.672 1 95.5 339 GLY A CA 1
ATOM 2646 C C . GLY A 1 339 ? -2.232 5.434 9.406 1 95.5 339 GLY A C 1
ATOM 2647 O O . GLY A 1 339 ? -1.126 5.941 9.602 1 95.5 339 GLY A O 1
ATOM 2648 N N . ILE A 1 340 ? -3.285 5.996 9.852 1 97.44 340 ILE A N 1
ATOM 2649 C CA . ILE A 1 340 ? -3.342 7.355 10.375 1 97.44 340 ILE A CA 1
ATOM 2650 C C . ILE A 1 340 ? -2.537 7.449 11.664 1 97.44 340 ILE A C 1
ATOM 2652 O O . ILE A 1 340 ? -2.092 8.531 12.055 1 97.44 340 ILE A O 1
ATOM 2656 N N . GLU A 1 341 ? -2.295 6.297 12.367 1 96.81 341 GLU A N 1
ATOM 2657 C CA . GLU A 1 341 ? -1.668 6.324 13.688 1 96.81 341 GLU A CA 1
ATOM 2658 C C . GLU A 1 341 ? -0.23 5.816 13.625 1 96.81 341 GLU A C 1
ATOM 2660 O O . GLU A 1 341 ? 0.441 5.707 14.648 1 96.81 341 GLU A O 1
ATOM 2665 N N . GLU A 1 342 ? 0.22 5.547 12.414 1 93.75 342 GLU A N 1
ATOM 2666 C CA . GLU A 1 342 ? 1.478 4.824 12.25 1 93.75 342 GLU A CA 1
ATOM 2667 C C . GLU A 1 342 ? 2.66 5.785 12.164 1 93.75 342 GLU A C 1
ATOM 2669 O O . GLU A 1 342 ? 3.721 5.523 12.734 1 93.75 342 GLU A O 1
ATOM 2674 N N . HIS A 1 343 ? 2.555 6.84 11.453 1 93.56 343 HIS A N 1
ATOM 2675 C CA . HIS A 1 343 ? 3.67 7.75 11.203 1 93.56 343 HIS A CA 1
ATOM 2676 C C . HIS A 1 343 ? 3.299 9.18 11.57 1 93.56 343 HIS A C 1
ATOM 2678 O O . HIS A 1 343 ? 3.4 10.086 10.734 1 93.56 343 HIS A O 1
ATOM 2684 N N . VAL A 1 344 ? 3.035 9.328 12.836 1 98.19 344 VAL A N 1
ATOM 2685 C CA . VAL A 1 344 ? 2.699 10.648 13.352 1 98.19 344 VAL A CA 1
ATOM 2686 C C . VAL A 1 344 ? 3.979 11.406 13.703 1 98.19 344 VAL A C 1
ATOM 2688 O O . VAL A 1 344 ? 4.887 10.852 14.32 1 98.19 344 VAL A O 1
ATOM 2691 N N . VAL A 1 345 ? 4.062 12.688 13.25 1 98.75 345 VAL A N 1
ATOM 2692 C CA . VAL A 1 345 ? 5.293 13.445 13.43 1 98.75 345 VAL A CA 1
ATOM 2693 C C . VAL A 1 345 ? 4.973 14.836 13.977 1 98.75 345 VAL A C 1
ATOM 2695 O O . VAL A 1 345 ? 3.85 15.32 13.828 1 98.75 345 VAL A O 1
ATOM 2698 N N . ALA A 1 346 ? 5.973 15.43 14.609 1 98.75 346 ALA A N 1
ATOM 2699 C CA . ALA A 1 346 ? 5.883 16.766 15.203 1 98.75 346 ALA A CA 1
ATOM 2700 C C . ALA A 1 346 ? 7.266 17.375 15.375 1 98.75 346 ALA A C 1
ATOM 2702 O O . ALA A 1 346 ? 8.25 16.875 14.828 1 98.75 346 ALA A O 1
ATOM 2703 N N . GLY A 1 347 ? 7.246 18.562 15.898 1 98.38 347 GLY A N 1
ATOM 2704 C CA . GLY A 1 347 ? 8.469 19.266 16.234 1 98.38 347 GLY A CA 1
ATOM 2705 C C . GLY A 1 347 ? 8.281 20.281 17.344 1 98.38 347 GLY A C 1
ATOM 2706 O O . GLY A 1 347 ? 7.16 20.516 17.797 1 98.38 347 GLY A O 1
ATOM 2707 N N . SER A 1 348 ? 9.453 20.734 17.828 1 96.31 348 SER A N 1
ATOM 2708 C CA . SER A 1 348 ? 9.414 21.781 18.844 1 96.31 348 SER A CA 1
ATOM 2709 C C . SER A 1 348 ? 9.812 23.125 18.25 1 96.31 348 SER A C 1
ATOM 2711 O O . SER A 1 348 ? 10.602 23.188 17.297 1 96.31 348 SER A O 1
ATOM 2713 N N . VAL A 1 349 ? 9.141 24.141 18.797 1 93.25 349 VAL A N 1
ATOM 2714 C CA . VAL A 1 349 ? 9.352 25.484 18.266 1 93.25 349 VAL A CA 1
ATOM 2715 C C . VAL A 1 349 ? 9.836 26.406 19.391 1 93.25 349 VAL A C 1
ATOM 2717 O O . VAL A 1 349 ? 9.586 26.141 20.562 1 93.25 349 VAL A O 1
ATOM 2720 N N . MET B 1 1 ? 79.438 -12.664 30.578 1 27.83 1 MET B N 1
ATOM 2721 C CA . MET B 1 1 ? 78.312 -11.812 30.75 1 27.83 1 MET B CA 1
ATOM 2722 C C . MET B 1 1 ? 77.125 -12.359 29.969 1 27.83 1 MET B C 1
ATOM 2724 O O . MET B 1 1 ? 76.188 -11.625 29.656 1 27.83 1 MET B O 1
ATOM 2728 N N . PHE B 1 2 ? 77.188 -13.672 29.516 1 31.53 2 PHE B N 1
ATOM 2729 C CA . PHE B 1 2 ? 76.5 -14.523 28.578 1 31.53 2 PHE B CA 1
ATOM 2730 C C . PHE B 1 2 ? 75.125 -14.938 29.141 1 31.53 2 PHE B C 1
ATOM 2732 O O . PHE B 1 2 ? 74.438 -15.812 28.578 1 31.53 2 PHE B O 1
ATOM 2739 N N . SER B 1 3 ? 74.875 -14.5 30.453 1 27.03 3 SER B N 1
ATOM 2740 C CA . SER B 1 3 ? 73.938 -15.305 31.219 1 27.03 3 SER B CA 1
ATOM 2741 C C . SER B 1 3 ? 72.562 -15.336 30.562 1 27.03 3 SER B C 1
ATOM 2743 O O . SER B 1 3 ? 72.062 -16.406 30.25 1 27.03 3 SER B O 1
ATOM 2745 N N . THR B 1 4 ? 71.5 -14.734 31.266 1 29.81 4 THR B N 1
ATOM 2746 C CA . THR B 1 4 ? 70.188 -15.07 31.734 1 29.81 4 THR B CA 1
ATOM 2747 C C . THR B 1 4 ? 69.125 -14.734 30.672 1 29.81 4 THR B C 1
ATOM 2749 O O . THR B 1 4 ? 68.625 -13.609 30.609 1 29.81 4 THR B O 1
ATOM 2752 N N . MET B 1 5 ? 69.25 -15.039 29.375 1 28.83 5 MET B N 1
ATOM 2753 C CA . MET B 1 5 ? 68.25 -14.711 28.328 1 28.83 5 MET B CA 1
ATOM 2754 C C . MET B 1 5 ? 66.938 -15.406 28.562 1 28.83 5 MET B C 1
ATOM 2756 O O . MET B 1 5 ? 66.812 -16.578 28.234 1 28.83 5 MET B O 1
ATOM 2760 N N . LYS B 1 6 ? 66.375 -15.344 29.875 1 25.19 6 LYS B N 1
ATOM 2761 C CA . LYS B 1 6 ? 65.125 -16.078 30.156 1 25.19 6 LYS B CA 1
ATOM 2762 C C . LYS B 1 6 ? 64.062 -15.75 29.125 1 25.19 6 LYS B C 1
ATOM 2764 O O . LYS B 1 6 ? 63.938 -14.617 28.672 1 25.19 6 LYS B O 1
ATOM 2769 N N . ARG B 1 7 ? 63.156 -16.859 28.688 1 26.11 7 ARG B N 1
ATOM 2770 C CA . ARG B 1 7 ? 62.094 -17.297 27.797 1 26.11 7 ARG B CA 1
ATOM 2771 C C . ARG B 1 7 ? 60.781 -16.562 28.125 1 26.11 7 ARG B C 1
ATOM 2773 O O . ARG B 1 7 ? 60.219 -16.766 29.188 1 26.11 7 ARG B O 1
ATOM 2780 N N . LEU B 1 8 ? 60.688 -15.234 27.969 1 28.08 8 LEU B N 1
ATOM 2781 C CA . LEU B 1 8 ? 59.375 -14.656 28.156 1 28.08 8 LEU B CA 1
ATOM 2782 C C . LEU B 1 8 ? 58.344 -15.391 27.312 1 28.08 8 LEU B C 1
ATOM 2784 O O . LEU B 1 8 ? 58.406 -15.359 26.078 1 28.08 8 LEU B O 1
ATOM 2788 N N . VAL B 1 9 ? 57.875 -16.594 27.734 1 30.06 9 VAL B N 1
ATOM 2789 C CA . VAL B 1 9 ? 56.781 -17.328 27.125 1 30.06 9 VAL B CA 1
ATOM 2790 C C . VAL B 1 9 ? 55.562 -16.422 26.969 1 30.06 9 VAL B C 1
ATOM 2792 O O . VAL B 1 9 ? 55.031 -15.891 27.953 1 30.06 9 VAL B O 1
ATOM 2795 N N . LEU B 1 10 ? 55.406 -15.68 25.844 1 27.66 10 LEU B N 1
ATOM 2796 C CA . LEU B 1 10 ? 54.188 -14.977 25.406 1 27.66 10 LEU B CA 1
ATOM 2797 C C . LEU B 1 10 ? 52.969 -15.883 25.484 1 27.66 10 LEU B C 1
ATOM 2799 O O . LEU B 1 10 ? 52.906 -16.922 24.828 1 27.66 10 LEU B O 1
ATOM 2803 N N . ALA B 1 11 ? 52.281 -15.992 26.641 1 28.25 11 ALA B N 1
ATOM 2804 C CA . ALA B 1 11 ? 50.938 -16.547 26.75 1 28.25 11 ALA B CA 1
ATOM 2805 C C . ALA B 1 11 ? 50 -15.938 25.719 1 28.25 11 ALA B C 1
ATOM 2807 O O . ALA B 1 11 ? 49.656 -14.75 25.812 1 28.25 11 ALA B O 1
ATOM 2808 N N . LEU B 1 12 ? 50.156 -16.25 24.438 1 28.86 12 LEU B N 1
ATOM 2809 C CA . LEU B 1 12 ? 49.156 -15.93 23.422 1 28.86 12 LEU B CA 1
ATOM 2810 C C . LEU B 1 12 ? 47.781 -16.438 23.844 1 28.86 12 LEU B C 1
ATOM 2812 O O . LEU B 1 12 ? 47.562 -17.656 23.938 1 28.86 12 LEU B O 1
ATOM 2816 N N . CYS B 1 13 ? 47.094 -15.844 24.844 1 30.12 13 CYS B N 1
ATOM 2817 C CA . CYS B 1 13 ? 45.688 -16.109 25.078 1 30.12 13 CYS B CA 1
ATOM 2818 C C . CYS B 1 13 ? 44.906 -16.062 23.766 1 30.12 13 CYS B C 1
ATOM 2820 O O . CYS B 1 13 ? 44.844 -15.016 23.125 1 30.12 13 CYS B O 1
ATOM 2822 N N . LEU B 1 14 ? 44.781 -17.125 23.047 1 30.58 14 LEU B N 1
ATOM 2823 C CA . LEU B 1 14 ? 43.812 -17.375 21.984 1 30.58 14 LEU B CA 1
ATOM 2824 C C . LEU B 1 14 ? 42.406 -16.938 22.406 1 30.58 14 LEU B C 1
ATOM 2826 O O . LEU B 1 14 ? 41.812 -17.547 23.281 1 30.58 14 LEU B O 1
ATOM 2830 N N . TYR B 1 15 ? 42.125 -15.641 22.547 1 31.55 15 TYR B N 1
ATOM 2831 C CA . TYR B 1 15 ? 40.719 -15.211 22.547 1 31.55 15 TYR B CA 1
ATOM 2832 C C . TYR B 1 15 ? 39.969 -15.859 21.391 1 31.55 15 TYR B C 1
ATOM 2834 O O . TYR B 1 15 ? 40.219 -15.562 20.219 1 31.55 15 TYR B O 1
ATOM 2842 N N . LEU B 1 16 ? 39.562 -17.062 21.547 1 31.06 16 LEU B N 1
ATOM 2843 C CA . LEU B 1 16 ? 38.531 -17.656 20.703 1 31.06 16 LEU B CA 1
ATOM 2844 C C . LEU B 1 16 ? 37.375 -16.688 20.484 1 31.06 16 LEU B C 1
ATOM 2846 O O . LEU B 1 16 ? 36.688 -16.312 21.422 1 31.06 16 LEU B O 1
ATOM 2850 N N . PHE B 1 17 ? 37.531 -15.695 19.641 1 33 17 PHE B N 1
ATOM 2851 C CA . PHE B 1 17 ? 36.375 -15.031 19.047 1 33 17 PHE B CA 1
ATOM 2852 C C . PHE B 1 17 ? 35.281 -16.047 18.734 1 33 17 PHE B C 1
ATOM 2854 O O . PHE B 1 17 ? 35.406 -16.828 17.781 1 33 17 PHE B O 1
ATOM 2861 N N . GLN B 1 18 ? 34.656 -16.594 19.688 1 34.62 18 GLN B N 1
ATOM 2862 C CA . GLN B 1 18 ? 33.438 -17.312 19.375 1 34.62 18 GLN B CA 1
ATOM 2863 C C . GLN B 1 18 ? 32.5 -16.469 18.484 1 34.62 18 GLN B C 1
ATOM 2865 O O . GLN B 1 18 ? 31.984 -15.445 18.938 1 34.62 18 GLN B O 1
ATOM 2870 N N . ALA B 1 19 ? 32.688 -16.312 17.234 1 38.53 19 ALA B N 1
ATOM 2871 C CA . ALA B 1 19 ? 31.609 -15.969 16.312 1 38.53 19 ALA B CA 1
ATOM 2872 C C . ALA B 1 19 ? 30.281 -16.578 16.766 1 38.53 19 ALA B C 1
ATOM 2874 O O . ALA B 1 19 ? 30.094 -17.797 16.719 1 38.53 19 ALA B O 1
ATOM 2875 N N . ALA B 1 20 ? 29.672 -16.203 17.719 1 41.06 20 ALA B N 1
ATOM 2876 C CA . ALA B 1 20 ? 28.312 -16.656 18.031 1 41.06 20 ALA B CA 1
ATOM 2877 C C . ALA B 1 20 ? 27.469 -16.781 16.781 1 41.06 20 ALA B C 1
ATOM 2879 O O . ALA B 1 20 ? 27.266 -15.789 16.062 1 41.06 20 ALA B O 1
ATOM 2880 N N . ILE B 1 21 ? 27.391 -17.828 16.047 1 49.62 21 ILE B N 1
ATOM 2881 C CA . ILE B 1 21 ? 26.469 -18.172 14.969 1 49.62 21 ILE B CA 1
ATOM 2882 C C . ILE B 1 21 ? 25.078 -17.625 15.281 1 49.62 21 ILE B C 1
ATOM 2884 O O . ILE B 1 21 ? 24.453 -18.047 16.25 1 49.62 21 ILE B O 1
ATOM 2888 N N . ALA B 1 22 ? 24.797 -16.391 14.859 1 61.06 22 ALA B N 1
ATOM 2889 C CA . ALA B 1 22 ? 23.453 -15.828 15.008 1 61.06 22 ALA B CA 1
ATOM 2890 C C . ALA B 1 22 ? 22.406 -16.844 14.57 1 61.06 22 ALA B C 1
ATOM 2892 O O . ALA B 1 22 ? 22.547 -17.5 13.539 1 61.06 22 ALA B O 1
ATOM 2893 N N . SER B 1 23 ? 21.531 -17.172 15.469 1 79.88 23 SER B N 1
ATOM 2894 C CA . SER B 1 23 ? 20.406 -18.047 15.141 1 79.88 23 SER B CA 1
ATOM 2895 C C . SER B 1 23 ? 19.531 -17.422 14.055 1 79.88 23 SER B C 1
ATOM 2897 O O . SER B 1 23 ? 19.656 -16.219 13.766 1 79.88 23 SER B O 1
ATOM 2899 N N . GLU B 1 24 ? 18.938 -18.188 13.25 1 80.75 24 GLU B N 1
ATOM 2900 C CA . GLU B 1 24 ? 17.953 -17.734 12.273 1 80.75 24 GLU B CA 1
ATOM 2901 C C . GLU B 1 24 ? 17.047 -16.672 12.875 1 80.75 24 GLU B C 1
ATOM 2903 O O . GLU B 1 24 ? 16.734 -15.664 12.219 1 80.75 24 GLU B O 1
ATOM 2908 N N . ALA B 1 25 ? 16.672 -16.859 14.016 1 81.94 25 ALA B N 1
ATOM 2909 C CA . ALA B 1 25 ? 15.789 -15.914 14.703 1 81.94 25 ALA B CA 1
ATOM 2910 C C . ALA B 1 25 ? 16.453 -14.547 14.852 1 81.94 25 ALA B C 1
ATOM 2912 O O . ALA B 1 25 ? 15.805 -13.516 14.703 1 81.94 25 ALA B O 1
ATOM 2913 N N . ASP B 1 26 ? 17.688 -14.594 15.133 1 85.38 26 ASP B N 1
ATOM 2914 C CA . ASP B 1 26 ? 18.422 -13.344 15.297 1 85.38 26 ASP B CA 1
ATOM 2915 C C . ASP B 1 26 ? 18.547 -12.602 13.969 1 85.38 26 ASP B C 1
ATOM 2917 O O . ASP B 1 26 ? 18.391 -11.375 13.922 1 85.38 26 ASP B O 1
ATOM 2921 N N . VAL B 1 27 ? 18.844 -13.383 12.992 1 86 27 VAL B N 1
ATOM 2922 C CA . VAL B 1 27 ? 18.969 -12.797 11.664 1 86 27 VAL B CA 1
ATOM 2923 C C . VAL B 1 27 ? 17.641 -12.172 11.242 1 86 27 VAL B C 1
ATOM 2925 O O . VAL B 1 27 ? 17.594 -11.039 10.766 1 86 27 VAL B O 1
ATOM 2928 N N . LEU B 1 28 ? 16.594 -12.836 11.477 1 89.25 28 LEU B N 1
ATOM 2929 C CA . LEU B 1 28 ? 15.273 -12.359 11.078 1 89.25 28 LEU B CA 1
ATOM 2930 C C . LEU B 1 28 ? 14.883 -11.125 11.875 1 89.25 28 LEU B C 1
ATOM 2932 O O . LEU B 1 28 ? 14.312 -10.18 11.32 1 89.25 28 LEU B O 1
ATOM 2936 N N . ALA B 1 29 ? 15.18 -11.164 13.117 1 87.44 29 ALA B N 1
ATOM 2937 C CA . ALA B 1 29 ? 14.883 -10.008 13.953 1 87.44 29 ALA B CA 1
ATOM 2938 C C . ALA B 1 29 ? 15.648 -8.773 13.477 1 87.44 29 ALA B C 1
ATOM 2940 O O . ALA B 1 29 ? 15.094 -7.672 13.445 1 87.44 29 ALA B O 1
ATOM 2941 N N . SER B 1 30 ? 16.875 -9.008 13.172 1 88.69 30 SER B N 1
ATOM 2942 C CA . SER B 1 30 ? 17.703 -7.918 12.672 1 88.69 30 SER B CA 1
ATOM 2943 C C . SER B 1 30 ? 17.156 -7.375 11.352 1 88.69 30 SER B C 1
ATOM 2945 O O . SER B 1 30 ? 17.094 -6.16 11.156 1 88.69 30 SER B O 1
ATOM 2947 N N . LEU B 1 31 ? 16.781 -8.234 10.531 1 88.06 31 LEU B N 1
ATOM 2948 C CA . LEU B 1 31 ? 16.25 -7.832 9.234 1 88.06 31 LEU B CA 1
ATOM 2949 C C . LEU B 1 31 ? 14.922 -7.105 9.391 1 88.06 31 LEU B C 1
ATOM 2951 O O . LEU B 1 31 ? 14.664 -6.117 8.695 1 88.06 31 LEU B O 1
ATOM 2955 N N . GLN B 1 32 ? 14.117 -7.547 10.227 1 85.81 32 GLN B N 1
ATOM 2956 C CA . GLN B 1 32 ? 12.812 -6.941 10.477 1 85.81 32 GLN B CA 1
ATOM 2957 C C . GLN B 1 32 ? 12.953 -5.539 11.055 1 85.81 32 GLN B C 1
ATOM 2959 O O . GLN B 1 32 ? 12.125 -4.668 10.797 1 85.81 32 GLN B O 1
ATOM 2964 N N . ALA B 1 33 ? 13.961 -5.355 11.781 1 86.62 33 ALA B N 1
ATOM 2965 C CA . ALA B 1 33 ? 14.164 -4.082 12.469 1 86.62 33 ALA B CA 1
ATOM 2966 C C . ALA B 1 33 ? 14.758 -3.039 11.531 1 86.62 33 ALA B C 1
ATOM 2968 O O . ALA B 1 33 ? 14.758 -1.845 11.836 1 86.62 33 ALA B O 1
ATOM 2969 N N . GLN B 1 34 ? 15.234 -3.471 10.445 1 89.56 34 GLN B N 1
ATOM 2970 C CA . GLN B 1 34 ? 15.883 -2.547 9.523 1 89.56 34 GLN B CA 1
ATOM 2971 C C . GLN B 1 34 ? 14.852 -1.726 8.75 1 89.56 34 GLN B C 1
ATOM 2973 O O . GLN B 1 34 ? 14.016 -2.283 8.039 1 89.56 34 GLN B O 1
ATOM 2978 N N . GLU B 1 35 ? 14.945 -0.406 8.898 1 92.81 35 GLU B N 1
ATOM 2979 C CA . GLU B 1 35 ? 14.07 0.505 8.172 1 92.81 35 GLU B CA 1
ATOM 2980 C C . GLU B 1 35 ? 14.703 0.943 6.855 1 92.81 35 GLU B C 1
ATOM 2982 O O . GLU B 1 35 ? 15.922 1.093 6.766 1 92.81 35 GLU B O 1
ATOM 2987 N N . ILE B 1 36 ? 13.914 1.087 5.871 1 96 36 ILE B N 1
ATOM 2988 C CA . ILE B 1 36 ? 14.352 1.669 4.609 1 96 36 ILE B CA 1
ATOM 2989 C C . ILE B 1 36 ? 14.305 3.193 4.699 1 96 36 ILE B C 1
ATOM 2991 O O . ILE B 1 36 ? 13.242 3.773 4.934 1 96 36 ILE B O 1
ATOM 2995 N N . PRO B 1 37 ? 15.445 3.881 4.523 1 95.88 37 PRO B N 1
ATOM 2996 C CA . PRO B 1 37 ? 15.422 5.344 4.57 1 95.88 37 PRO B CA 1
ATOM 2997 C C . PRO B 1 37 ? 14.414 5.949 3.598 1 95.88 37 PRO B C 1
ATOM 2999 O O . PRO B 1 37 ? 14.242 5.441 2.484 1 95.88 37 PRO B O 1
ATOM 3002 N N . LEU B 1 38 ? 13.781 7.016 4.008 1 95.69 38 LEU B N 1
ATOM 3003 C CA . LEU B 1 38 ? 12.742 7.648 3.199 1 95.69 38 LEU B CA 1
ATOM 3004 C C . LEU B 1 38 ? 13.273 8.008 1.814 1 95.69 38 LEU B C 1
ATOM 3006 O O . LEU B 1 38 ? 12.602 7.766 0.808 1 95.69 38 LEU B O 1
ATOM 3010 N N . ALA B 1 39 ? 14.469 8.594 1.767 1 94.38 39 ALA B N 1
ATOM 3011 C CA . ALA B 1 39 ? 15.062 8.984 0.491 1 94.38 39 ALA B CA 1
ATOM 3012 C C . ALA B 1 39 ? 15.234 7.777 -0.428 1 94.38 39 ALA B C 1
ATOM 3014 O O . ALA B 1 39 ? 15.055 7.887 -1.644 1 94.38 39 ALA B O 1
ATOM 3015 N N . ALA B 1 40 ? 15.57 6.617 0.154 1 96.81 40 ALA B N 1
ATOM 3016 C CA . ALA B 1 40 ? 15.789 5.398 -0.625 1 96.81 40 ALA B CA 1
ATOM 3017 C C . ALA B 1 40 ? 14.477 4.875 -1.2 1 96.81 40 ALA B C 1
ATOM 3019 O O . ALA B 1 40 ? 14.469 4.211 -2.242 1 96.81 40 ALA B O 1
ATOM 3020 N N . GLN B 1 41 ? 13.344 5.133 -0.519 1 96.69 41 GLN B N 1
ATOM 3021 C CA . GLN B 1 41 ? 12.031 4.645 -0.946 1 96.69 41 GLN B CA 1
ATOM 3022 C C . GLN B 1 41 ? 11.594 5.312 -2.244 1 96.69 41 GLN B C 1
ATOM 3024 O O . GLN B 1 41 ? 10.719 4.801 -2.947 1 96.69 41 GLN B O 1
ATOM 3029 N N . LEU B 1 42 ? 12.289 6.449 -2.633 1 95.31 42 LEU B N 1
ATOM 3030 C CA . LEU B 1 42 ? 11.867 7.234 -3.787 1 95.31 42 LEU B CA 1
ATOM 3031 C C . LEU B 1 42 ? 12.805 7.023 -4.965 1 95.31 42 LEU B C 1
ATOM 3033 O O . LEU B 1 42 ? 12.602 7.59 -6.043 1 95.31 42 LEU B O 1
ATOM 3037 N N . LEU B 1 43 ? 13.828 6.254 -4.789 1 94.56 43 LEU B N 1
ATOM 3038 C CA . LEU B 1 43 ? 14.852 6.086 -5.812 1 94.56 43 LEU B CA 1
ATOM 3039 C C . LEU B 1 43 ? 14.305 5.32 -7.012 1 94.56 43 LEU B C 1
ATOM 3041 O O . LEU B 1 43 ? 13.398 4.492 -6.867 1 94.56 43 LEU B O 1
ATOM 3045 N N . SER B 1 44 ? 14.836 5.594 -8.172 1 91.25 44 SER B N 1
ATOM 3046 C CA . SER B 1 44 ? 14.547 4.914 -9.43 1 91.25 44 SER B CA 1
ATOM 3047 C C . SER B 1 44 ? 15.727 5 -10.398 1 91.25 44 SER B C 1
ATOM 3049 O O . SER B 1 44 ? 16.719 5.684 -10.109 1 91.25 44 SER B O 1
ATOM 3051 N N . GLY B 1 45 ? 15.648 4.25 -11.445 1 89.81 45 GLY B N 1
ATOM 3052 C CA . GLY B 1 45 ? 16.641 4.34 -12.5 1 89.81 45 GLY B CA 1
ATOM 3053 C C . GLY B 1 45 ? 18.047 3.986 -12.031 1 89.81 45 GLY B C 1
ATOM 3054 O O . GLY B 1 45 ? 18.219 3.027 -11.281 1 89.81 45 GLY B O 1
ATOM 3055 N N . GLU B 1 46 ? 18.984 4.766 -12.5 1 91.94 46 GLU B N 1
ATOM 3056 C CA . GLU B 1 46 ? 20.391 4.508 -12.219 1 91.94 46 GLU B CA 1
ATOM 3057 C C . GLU B 1 46 ? 20.719 4.727 -10.742 1 91.94 46 GLU B C 1
ATOM 3059 O O . GLU B 1 46 ? 21.516 3.988 -10.164 1 91.94 46 GLU B O 1
ATOM 3064 N N . GLU B 1 47 ? 20.078 5.711 -10.156 1 93.62 47 GLU B N 1
ATOM 3065 C CA . GLU B 1 47 ? 20.328 5.98 -8.742 1 93.62 47 GLU B CA 1
ATOM 3066 C C . GLU B 1 47 ? 19.906 4.797 -7.871 1 93.62 47 GLU B C 1
ATOM 3068 O O . GLU B 1 47 ? 20.562 4.48 -6.883 1 93.62 47 GLU B O 1
ATOM 3073 N N . LEU B 1 48 ? 18.844 4.172 -8.258 1 94.94 48 LEU B N 1
ATOM 3074 C CA . LEU B 1 48 ? 18.391 2.982 -7.543 1 94.94 48 LEU B CA 1
ATOM 3075 C C . LEU B 1 48 ? 19.406 1.851 -7.684 1 94.94 48 LEU B C 1
ATOM 3077 O O . LEU B 1 48 ? 19.766 1.214 -6.695 1 94.94 48 LEU B O 1
ATOM 3081 N N . THR B 1 49 ? 19.844 1.622 -8.914 1 94.25 49 THR B N 1
ATOM 3082 C CA . THR B 1 49 ? 20.812 0.563 -9.164 1 94.25 49 THR B CA 1
ATOM 3083 C C . THR B 1 49 ? 22.062 0.76 -8.312 1 94.25 49 THR B C 1
ATOM 3085 O O . THR B 1 49 ? 22.547 -0.178 -7.668 1 94.25 49 THR B O 1
ATOM 3088 N N . GLU B 1 50 ? 22.547 1.987 -8.305 1 94.88 50 GLU B N 1
ATOM 3089 C CA . GLU B 1 50 ? 23.734 2.303 -7.531 1 94.88 50 GLU B CA 1
ATOM 3090 C C . GLU B 1 50 ? 23.5 2.086 -6.039 1 94.88 50 GLU B C 1
ATOM 3092 O O . GLU B 1 50 ? 24.359 1.535 -5.344 1 94.88 50 GLU B O 1
ATOM 3097 N N . TYR B 1 51 ? 22.391 2.533 -5.594 1 96.94 51 TYR B N 1
ATOM 3098 C CA . TYR B 1 51 ? 22.062 2.357 -4.184 1 96.94 51 TYR B CA 1
ATOM 3099 C C . TYR B 1 51 ? 22.016 0.881 -3.811 1 96.94 51 TYR B C 1
ATOM 3101 O O . TYR B 1 51 ? 22.562 0.484 -2.775 1 96.94 51 TYR B O 1
ATOM 3109 N N . LEU B 1 52 ? 21.344 0.069 -4.625 1 96.69 52 LEU B N 1
ATOM 3110 C CA . LEU B 1 52 ? 21.219 -1.36 -4.363 1 96.69 52 LEU B CA 1
ATOM 3111 C C . LEU B 1 52 ? 22.578 -2.035 -4.332 1 96.69 52 LEU B C 1
ATOM 3113 O O . LEU B 1 52 ? 22.828 -2.896 -3.488 1 96.69 52 LEU B O 1
ATOM 3117 N N . GLN B 1 53 ? 23.469 -1.678 -5.246 1 95.06 53 GLN B N 1
ATOM 3118 C CA . GLN B 1 53 ? 24.797 -2.275 -5.316 1 95.06 53 GLN B CA 1
ATOM 3119 C C . GLN B 1 53 ? 25.625 -1.943 -4.074 1 95.06 53 GLN B C 1
ATOM 3121 O O . GLN B 1 53 ? 26.422 -2.756 -3.623 1 95.06 53 GLN B O 1
ATOM 3126 N N . LYS B 1 54 ? 25.297 -0.823 -3.492 1 95.88 54 LYS B N 1
ATOM 3127 C CA . LYS B 1 54 ? 26.125 -0.336 -2.385 1 95.88 54 LYS B CA 1
ATOM 3128 C C . LYS B 1 54 ? 25.516 -0.737 -1.041 1 95.88 54 LYS B C 1
ATOM 3130 O O . LYS B 1 54 ? 26.25 -0.932 -0.064 1 95.88 54 LYS B O 1
ATOM 3135 N N . ASN B 1 55 ? 24.188 -0.963 -0.945 1 95.5 55 ASN B N 1
ATOM 3136 C CA . ASN B 1 55 ? 23.547 -0.942 0.368 1 95.5 55 ASN B CA 1
ATOM 3137 C C . ASN B 1 55 ? 22.938 -2.295 0.716 1 95.5 55 ASN B C 1
ATOM 3139 O O . ASN B 1 55 ? 22.219 -2.418 1.708 1 95.5 55 ASN B O 1
ATOM 3143 N N . GLN B 1 56 ? 23.188 -3.357 -0.066 1 92.38 56 GLN B N 1
ATOM 3144 C CA . GLN B 1 56 ? 22.719 -4.691 0.309 1 92.38 56 GLN B CA 1
ATOM 3145 C C . GLN B 1 56 ? 23.562 -5.773 -0.364 1 92.38 56 GLN B C 1
ATOM 3147 O O . GLN B 1 56 ? 24.234 -5.516 -1.368 1 92.38 56 GLN B O 1
ATOM 3152 N N . GLN B 1 57 ? 23.547 -7.004 0.239 1 91.44 57 GLN B N 1
ATOM 3153 C CA . GLN B 1 57 ? 24.328 -8.117 -0.286 1 91.44 57 GLN B CA 1
ATOM 3154 C C . GLN B 1 57 ? 23.484 -9.383 -0.408 1 91.44 57 GLN B C 1
ATOM 3156 O O . GLN B 1 57 ? 24.016 -10.492 -0.47 1 91.44 57 GLN B O 1
ATOM 3161 N N . PHE B 1 58 ? 22.203 -9.273 -0.377 1 94 58 PHE B N 1
ATOM 3162 C CA . PHE B 1 58 ? 21.312 -10.422 -0.391 1 94 58 PHE B CA 1
ATOM 3163 C C . PHE B 1 58 ? 21.109 -10.938 -1.812 1 94 58 PHE B C 1
ATOM 3165 O O . PHE B 1 58 ? 20.906 -12.133 -2.023 1 94 58 PHE B O 1
ATOM 3172 N N . PHE B 1 59 ? 21.125 -9.961 -2.777 1 95.94 59 PHE B N 1
ATOM 3173 C CA . PHE B 1 59 ? 20.906 -10.383 -4.156 1 95.94 59 PHE B CA 1
ATOM 3174 C C . PHE B 1 59 ? 21.75 -9.547 -5.117 1 95.94 59 PHE B C 1
ATOM 3176 O O . PHE B 1 59 ? 22.125 -8.422 -4.793 1 95.94 59 PHE B O 1
ATOM 3183 N N . GLU B 1 60 ? 22.047 -10.164 -6.242 1 95.38 60 GLU B N 1
ATOM 3184 C CA . GLU B 1 60 ? 22.766 -9.484 -7.309 1 95.38 60 GLU B CA 1
ATOM 3185 C C . GLU B 1 60 ? 21.828 -8.625 -8.156 1 95.38 60 GLU B C 1
ATOM 3187 O O . GLU B 1 60 ? 20.719 -9.039 -8.461 1 95.38 60 GLU B O 1
ATOM 3192 N N . VAL B 1 61 ? 22.359 -7.422 -8.453 1 91.31 61 VAL B N 1
ATOM 3193 C CA . VAL B 1 61 ? 21.562 -6.43 -9.156 1 91.31 61 VAL B CA 1
ATOM 3194 C C . VAL B 1 61 ? 21.969 -6.375 -10.625 1 91.31 61 VAL B C 1
ATOM 3196 O O . VAL B 1 61 ? 23.156 -6.332 -10.945 1 91.31 61 VAL B O 1
ATOM 3199 N N . GLU B 1 62 ? 20.938 -6.457 -11.461 1 83.25 62 GLU B N 1
ATOM 3200 C CA . GLU B 1 62 ? 21.172 -6.301 -12.891 1 83.25 62 GLU B CA 1
ATOM 3201 C C . GLU B 1 62 ? 21.188 -4.828 -13.297 1 83.25 62 GLU B C 1
ATOM 3203 O O . GLU B 1 62 ? 20.469 -4.012 -12.711 1 83.25 62 GLU B O 1
ATOM 3208 N N . ASP B 1 63 ? 22.078 -4.516 -14.195 1 67 63 ASP B N 1
ATOM 3209 C CA . ASP B 1 63 ? 22.172 -3.133 -14.664 1 67 63 ASP B CA 1
ATOM 3210 C C . ASP B 1 63 ? 20.906 -2.729 -15.422 1 67 63 ASP B C 1
ATOM 3212 O O . ASP B 1 63 ? 20.422 -1.605 -15.281 1 67 63 ASP B O 1
ATOM 3216 N N . THR B 1 64 ? 20.547 -3.615 -16.406 1 60.47 64 THR B N 1
ATOM 3217 C CA . THR B 1 64 ? 19.375 -3.236 -17.188 1 60.47 64 THR B CA 1
ATOM 3218 C C . THR B 1 64 ? 18.109 -3.811 -16.562 1 60.47 64 THR B C 1
ATOM 3220 O O . THR B 1 64 ? 18.031 -5.016 -16.312 1 60.47 64 THR B O 1
ATOM 3223 N N . PRO B 1 65 ? 17.328 -2.812 -16.094 1 56.75 65 PRO B N 1
ATOM 3224 C CA . PRO B 1 65 ? 16.047 -3.324 -15.578 1 56.75 65 PRO B CA 1
ATOM 3225 C C . PRO B 1 65 ? 15.391 -4.309 -16.531 1 56.75 65 PRO B C 1
ATOM 3227 O O . PRO B 1 65 ? 15.688 -4.309 -17.734 1 56.75 65 PRO B O 1
ATOM 3230 N N . ALA B 1 66 ? 14.797 -5.5 -15.898 1 52.78 66 ALA B N 1
ATOM 3231 C CA . ALA B 1 66 ? 13.977 -6.344 -16.75 1 52.78 66 ALA B CA 1
ATOM 3232 C C . ALA B 1 66 ? 13.094 -5.504 -17.672 1 52.78 66 ALA B C 1
ATOM 3234 O O . ALA B 1 66 ? 11.922 -5.82 -17.891 1 52.78 66 ALA B O 1
ATOM 3235 N N . GLY B 1 67 ? 13.688 -4.328 -18.328 1 53.28 67 GLY B N 1
ATOM 3236 C CA . GLY B 1 67 ? 13.117 -3.572 -19.422 1 53.28 67 GLY B CA 1
ATOM 3237 C C . GLY B 1 67 ? 12.297 -2.377 -18.969 1 53.28 67 GLY B C 1
ATOM 3238 O O . GLY B 1 67 ? 11.914 -2.293 -17.812 1 53.28 67 GLY B O 1
ATOM 3239 N N . ASP B 1 68 ? 12.227 -1.149 -19.688 1 57.03 68 ASP B N 1
ATOM 3240 C CA . ASP B 1 68 ? 11.445 0.067 -19.5 1 57.03 68 ASP B CA 1
ATOM 3241 C C . ASP B 1 68 ? 9.961 -0.259 -19.312 1 57.03 68 ASP B C 1
ATOM 3243 O O . ASP B 1 68 ? 9.188 0.592 -18.875 1 57.03 68 ASP B O 1
ATOM 3247 N N . ASP B 1 69 ? 9.609 -1.476 -19.375 1 74.44 69 ASP B N 1
ATOM 3248 C CA . ASP B 1 69 ? 8.188 -1.773 -19.344 1 74.44 69 ASP B CA 1
ATOM 3249 C C . ASP B 1 69 ? 7.871 -2.857 -18.312 1 74.44 69 ASP B C 1
ATOM 3251 O O . ASP B 1 69 ? 6.988 -3.688 -18.531 1 74.44 69 ASP B O 1
ATOM 3255 N N . PHE B 1 70 ? 8.555 -2.85 -17.203 1 81.81 70 PHE B N 1
ATOM 3256 C CA . PHE B 1 70 ? 8.391 -3.803 -16.109 1 81.81 70 PHE B CA 1
ATOM 3257 C C . PHE B 1 70 ? 6.977 -3.734 -15.539 1 81.81 70 PHE B C 1
ATOM 3259 O O . PHE B 1 70 ? 6.395 -4.758 -15.18 1 81.81 70 PHE B O 1
ATOM 3266 N N . GLU B 1 71 ? 6.375 -2.6 -15.586 1 87.81 71 GLU B N 1
ATOM 3267 C CA . GLU B 1 71 ? 5.062 -2.363 -14.992 1 87.81 71 GLU B CA 1
ATOM 3268 C C . GLU B 1 71 ? 3.959 -3.035 -15.805 1 87.81 71 GLU B C 1
ATOM 3270 O O . GLU B 1 71 ? 2.91 -3.393 -15.266 1 87.81 71 GLU B O 1
ATOM 3275 N N . SER B 1 72 ? 4.219 -3.195 -17.078 1 88.88 72 SER B N 1
ATOM 3276 C CA . SER B 1 72 ? 3.211 -3.803 -17.953 1 88.88 72 SER B CA 1
ATOM 3277 C C . SER B 1 72 ? 3.025 -5.281 -17.625 1 88.88 72 SER B C 1
ATOM 3279 O O . SER B 1 72 ? 2.037 -5.891 -18.031 1 88.88 72 SER B O 1
ATOM 3281 N N . ARG B 1 73 ? 3.92 -5.836 -16.875 1 92.56 73 ARG B N 1
ATOM 3282 C CA . ARG B 1 73 ? 3.875 -7.25 -16.531 1 92.56 73 ARG B CA 1
ATOM 3283 C C . ARG B 1 73 ? 3.242 -7.457 -15.156 1 92.56 73 ARG B C 1
ATOM 3285 O O . ARG B 1 73 ? 3.053 -8.594 -14.719 1 92.56 73 ARG B O 1
ATOM 3292 N N . LEU B 1 74 ? 2.994 -6.391 -14.492 1 95.81 74 LEU B N 1
ATOM 3293 C CA . LEU B 1 74 ? 2.465 -6.445 -13.133 1 95.81 74 LEU B CA 1
ATOM 3294 C C . LEU B 1 74 ? 0.972 -6.133 -13.117 1 95.81 74 LEU B C 1
ATOM 3296 O O . LEU B 1 74 ? 0.426 -5.645 -14.109 1 95.81 74 LEU B O 1
ATOM 3300 N N . MET B 1 75 ? 0.342 -6.531 -12.055 1 97.44 75 MET B N 1
ATOM 3301 C CA . MET B 1 75 ? -1.01 -6.047 -11.789 1 97.44 75 MET B CA 1
ATOM 3302 C C . MET B 1 75 ? -0.978 -4.648 -11.188 1 97.44 75 MET B C 1
ATOM 3304 O O . MET B 1 75 ? 0.002 -4.266 -10.539 1 97.44 75 MET B O 1
ATOM 3308 N N . ASP B 1 76 ? -2.055 -3.943 -11.461 1 95.5 76 ASP B N 1
ATOM 3309 C CA . ASP B 1 76 ? -2.238 -2.676 -10.766 1 95.5 76 ASP B CA 1
ATOM 3310 C C . ASP B 1 76 ? -2.148 -2.867 -9.25 1 95.5 76 ASP B C 1
ATOM 3312 O O . ASP B 1 76 ? -2.568 -3.898 -8.727 1 95.5 76 ASP B O 1
ATOM 3316 N N . LEU B 1 77 ? -1.67 -1.855 -8.539 1 94.81 77 LEU B N 1
ATOM 3317 C CA . LEU B 1 77 ? -1.521 -1.899 -7.09 1 94.81 77 LEU B CA 1
ATOM 3318 C C . LEU B 1 77 ? -2.863 -2.154 -6.414 1 94.81 77 LEU B C 1
ATOM 3320 O O . LEU B 1 77 ? -2.908 -2.621 -5.273 1 94.81 77 LEU B O 1
ATOM 3324 N N . SER B 1 78 ? -3.973 -1.888 -7.109 1 93.81 78 SER B N 1
ATOM 3325 C CA . SER B 1 78 ? -5.305 -2.057 -6.539 1 93.81 78 SER B CA 1
ATOM 3326 C C . SER B 1 78 ? -5.617 -3.527 -6.289 1 93.81 78 SER B C 1
ATOM 3328 O O . SER B 1 78 ? -6.578 -3.854 -5.59 1 93.81 78 SER B O 1
ATOM 3330 N N . PHE B 1 79 ? -4.793 -4.363 -6.758 1 95.94 79 PHE B N 1
ATOM 3331 C CA . PHE B 1 79 ? -5.086 -5.785 -6.621 1 95.94 79 PHE B CA 1
ATOM 3332 C C . PHE B 1 79 ? -4.25 -6.406 -5.508 1 95.94 79 PHE B C 1
ATOM 3334 O O . PHE B 1 79 ? -4.117 -7.629 -5.434 1 95.94 79 PHE B O 1
ATOM 3341 N N . ILE B 1 80 ? -3.672 -5.555 -4.699 1 93.88 80 ILE B N 1
ATOM 3342 C CA . ILE B 1 80 ? -3.201 -5.977 -3.385 1 93.88 80 ILE B CA 1
ATOM 3343 C C . ILE B 1 80 ? -4.363 -5.961 -2.391 1 93.88 80 ILE B C 1
ATOM 3345 O O . ILE B 1 80 ? -5.035 -4.941 -2.229 1 93.88 80 ILE B O 1
ATOM 3349 N N . ASP B 1 81 ? -4.586 -7.16 -1.811 1 94.44 81 ASP B N 1
ATOM 3350 C CA . ASP B 1 81 ? -5.633 -7.223 -0.796 1 94.44 81 ASP B CA 1
ATOM 3351 C C . ASP B 1 81 ? -5.395 -6.195 0.307 1 94.44 81 ASP B C 1
ATOM 3353 O O . ASP B 1 81 ? -4.34 -6.195 0.946 1 94.44 81 ASP B O 1
ATOM 3357 N N . GLN B 1 82 ? -6.387 -5.352 0.576 1 94.12 82 GLN B N 1
ATOM 3358 C CA . GLN B 1 82 ? -6.23 -4.223 1.487 1 94.12 82 GLN B CA 1
ATOM 3359 C C . GLN B 1 82 ? -6.391 -4.664 2.939 1 94.12 82 GLN B C 1
ATOM 3361 O O . GLN B 1 82 ? -6.07 -3.908 3.861 1 94.12 82 GLN B O 1
ATOM 3366 N N . ASN B 1 83 ? -6.898 -5.879 3.119 1 92.44 83 ASN B N 1
ATOM 3367 C CA . ASN B 1 83 ? -7.039 -6.402 4.477 1 92.44 83 ASN B CA 1
ATOM 3368 C C . ASN B 1 83 ? -5.703 -6.891 5.027 1 92.44 83 ASN B C 1
ATOM 3370 O O . ASN B 1 83 ? -5.047 -7.738 4.418 1 92.44 83 ASN B O 1
ATOM 3374 N N . THR B 1 84 ? -5.258 -6.195 6.059 1 82.25 84 THR B N 1
ATOM 3375 C CA . THR B 1 84 ? -4 -6.613 6.668 1 82.25 84 THR B CA 1
ATOM 3376 C C . THR B 1 84 ? -4.242 -7.691 7.723 1 82.25 84 THR B C 1
ATOM 3378 O O . THR B 1 84 ? -5.168 -7.578 8.531 1 82.25 84 THR B O 1
ATOM 3381 N N . LYS B 1 85 ? -3.51 -8.766 7.637 1 77.81 85 LYS B N 1
ATOM 3382 C CA . LYS B 1 85 ? -3.541 -9.828 8.641 1 77.81 85 LYS B CA 1
ATOM 3383 C C . LYS B 1 85 ? -2.158 -10.062 9.234 1 77.81 85 LYS B C 1
ATOM 3385 O O . LYS B 1 85 ? -1.169 -10.164 8.508 1 77.81 85 LYS B O 1
ATOM 3390 N N . PRO B 1 86 ? -2.156 -9.984 10.531 1 75.19 86 PRO B N 1
ATOM 3391 C CA . PRO B 1 86 ? -0.847 -10.289 11.109 1 75.19 86 PRO B CA 1
ATOM 3392 C C . PRO B 1 86 ? -0.383 -11.711 10.812 1 75.19 86 PRO B C 1
ATOM 3394 O O . PRO B 1 86 ? -1.198 -12.641 10.797 1 75.19 86 PRO B O 1
ATOM 3397 N N . VAL B 1 87 ? 0.869 -11.805 10.414 1 74.94 87 VAL B N 1
ATOM 3398 C CA . VAL B 1 87 ? 1.445 -13.133 10.219 1 74.94 87 VAL B CA 1
ATOM 3399 C C . VAL B 1 87 ? 1.761 -13.766 11.578 1 74.94 87 VAL B C 1
ATOM 3401 O O . VAL B 1 87 ? 2.393 -13.133 12.43 1 74.94 87 VAL B O 1
ATOM 3404 N N . VAL B 1 88 ? 1.192 -14.93 11.758 1 73.81 88 VAL B N 1
ATOM 3405 C CA . VAL B 1 88 ? 1.358 -15.617 13.031 1 73.81 88 VAL B CA 1
ATOM 3406 C C . VAL B 1 88 ? 2.617 -16.484 12.992 1 73.81 88 VAL B C 1
ATOM 3408 O O . VAL B 1 88 ? 2.848 -17.203 12.023 1 73.81 88 VAL B O 1
ATOM 3411 N N . GLN B 1 89 ? 3.486 -16.156 13.945 1 67.19 89 GLN B N 1
ATOM 3412 C CA . GLN B 1 89 ? 4.633 -17.062 14.078 1 67.19 89 GLN B CA 1
ATOM 3413 C C . GLN B 1 89 ? 4.297 -18.25 14.977 1 67.19 89 GLN B C 1
ATOM 3415 O O . GLN B 1 89 ? 3.908 -18.078 16.125 1 67.19 89 GLN B O 1
ATOM 3420 N N . GLU B 1 90 ? 4.039 -19.312 14.383 1 62.59 90 GLU B N 1
ATOM 3421 C CA . GLU B 1 90 ? 3.781 -20.484 15.211 1 62.59 90 GLU B CA 1
ATOM 3422 C C . GLU B 1 90 ? 5.039 -20.922 15.953 1 62.59 90 GLU B C 1
ATOM 3424 O O . GLU B 1 90 ? 6.152 -20.75 15.461 1 62.59 90 GLU B O 1
ATOM 3429 N N . ALA B 1 91 ? 4.766 -21.203 17.203 1 52.47 91 ALA B N 1
ATOM 3430 C CA . ALA B 1 91 ? 5.852 -21.672 18.062 1 52.47 91 ALA B CA 1
ATOM 3431 C C . ALA B 1 91 ? 6.594 -22.844 17.406 1 52.47 91 ALA B C 1
ATOM 3433 O O . ALA B 1 91 ? 5.984 -23.656 16.719 1 52.47 91 ALA B O 1
ATOM 3434 N N . THR B 1 92 ? 7.977 -22.766 17.297 1 52.53 92 THR B N 1
ATOM 3435 C CA . THR B 1 92 ? 8.953 -23.688 16.719 1 52.53 92 THR B CA 1
ATOM 3436 C C . THR B 1 92 ? 8.562 -25.125 17.016 1 52.53 92 THR B C 1
ATOM 3438 O O . THR B 1 92 ? 8.906 -26.031 16.25 1 52.53 92 THR B O 1
ATOM 3441 N N . SER B 1 93 ? 8.055 -25.359 18.172 1 48.44 93 SER B N 1
ATOM 3442 C CA . SER B 1 93 ? 7.891 -26.734 18.609 1 48.44 93 SER B CA 1
ATOM 3443 C C . SER B 1 93 ? 7.047 -27.531 17.625 1 48.44 93 SER B C 1
ATOM 3445 O O . SER B 1 93 ? 7.164 -28.766 17.547 1 48.44 93 SER B O 1
ATOM 3447 N N . THR B 1 94 ? 6.266 -26.938 16.922 1 54.44 94 THR B N 1
ATOM 3448 C CA . THR B 1 94 ? 5.355 -27.672 16.062 1 54.44 94 THR B CA 1
ATOM 3449 C C . THR B 1 94 ? 5.938 -27.812 14.656 1 54.44 94 THR B C 1
ATOM 3451 O O . THR B 1 94 ? 5.281 -28.359 13.758 1 54.44 94 THR B O 1
ATOM 3454 N N . ALA B 1 95 ? 7.238 -27.328 14.562 1 61.44 95 ALA B N 1
ATOM 3455 C CA . ALA B 1 95 ? 7.914 -27.328 13.266 1 61.44 95 ALA B CA 1
ATOM 3456 C C . ALA B 1 95 ? 8.719 -28.609 13.07 1 61.44 95 ALA B C 1
ATOM 3458 O O . ALA B 1 95 ? 9.453 -28.75 12.086 1 61.44 95 ALA B O 1
ATOM 3459 N N . GLY B 1 96 ? 8.477 -29.578 13.852 1 73.31 96 GLY B N 1
ATOM 3460 C CA . GLY B 1 96 ? 9.344 -30.75 13.828 1 73.31 96 GLY B CA 1
ATOM 3461 C C . GLY B 1 96 ? 9.219 -31.562 12.555 1 73.31 96 GLY B C 1
ATOM 3462 O O . GLY B 1 96 ? 10.164 -32.25 12.164 1 73.31 96 GLY B O 1
ATOM 3463 N N . ASP B 1 97 ? 8.227 -31.5 11.789 1 87.06 97 ASP B N 1
ATOM 3464 C CA . ASP B 1 97 ? 8.031 -32.312 10.586 1 87.06 97 ASP B CA 1
ATOM 3465 C C . ASP B 1 97 ? 8.461 -31.547 9.336 1 87.06 97 ASP B C 1
ATOM 3467 O O . ASP B 1 97 ? 8.477 -32.125 8.242 1 87.06 97 ASP B O 1
ATOM 3471 N N . ILE B 1 98 ? 8.891 -30.422 9.414 1 94.25 98 ILE B N 1
ATOM 3472 C CA . ILE B 1 98 ? 9.234 -29.594 8.266 1 94.25 98 ILE B CA 1
ATOM 3473 C C . ILE B 1 98 ? 10.75 -29.609 8.055 1 94.25 98 ILE B C 1
ATOM 3475 O O . ILE B 1 98 ? 11.508 -29.203 8.93 1 94.25 98 ILE B O 1
ATOM 3479 N N . PRO B 1 99 ? 11.156 -30.109 6.922 1 96.31 99 PRO B N 1
ATOM 3480 C CA . PRO B 1 99 ? 12.594 -30.141 6.648 1 96.31 99 PRO B CA 1
ATOM 3481 C C . PRO B 1 99 ? 13.18 -28.734 6.457 1 96.31 99 PRO B C 1
ATOM 3483 O O . PRO B 1 99 ? 12.43 -27.781 6.238 1 96.31 99 PRO B O 1
ATOM 3486 N N . GLU B 1 100 ? 14.492 -28.609 6.477 1 94.38 100 GLU B N 1
ATOM 3487 C CA . GLU B 1 100 ? 15.195 -27.328 6.316 1 94.38 100 GLU B CA 1
ATOM 3488 C C . GLU B 1 100 ? 15 -26.766 4.91 1 94.38 100 GLU B C 1
ATOM 3490 O O . GLU B 1 100 ? 14.961 -25.547 4.723 1 94.38 100 GLU B O 1
ATOM 3495 N N . SER B 1 101 ? 14.984 -27.719 4.016 1 97.62 101 SER B N 1
ATOM 3496 C CA . SER B 1 101 ? 14.766 -27.328 2.627 1 97.62 101 SER B CA 1
ATOM 3497 C C . SER B 1 101 ? 13.75 -28.25 1.948 1 97.62 101 SER B C 1
ATOM 3499 O O . SER B 1 101 ? 13.594 -29.406 2.346 1 97.62 101 SER B O 1
ATOM 3501 N N . PHE B 1 102 ? 13.055 -27.703 1.065 1 98.62 102 PHE B N 1
ATOM 3502 C CA . PHE B 1 102 ? 12.055 -28.438 0.289 1 98.62 102 PHE B CA 1
ATOM 3503 C C . PHE B 1 102 ? 11.906 -27.828 -1.102 1 98.62 102 PHE B C 1
ATOM 3505 O O . PHE B 1 102 ? 11.883 -26.609 -1.252 1 98.62 102 PHE B O 1
ATOM 3512 N N . ASP B 1 103 ? 11.875 -28.688 -2.092 1 98.81 103 ASP B N 1
ATOM 3513 C CA . ASP B 1 103 ? 11.68 -28.344 -3.496 1 98.81 103 ASP B CA 1
ATOM 3514 C C . ASP B 1 103 ? 10.664 -29.281 -4.152 1 98.81 103 ASP B C 1
ATOM 3516 O O . ASP B 1 103 ? 10.93 -30.484 -4.297 1 98.81 103 ASP B O 1
ATOM 3520 N N . ALA B 1 104 ? 9.578 -28.719 -4.527 1 98.94 104 ALA B N 1
ATOM 3521 C CA . ALA B 1 104 ? 8.508 -29.531 -5.113 1 98.94 104 ALA B CA 1
ATOM 3522 C C . ALA B 1 104 ? 9 -30.266 -6.348 1 98.94 104 ALA B C 1
ATOM 3524 O O . ALA B 1 104 ? 8.531 -31.375 -6.641 1 98.94 104 ALA B O 1
ATOM 3525 N N . ARG B 1 105 ? 9.93 -29.719 -7.07 1 98.69 105 ARG B N 1
ATOM 3526 C CA . ARG B 1 105 ? 10.469 -30.328 -8.281 1 98.69 105 ARG B CA 1
ATOM 3527 C C . ARG B 1 105 ? 11.195 -31.641 -7.957 1 98.69 105 ARG B C 1
ATOM 3529 O O . ARG B 1 105 ? 11.195 -32.562 -8.766 1 98.69 105 ARG B O 1
ATOM 3536 N N . THR B 1 106 ? 11.805 -31.625 -6.855 1 98.38 106 THR B N 1
ATOM 3537 C CA . THR B 1 106 ? 12.523 -32.812 -6.41 1 98.38 106 THR B CA 1
ATOM 3538 C C . THR B 1 106 ? 11.57 -33.812 -5.758 1 98.38 106 THR B C 1
ATOM 3540 O O . THR B 1 106 ? 11.727 -35.031 -5.918 1 98.38 106 THR B O 1
ATOM 3543 N N . GLN B 1 107 ? 10.625 -33.344 -5.02 1 98.38 107 GLN B N 1
ATOM 3544 C CA . GLN B 1 107 ? 9.68 -34.188 -4.293 1 98.38 107 GLN B CA 1
ATOM 3545 C C . GLN B 1 107 ? 8.773 -34.938 -5.25 1 98.38 107 GLN B C 1
ATOM 3547 O O . GLN B 1 107 ? 8.383 -36.094 -4.973 1 98.38 107 GLN B O 1
ATOM 3552 N N . TRP B 1 108 ? 8.391 -34.312 -6.316 1 98.62 108 TRP B N 1
ATOM 3553 C CA . TRP B 1 108 ? 7.504 -34.906 -7.301 1 98.62 108 TRP B CA 1
ATOM 3554 C C . TRP B 1 108 ? 8.102 -34.844 -8.703 1 98.62 108 TRP B C 1
ATOM 3556 O O . TRP B 1 108 ? 7.562 -34.156 -9.578 1 98.62 108 TRP B O 1
ATOM 3566 N N . PRO B 1 109 ? 9.078 -35.594 -9.023 1 97.81 109 PRO B N 1
ATOM 3567 C CA . PRO B 1 109 ? 9.82 -35.5 -10.281 1 97.81 109 PRO B CA 1
ATOM 3568 C C . PRO B 1 109 ? 8.984 -35.906 -11.492 1 97.81 109 PRO B C 1
ATOM 3570 O O . PRO B 1 109 ? 9.32 -35.594 -12.625 1 97.81 109 PRO B O 1
ATOM 3573 N N . GLN B 1 110 ? 7.93 -36.625 -11.281 1 97.69 110 GLN B N 1
ATOM 3574 C CA . GLN B 1 110 ? 7.09 -37.094 -12.383 1 97.69 110 GLN B CA 1
ATOM 3575 C C . GLN B 1 110 ? 6.199 -35.969 -12.898 1 97.69 110 GLN B C 1
ATOM 3577 O O . GLN B 1 110 ? 5.574 -36.094 -13.953 1 97.69 110 GLN B O 1
ATOM 3582 N N . CYS B 1 111 ? 6.082 -34.906 -12.188 1 98.5 111 CYS B N 1
ATOM 3583 C CA . CYS B 1 111 ? 5.246 -33.75 -12.57 1 98.5 111 CYS B CA 1
ATOM 3584 C C . CYS B 1 111 ? 6.066 -32.688 -13.273 1 98.5 111 CYS B C 1
ATOM 3586 O O . CYS B 1 111 ? 6.574 -31.766 -12.625 1 98.5 111 CYS B O 1
ATOM 3588 N N . SER B 1 112 ? 6.125 -32.75 -14.555 1 97.38 112 SER B N 1
ATOM 3589 C CA . SER B 1 112 ? 6.961 -31.844 -15.352 1 97.38 112 SER B CA 1
ATOM 3590 C C . SER B 1 112 ? 6.465 -30.406 -15.266 1 97.38 112 SER B C 1
ATOM 3592 O O . SER B 1 112 ? 7.223 -29.469 -15.516 1 97.38 112 SER B O 1
ATOM 3594 N N . SER B 1 113 ? 5.164 -30.219 -14.945 1 97.81 113 SER B N 1
ATOM 3595 C CA . SER B 1 113 ? 4.602 -28.875 -14.812 1 97.81 113 SER B CA 1
ATOM 3596 C C . SER B 1 113 ? 5.34 -28.062 -13.758 1 97.81 113 SER B C 1
ATOM 3598 O O . SER B 1 113 ? 5.391 -26.844 -13.828 1 97.81 113 SER B O 1
ATOM 3600 N N . LEU B 1 114 ? 5.973 -28.703 -12.797 1 98.56 114 LEU B N 1
ATOM 3601 C CA . LEU B 1 114 ? 6.691 -28.047 -11.711 1 98.56 114 LEU B CA 1
ATOM 3602 C C . LEU B 1 114 ? 7.953 -27.375 -12.234 1 98.56 114 LEU B C 1
ATOM 3604 O O . LEU B 1 114 ? 8.492 -26.469 -11.586 1 98.56 114 LEU B O 1
ATOM 3608 N N . ARG B 1 115 ? 8.406 -27.781 -13.383 1 97.88 115 ARG B N 1
ATOM 3609 C CA . ARG B 1 115 ? 9.633 -27.25 -13.969 1 97.88 115 ARG B CA 1
ATOM 3610 C C . ARG B 1 115 ? 9.32 -26.297 -15.125 1 97.88 115 ARG B C 1
ATOM 3612 O O . ARG B 1 115 ? 10.227 -25.719 -15.727 1 97.88 115 ARG B O 1
ATOM 3619 N N . HIS B 1 116 ? 8.117 -26.172 -15.398 1 97.06 116 HIS B N 1
ATOM 3620 C CA . HIS B 1 116 ? 7.715 -25.328 -16.516 1 97.06 116 HIS B CA 1
ATOM 3621 C C . HIS B 1 116 ? 7.496 -23.891 -16.062 1 97.06 116 HIS B C 1
ATOM 3623 O O . HIS B 1 116 ? 6.648 -23.625 -15.211 1 97.06 116 HIS B O 1
ATOM 3629 N N . ILE B 1 117 ? 8.289 -22.938 -16.625 1 96.88 117 ILE B N 1
ATOM 3630 C CA . ILE B 1 117 ? 8.133 -21.5 -16.359 1 96.88 117 ILE B CA 1
ATOM 3631 C C . ILE B 1 117 ? 7.34 -20.859 -17.5 1 96.88 117 ILE B C 1
ATOM 3633 O O . ILE B 1 117 ? 7.762 -20.906 -18.656 1 96.88 117 ILE B O 1
ATOM 3637 N N . ARG B 1 118 ? 6.266 -20.297 -17.172 1 95.81 118 ARG B N 1
ATOM 3638 C CA . ARG B 1 118 ? 5.418 -19.625 -18.156 1 95.81 118 ARG B CA 1
ATOM 3639 C C . ARG B 1 118 ? 5.852 -18.188 -18.359 1 95.81 118 ARG B C 1
ATOM 3641 O O . ARG B 1 118 ? 6.648 -17.656 -17.594 1 95.81 118 ARG B O 1
ATOM 3648 N N . ASP B 1 119 ? 5.367 -17.594 -19.438 1 93.81 119 ASP B N 1
ATOM 3649 C CA . ASP B 1 119 ? 5.59 -16.188 -19.75 1 93.81 119 ASP B CA 1
ATOM 3650 C C . ASP B 1 119 ? 4.266 -15.438 -19.906 1 93.81 119 ASP B C 1
ATOM 3652 O O . ASP B 1 119 ? 3.551 -15.641 -20.891 1 93.81 119 ASP B O 1
ATOM 3656 N N . GLN B 1 120 ? 4.051 -14.516 -19 1 95.44 120 GLN B N 1
ATOM 3657 C CA . GLN B 1 120 ? 2.764 -13.828 -19.031 1 95.44 120 GLN B CA 1
ATOM 3658 C C . GLN B 1 120 ? 2.807 -12.625 -19.969 1 95.44 120 GLN B C 1
ATOM 3660 O O . GLN B 1 120 ? 1.782 -11.984 -20.203 1 95.44 120 GLN B O 1
ATOM 3665 N N . ALA B 1 121 ? 3.986 -12.328 -20.5 1 93.94 121 ALA B N 1
ATOM 3666 C CA . ALA B 1 121 ? 4.125 -11.234 -21.453 1 93.94 121 ALA B CA 1
ATOM 3667 C C . ALA B 1 121 ? 3.676 -9.906 -20.844 1 93.94 121 ALA B C 1
ATOM 3669 O O . ALA B 1 121 ? 3.93 -9.641 -19.672 1 93.94 121 ALA B O 1
ATOM 3670 N N . ASN B 1 122 ? 3.23 -8.891 -21.703 1 94.12 122 ASN B N 1
ATOM 3671 C CA . ASN B 1 122 ? 2.861 -7.562 -21.25 1 94.12 122 ASN B CA 1
ATOM 3672 C C . ASN B 1 122 ? 1.423 -7.523 -20.734 1 94.12 122 ASN B C 1
ATOM 3674 O O . ASN B 1 122 ? 0.659 -6.625 -21.078 1 94.12 122 ASN B O 1
ATOM 3678 N N . CYS B 1 123 ? 1.059 -8.477 -19.922 1 96.44 123 CYS B N 1
ATOM 3679 C CA . CYS B 1 123 ? -0.26 -8.609 -19.312 1 96.44 123 CYS B CA 1
ATOM 3680 C C . CYS B 1 123 ? -0.144 -8.898 -17.828 1 96.44 123 CYS B C 1
ATOM 3682 O O . CYS B 1 123 ? 0.583 -9.812 -17.422 1 96.44 123 CYS B O 1
ATOM 3684 N N . GLY B 1 124 ? -0.881 -8.047 -17 1 97.06 124 GLY B N 1
ATOM 3685 C CA . GLY B 1 124 ? -0.96 -8.344 -15.586 1 97.06 124 GLY B CA 1
ATOM 3686 C C . GLY B 1 124 ? -1.794 -9.57 -15.273 1 97.06 124 GLY B C 1
ATOM 3687 O O . GLY B 1 124 ? -2.695 -9.516 -14.438 1 97.06 124 GLY B O 1
ATOM 3688 N N . SER B 1 125 ? -1.496 -10.625 -15.984 1 98.12 125 SER B N 1
ATOM 3689 C CA . SER B 1 125 ? -2.279 -11.852 -15.867 1 98.12 125 SER B CA 1
ATOM 3690 C C . SER B 1 125 ? -1.648 -12.82 -14.867 1 98.12 125 SER B C 1
ATOM 3692 O O . SER B 1 125 ? -2.008 -13.992 -14.828 1 98.12 125 SER B O 1
ATOM 3694 N N . CYS B 1 126 ? -0.73 -12.305 -14.062 1 98.56 126 CYS B N 1
ATOM 3695 C CA . CYS B 1 126 ? 0.005 -13.18 -13.148 1 98.56 126 CYS B CA 1
ATOM 3696 C C . CYS B 1 126 ? -0.946 -13.906 -12.211 1 98.56 126 CYS B C 1
ATOM 3698 O O . CYS B 1 126 ? -0.667 -15.031 -11.789 1 98.56 126 CYS B O 1
ATOM 3700 N N . TRP B 1 127 ? -2.064 -13.266 -11.852 1 98.75 127 TRP B N 1
ATOM 3701 C CA . TRP B 1 127 ? -3.043 -13.906 -10.984 1 98.75 127 TRP B CA 1
ATOM 3702 C C . TRP B 1 127 ? -3.609 -15.164 -11.633 1 98.75 127 TRP B C 1
ATOM 3704 O O . TRP B 1 127 ? -3.797 -16.188 -10.961 1 98.75 127 TRP B O 1
ATOM 3714 N N . ALA B 1 128 ? -3.83 -15.18 -12.852 1 98.81 128 ALA B N 1
ATOM 3715 C CA . ALA B 1 128 ? -4.355 -16.312 -13.609 1 98.81 128 ALA B CA 1
ATOM 3716 C C . ALA B 1 128 ? -3.246 -17.297 -13.953 1 98.81 128 ALA B C 1
ATOM 3718 O O . ALA B 1 128 ? -3.426 -18.516 -13.828 1 98.81 128 ALA B O 1
ATOM 3719 N N . VAL B 1 129 ? -2.109 -16.781 -14.367 1 98.81 129 VAL B N 1
ATOM 3720 C CA . VAL B 1 129 ? -1.003 -17.625 -14.812 1 98.81 129 VAL B CA 1
ATOM 3721 C C . VAL B 1 129 ? -0.455 -18.438 -13.641 1 98.81 129 VAL B C 1
ATOM 3723 O O . VAL B 1 129 ? -0.262 -19.641 -13.742 1 98.81 129 VAL B O 1
ATOM 3726 N N . ALA B 1 130 ? -0.194 -17.766 -12.539 1 98.88 130 ALA B N 1
ATOM 3727 C CA . ALA B 1 130 ? 0.317 -18.453 -11.367 1 98.88 130 ALA B CA 1
ATOM 3728 C C . ALA B 1 130 ? -0.682 -19.5 -10.875 1 98.88 130 ALA B C 1
ATOM 3730 O O . ALA B 1 130 ? -0.296 -20.609 -10.5 1 98.88 130 ALA B O 1
ATOM 3731 N N . THR B 1 131 ? -1.939 -19.125 -10.859 1 98.81 131 THR B N 1
ATOM 3732 C CA . THR B 1 131 ? -2.965 -20.047 -10.375 1 98.81 131 THR B CA 1
ATOM 3733 C C . THR B 1 131 ? -3.102 -21.25 -11.305 1 98.81 131 THR B C 1
ATOM 3735 O O . THR B 1 131 ? -3.129 -22.391 -10.852 1 98.81 131 THR B O 1
ATOM 3738 N N . ALA B 1 132 ? -3.178 -21 -12.578 1 98.81 132 ALA B N 1
ATOM 3739 C CA . ALA B 1 132 ? -3.25 -22.109 -13.539 1 98.81 132 ALA B CA 1
ATOM 3740 C C . ALA B 1 132 ? -2.055 -23.047 -13.391 1 98.81 132 ALA B C 1
ATOM 3742 O O . ALA B 1 132 ? -2.201 -24.266 -13.461 1 98.81 132 ALA B O 1
ATOM 3743 N N . SER B 1 133 ? -0.902 -22.438 -13.211 1 98.75 133 SER B N 1
ATOM 3744 C CA . SER B 1 133 ? 0.308 -23.219 -13.031 1 98.75 133 SER B CA 1
ATOM 3745 C C . SER B 1 133 ? 0.22 -24.078 -11.773 1 98.75 133 SER B C 1
ATOM 3747 O O . SER B 1 133 ? 0.558 -25.266 -11.805 1 98.75 133 SER B O 1
ATOM 3749 N N . ALA B 1 134 ? -0.228 -23.516 -10.703 1 98.88 134 ALA B N 1
ATOM 3750 C CA . ALA B 1 134 ? -0.351 -24.25 -9.453 1 98.88 134 ALA B CA 1
ATOM 3751 C C . ALA B 1 134 ? -1.395 -25.359 -9.57 1 98.88 134 ALA B C 1
ATOM 3753 O O . ALA B 1 134 ? -1.203 -26.453 -9.047 1 98.88 134 ALA B O 1
ATOM 3754 N N . ILE B 1 135 ? -2.498 -25.078 -10.242 1 98.81 135 ILE B N 1
ATOM 3755 C CA . ILE B 1 135 ? -3.535 -26.078 -10.461 1 98.81 135 ILE B CA 1
ATOM 3756 C C . ILE B 1 135 ? -2.955 -27.266 -11.227 1 98.81 135 ILE B C 1
ATOM 3758 O O . ILE B 1 135 ? -3.168 -28.422 -10.859 1 98.81 135 ILE B O 1
ATOM 3762 N N . SER B 1 136 ? -2.223 -26.984 -12.297 1 98.75 136 SER B N 1
ATOM 3763 C CA . SER B 1 136 ? -1.594 -28.031 -13.094 1 98.75 136 SER B CA 1
ATOM 3764 C C . SER B 1 136 ? -0.692 -28.906 -12.234 1 98.75 136 SER B C 1
ATOM 3766 O O . SER B 1 136 ? -0.734 -30.141 -12.336 1 98.75 136 SER B O 1
ATOM 3768 N N . ASP B 1 137 ? 0.092 -28.266 -11.43 1 98.88 137 ASP B N 1
ATOM 3769 C CA . ASP B 1 137 ? 0.983 -28.984 -10.539 1 98.88 137 ASP B CA 1
ATOM 3770 C C . ASP B 1 137 ? 0.195 -29.906 -9.602 1 98.88 137 ASP B C 1
ATOM 3772 O O . ASP B 1 137 ? 0.524 -31.078 -9.453 1 98.88 137 ASP B O 1
ATOM 3776 N N . ARG B 1 138 ? -0.778 -29.359 -8.992 1 98.75 138 ARG B N 1
ATOM 3777 C CA . ARG B 1 138 ? -1.511 -30.078 -7.957 1 98.75 138 ARG B CA 1
ATOM 3778 C C . ARG B 1 138 ? -2.328 -31.219 -8.555 1 98.75 138 ARG B C 1
ATOM 3780 O O . ARG B 1 138 ? -2.527 -32.25 -7.918 1 98.75 138 ARG B O 1
ATOM 3787 N N . ILE B 1 139 ? -2.828 -31.078 -9.812 1 98.56 139 ILE B N 1
ATOM 3788 C CA . ILE B 1 139 ? -3.494 -32.188 -10.516 1 98.56 139 ILE B CA 1
ATOM 3789 C C . ILE B 1 139 ? -2.529 -33.344 -10.672 1 98.56 139 ILE B C 1
ATOM 3791 O O . ILE B 1 139 ? -2.879 -34.5 -10.383 1 98.56 139 ILE B O 1
ATOM 3795 N N . CYS B 1 140 ? -1.352 -33.031 -11.102 1 98.75 140 CYS B N 1
ATOM 3796 C CA . CYS B 1 140 ? -0.353 -34.094 -11.281 1 98.75 140 CYS B CA 1
ATOM 3797 C C . CYS B 1 140 ? 0.012 -34.75 -9.953 1 98.75 140 CYS B C 1
ATOM 3799 O O . CYS B 1 140 ? 0.057 -35.969 -9.844 1 98.75 140 CYS B O 1
ATOM 3801 N N . ILE B 1 141 ? 0.232 -33.938 -8.938 1 98.69 141 ILE B N 1
ATOM 3802 C CA . ILE B 1 141 ? 0.668 -34.406 -7.629 1 98.69 141 ILE B CA 1
ATOM 3803 C C . ILE B 1 141 ? -0.412 -35.281 -7.012 1 98.69 141 ILE B C 1
ATOM 3805 O O . ILE B 1 141 ? -0.124 -36.375 -6.539 1 98.69 141 ILE B O 1
ATOM 3809 N N . SER B 1 142 ? -1.604 -34.844 -7.051 1 97.81 142 SER B N 1
ATOM 3810 C CA . SER B 1 142 ? -2.689 -35.562 -6.391 1 97.81 142 SER B CA 1
ATOM 3811 C C . SER B 1 142 ? -2.984 -36.875 -7.094 1 97.81 142 SER B C 1
ATOM 3813 O O . SER B 1 142 ? -3.57 -37.781 -6.504 1 97.81 142 SER B O 1
ATOM 3815 N N . SER B 1 143 ? -2.607 -37 -8.359 1 97.56 143 SER B N 1
ATOM 3816 C CA . SER B 1 143 ? -2.852 -38.219 -9.117 1 97.56 143 SER B CA 1
ATOM 3817 C C . SER B 1 143 ? -1.598 -39.094 -9.195 1 97.56 143 SER B C 1
ATOM 3819 O O . SER B 1 143 ? -1.555 -40.062 -9.945 1 97.56 143 SER B O 1
ATOM 3821 N N . ASN B 1 144 ? -0.612 -38.656 -8.508 1 97.38 144 ASN B N 1
ATOM 3822 C CA . ASN B 1 144 ? 0.672 -39.344 -8.547 1 97.38 144 ASN B CA 1
ATOM 3823 C C . ASN B 1 144 ? 1.203 -39.438 -9.977 1 97.38 144 ASN B C 1
ATOM 3825 O O . ASN B 1 144 ? 1.646 -40.531 -10.383 1 97.38 144 ASN B O 1
ATOM 3829 N N . GLY B 1 145 ? 0.968 -38.406 -10.703 1 97.31 145 GLY B N 1
ATOM 3830 C CA . GLY B 1 145 ? 1.549 -38.312 -12.031 1 97.31 145 GLY B CA 1
ATOM 3831 C C . GLY B 1 145 ? 0.658 -38.906 -13.109 1 97.31 145 GLY B C 1
ATOM 3832 O O . GLY B 1 145 ? 0.994 -38.844 -14.297 1 97.31 145 GLY B O 1
ATOM 3833 N N . ARG B 1 146 ? -0.456 -39.438 -12.773 1 97.5 146 ARG B N 1
ATOM 3834 C CA . ARG B 1 146 ? -1.32 -40.094 -13.75 1 97.5 146 ARG B CA 1
ATOM 3835 C C . ARG B 1 146 ? -2.01 -39.062 -14.648 1 97.5 146 ARG B C 1
ATOM 3837 O O . ARG B 1 146 ? -2.256 -39.312 -15.828 1 97.5 146 ARG B O 1
ATOM 3844 N N . ARG B 1 147 ? -2.357 -37.969 -14.086 1 97.06 147 ARG B N 1
ATOM 3845 C CA . ARG B 1 147 ? -2.99 -36.875 -14.82 1 97.06 147 ARG B CA 1
ATOM 3846 C C . ARG B 1 147 ? -2.049 -35.688 -14.953 1 97.06 147 ARG B C 1
ATOM 3848 O O . ARG B 1 147 ? -1.627 -35.094 -13.945 1 97.06 147 ARG B O 1
ATOM 3855 N N . ARG B 1 148 ? -1.69 -35.438 -16.125 1 96.88 148 ARG B N 1
ATOM 3856 C CA . ARG B 1 148 ? -0.84 -34.281 -16.422 1 96.88 148 ARG B CA 1
ATOM 3857 C C . ARG B 1 148 ? -1.547 -33.312 -17.359 1 96.88 148 ARG B C 1
ATOM 3859 O O . ARG B 1 148 ? -1.572 -33.531 -18.578 1 96.88 148 ARG B O 1
ATOM 3866 N N . VAL B 1 149 ? -2.148 -32.312 -16.812 1 95.69 149 VAL B N 1
ATOM 3867 C CA . VAL B 1 149 ? -2.957 -31.344 -17.516 1 95.69 149 VAL B CA 1
ATOM 3868 C C . VAL B 1 149 ? -2.338 -29.953 -17.359 1 95.69 149 VAL B C 1
ATOM 3870 O O . VAL B 1 149 ? -2.006 -29.531 -16.25 1 95.69 149 VAL B O 1
ATOM 3873 N N . HIS B 1 150 ? -2.088 -29.281 -18.469 1 97.5 150 HIS B N 1
ATOM 3874 C CA . HIS B 1 150 ? -1.748 -27.859 -18.422 1 97.5 150 HIS B CA 1
ATOM 3875 C C . HIS B 1 150 ? -2.998 -26.984 -18.516 1 97.5 150 HIS B C 1
ATOM 3877 O O . HIS B 1 150 ? -3.537 -26.781 -19.609 1 97.5 150 HIS B O 1
ATOM 3883 N N . VAL B 1 151 ? -3.363 -26.5 -17.375 1 98.44 151 VAL B N 1
ATOM 3884 C CA . VAL B 1 151 ? -4.594 -25.719 -17.297 1 98.44 151 VAL B CA 1
ATOM 3885 C C . VAL B 1 151 ? -4.406 -24.375 -18 1 98.44 151 VAL B C 1
ATOM 3887 O O . VAL B 1 151 ? -3.354 -23.75 -17.891 1 98.44 151 VAL B O 1
ATOM 3890 N N . SER B 1 152 ? -5.406 -23.953 -18.688 1 98.75 152 SER B N 1
ATOM 3891 C CA . SER B 1 152 ? -5.336 -22.75 -19.531 1 98.75 152 SER B CA 1
ATOM 3892 C C . SER B 1 152 ? -5.422 -21.484 -18.688 1 98.75 152 SER B C 1
ATOM 3894 O O . SER B 1 152 ? -6.48 -21.156 -18.156 1 98.75 152 SER B O 1
ATOM 3896 N N . ALA B 1 153 ? -4.328 -20.766 -18.656 1 98.62 153 ALA B N 1
ATOM 3897 C CA . ALA B 1 153 ? -4.367 -19.438 -18.047 1 98.62 153 ALA B CA 1
ATOM 3898 C C . ALA B 1 153 ? -5.289 -18.5 -18.828 1 98.62 153 ALA B C 1
ATOM 3900 O O . ALA B 1 153 ? -5.957 -17.641 -18.234 1 98.62 153 ALA B O 1
ATOM 3901 N N . THR B 1 154 ? -5.359 -18.656 -20.125 1 98.56 154 THR B N 1
ATOM 3902 C CA . THR B 1 154 ? -6.215 -17.859 -20.984 1 98.56 154 THR B CA 1
ATOM 3903 C C . THR B 1 154 ? -7.684 -18.016 -20.594 1 98.56 154 THR B C 1
ATOM 3905 O O . THR B 1 154 ? -8.438 -17.031 -20.562 1 98.56 154 THR B O 1
ATOM 3908 N N . ASP B 1 155 ? -8.023 -19.234 -20.375 1 98.75 155 ASP B N 1
ATOM 3909 C CA . ASP B 1 155 ? -9.406 -19.531 -20 1 98.75 155 ASP B CA 1
ATOM 3910 C C . ASP B 1 155 ? -9.789 -18.812 -18.719 1 98.75 155 ASP B C 1
ATOM 3912 O O . ASP B 1 155 ? -10.82 -18.141 -18.656 1 98.75 155 ASP B O 1
ATOM 3916 N N . ILE B 1 156 ? -8.977 -18.906 -17.734 1 98.62 156 ILE B N 1
ATOM 3917 C CA . ILE B 1 156 ? -9.219 -18.25 -16.453 1 98.62 156 ILE B CA 1
ATOM 3918 C C . ILE B 1 156 ? -9.203 -16.734 -16.641 1 98.62 156 ILE B C 1
ATOM 3920 O O . ILE B 1 156 ? -10.117 -16.031 -16.188 1 98.62 156 ILE B O 1
ATOM 3924 N N . LEU B 1 157 ? -8.227 -16.219 -17.312 1 98.62 157 LEU B N 1
ATOM 3925 C CA . LEU B 1 157 ? -8.023 -14.789 -17.547 1 98.62 157 LEU B CA 1
ATOM 3926 C C . LEU B 1 157 ? -9.242 -14.172 -18.234 1 98.62 157 LEU B C 1
ATOM 3928 O O . LEU B 1 157 ? -9.688 -13.094 -17.859 1 98.62 157 LEU B O 1
ATOM 3932 N N . SER B 1 158 ? -9.773 -14.836 -19.203 1 98.31 158 SER B N 1
ATOM 3933 C CA . SER B 1 158 ? -10.789 -14.25 -20.062 1 98.31 158 SER B CA 1
ATOM 3934 C C . SER B 1 158 ? -12.195 -14.547 -19.547 1 98.31 158 SER B C 1
ATOM 3936 O O . SER B 1 158 ? -13.117 -13.766 -19.75 1 98.31 158 SER B O 1
ATOM 3938 N N . CYS B 1 159 ? -12.391 -15.664 -18.844 1 98.31 159 CYS B N 1
ATOM 3939 C CA . CYS B 1 159 ? -13.758 -16.109 -18.594 1 98.31 159 CYS B CA 1
ATOM 3940 C C . CYS B 1 159 ? -14.133 -15.914 -17.125 1 98.31 159 CYS B C 1
ATOM 3942 O O . CYS B 1 159 ? -15.312 -15.984 -16.766 1 98.31 159 CYS B O 1
ATOM 3944 N N . CYS B 1 160 ? -13.195 -15.734 -16.203 1 97 160 CYS B N 1
ATOM 3945 C CA . CYS B 1 160 ? -13.5 -15.547 -14.797 1 97 160 CYS B CA 1
ATOM 3946 C C . CYS B 1 160 ? -14.273 -14.258 -14.562 1 97 160 CYS B C 1
ATOM 3948 O O . CYS B 1 160 ? -15.07 -14.164 -13.633 1 97 160 CYS B O 1
ATOM 3950 N N . GLY B 1 161 ? -14.008 -13.203 -15.367 1 93.06 161 GLY B N 1
ATOM 3951 C CA . GLY B 1 161 ? -14.797 -11.984 -15.359 1 93.06 161 GLY B CA 1
ATOM 3952 C C . GLY B 1 161 ? -14.492 -11.078 -14.18 1 93.06 161 GLY B C 1
ATOM 3953 O O . GLY B 1 161 ? -13.383 -11.117 -13.633 1 93.06 161 GLY B O 1
ATOM 3954 N N . ARG B 1 162 ? -15.477 -10.227 -13.844 1 91.25 162 ARG B N 1
ATOM 3955 C CA . ARG B 1 162 ? -15.305 -9.164 -12.859 1 91.25 162 ARG B CA 1
ATOM 3956 C C . ARG B 1 162 ? -15.172 -9.742 -11.453 1 91.25 162 ARG B C 1
ATOM 3958 O O . ARG B 1 162 ? -14.656 -9.078 -10.547 1 91.25 162 ARG B O 1
ATOM 3965 N N . GLN B 1 163 ? -15.578 -10.93 -11.359 1 90.06 163 GLN B N 1
ATOM 3966 C CA . GLN B 1 163 ? -15.438 -11.594 -10.07 1 90.06 163 GLN B CA 1
ATOM 3967 C C . GLN B 1 163 ? -13.977 -11.766 -9.688 1 90.06 163 GLN B C 1
ATOM 3969 O O . GLN B 1 163 ? -13.625 -11.688 -8.508 1 90.06 163 GLN B O 1
ATOM 3974 N N . CYS B 1 164 ? -13.211 -12.008 -10.664 1 95.75 164 CYS B N 1
ATOM 3975 C CA . CYS B 1 164 ? -11.797 -12.281 -10.406 1 95.75 164 CYS B CA 1
ATOM 3976 C C . CYS B 1 164 ? -10.977 -10.992 -10.453 1 95.75 164 CYS B C 1
ATOM 3978 O O . CYS B 1 164 ? -9.945 -10.883 -9.781 1 95.75 164 CYS B O 1
ATOM 3980 N N . GLY B 1 165 ? -11.383 -10.133 -11.258 1 96.25 165 GLY B N 1
ATOM 3981 C CA . GLY B 1 165 ? -10.602 -8.922 -11.438 1 96.25 165 GLY B CA 1
ATOM 3982 C C . GLY B 1 165 ? -10.914 -8.188 -12.727 1 96.25 165 GLY B C 1
ATOM 3983 O O . GLY B 1 165 ? -12.086 -8.047 -13.102 1 96.25 165 GLY B O 1
ATOM 3984 N N . ARG B 1 166 ? -9.82 -7.594 -13.312 1 96.31 166 ARG B N 1
ATOM 3985 C CA . ARG B 1 166 ? -9.945 -6.789 -14.523 1 96.31 166 ARG B CA 1
ATOM 3986 C C . ARG B 1 166 ? -8.969 -7.25 -15.594 1 96.31 166 ARG B C 1
ATOM 3988 O O . ARG B 1 166 ? -8.273 -6.434 -16.203 1 96.31 166 ARG B O 1
ATOM 3995 N N . GLY B 1 167 ? -8.883 -8.492 -15.711 1 97.5 167 GLY B N 1
ATOM 3996 C CA . GLY B 1 167 ? -8.086 -9.078 -16.781 1 97.5 167 GLY B CA 1
ATOM 3997 C C . GLY B 1 167 ? -6.617 -8.727 -16.688 1 97.5 167 GLY B C 1
ATOM 3998 O O . GLY B 1 167 ? -5.973 -8.969 -15.672 1 97.5 167 GLY B O 1
ATOM 3999 N N . CYS B 1 168 ? -6.18 -8.062 -17.719 1 97.69 168 CYS B N 1
ATOM 4000 C CA . CYS B 1 168 ? -4.758 -7.77 -17.828 1 97.69 168 CYS B CA 1
ATOM 4001 C C . CYS B 1 168 ? -4.367 -6.605 -16.922 1 97.69 168 CYS B C 1
ATOM 4003 O O . CYS B 1 168 ? -3.18 -6.301 -16.781 1 97.69 168 CYS B O 1
ATOM 4005 N N . SER B 1 169 ? -5.312 -6.031 -16.234 1 96.56 169 SER B N 1
ATOM 4006 C CA . SER B 1 169 ? -4.977 -5.039 -15.211 1 96.56 169 SER B CA 1
ATOM 4007 C C . SER B 1 169 ? -4.695 -5.699 -13.867 1 96.56 169 SER B C 1
ATOM 4009 O O . SER B 1 169 ? -4.121 -5.074 -12.969 1 96.56 169 SER B O 1
ATOM 4011 N N . GLY B 1 170 ? -5.301 -6.887 -13.703 1 97.81 170 GLY B N 1
ATOM 4012 C CA . GLY B 1 170 ? -5.051 -7.621 -12.477 1 97.81 170 GLY B CA 1
ATOM 4013 C C . GLY B 1 170 ? -6.242 -8.438 -12.008 1 97.81 170 GLY B C 1
ATOM 4014 O O . GLY B 1 170 ? -7.328 -8.336 -12.586 1 97.81 170 GLY B O 1
ATOM 4015 N N . GLY B 1 171 ? -5.98 -9.227 -11.062 1 98.31 171 GLY B N 1
ATOM 4016 C CA . GLY B 1 171 ? -6.988 -10.055 -10.43 1 98.31 171 GLY B CA 1
ATOM 4017 C C . GLY B 1 171 ? -6.508 -10.68 -9.125 1 98.31 171 GLY B C 1
ATOM 4018 O O . GLY B 1 171 ? -5.375 -10.453 -8.711 1 98.31 171 GLY B O 1
ATOM 4019 N N . PHE B 1 172 ? -7.449 -11.375 -8.477 1 98.56 172 PHE B N 1
ATOM 4020 C CA . PHE B 1 172 ? -7.156 -12.016 -7.203 1 98.56 172 PHE B CA 1
ATOM 4021 C C . PHE B 1 172 ? -7.031 -13.531 -7.367 1 98.56 172 PHE B C 1
ATOM 4023 O O . PHE B 1 172 ? -7.992 -14.195 -7.766 1 98.56 172 PHE B O 1
ATOM 4030 N N . PRO B 1 173 ? -5.91 -14.094 -6.98 1 98.69 173 PRO B N 1
ATOM 4031 C CA . PRO B 1 173 ? -5.695 -15.531 -7.168 1 98.69 173 PRO B CA 1
ATOM 4032 C C . PRO B 1 173 ? -6.777 -16.375 -6.5 1 98.69 173 PRO B C 1
ATOM 4034 O O . PRO B 1 173 ? -7.184 -17.406 -7.043 1 98.69 173 PRO B O 1
ATOM 4037 N N . ILE B 1 174 ? -7.285 -15.984 -5.312 1 98.69 174 ILE B N 1
ATOM 4038 C CA . ILE B 1 174 ? -8.281 -16.797 -4.617 1 98.69 174 ILE B CA 1
ATOM 4039 C C . ILE B 1 174 ? -9.539 -16.922 -5.477 1 98.69 174 ILE B C 1
ATOM 4041 O O . ILE B 1 174 ? -10.195 -17.953 -5.484 1 98.69 174 ILE B O 1
ATOM 4045 N N . GLU B 1 175 ? -9.875 -15.867 -6.164 1 98.56 175 GLU B N 1
ATOM 4046 C CA . GLU B 1 175 ? -11.047 -15.906 -7.035 1 98.56 175 GLU B CA 1
ATOM 4047 C C . GLU B 1 175 ? -10.805 -16.781 -8.258 1 98.56 175 GLU B C 1
ATOM 4049 O O . GLU B 1 175 ? -11.727 -17.422 -8.766 1 98.56 175 GLU B O 1
ATOM 4054 N N . ALA B 1 176 ? -9.562 -16.797 -8.742 1 98.69 176 ALA B N 1
ATOM 4055 C CA . ALA B 1 176 ? -9.211 -17.703 -9.82 1 98.69 176 ALA B CA 1
ATOM 4056 C C . ALA B 1 176 ? -9.383 -19.156 -9.383 1 98.69 176 ALA B C 1
ATOM 4058 O O . ALA B 1 176 ? -9.914 -19.984 -10.141 1 98.69 176 ALA B O 1
ATOM 4059 N N . TRP B 1 177 ? -8.961 -19.5 -8.18 1 98.81 177 TRP B N 1
ATOM 4060 C CA . TRP B 1 177 ? -9.172 -20.828 -7.641 1 98.81 177 TRP B CA 1
ATOM 4061 C C . TRP B 1 177 ? -10.656 -21.156 -7.535 1 98.81 177 TRP B C 1
ATOM 4063 O O . TRP B 1 177 ? -11.078 -22.266 -7.859 1 98.81 177 TRP B O 1
ATOM 4073 N N . ARG B 1 178 ? -11.383 -20.188 -7.078 1 98.56 178 ARG B N 1
ATOM 4074 C CA . ARG B 1 178 ? -12.82 -20.391 -6.945 1 98.56 178 ARG B CA 1
ATOM 4075 C C . ARG B 1 178 ? -13.469 -20.625 -8.305 1 98.56 178 ARG B C 1
ATOM 4077 O O . ARG B 1 178 ? -14.352 -21.469 -8.445 1 98.56 178 ARG B O 1
ATOM 4084 N N . PHE B 1 179 ? -13.055 -19.844 -9.266 1 98.44 179 PHE B N 1
ATOM 4085 C CA . PHE B 1 179 ? -13.547 -20.031 -10.633 1 98.44 179 PHE B CA 1
ATOM 4086 C C . PHE B 1 179 ? -13.289 -21.469 -11.102 1 98.44 179 PHE B C 1
ATOM 4088 O O . PHE B 1 179 ? -14.188 -22.109 -11.648 1 98.44 179 PHE B O 1
ATOM 4095 N N . PHE B 1 180 ? -12.078 -21.922 -10.859 1 98.56 180 PHE B N 1
ATOM 4096 C CA . PHE B 1 180 ? -11.703 -23.266 -11.273 1 98.56 180 PHE B CA 1
ATOM 4097 C C . PHE B 1 180 ? -12.57 -24.312 -10.578 1 98.56 180 PHE B C 1
ATOM 4099 O O . PHE B 1 180 ? -13.008 -25.281 -11.211 1 98.56 180 PHE B O 1
ATOM 4106 N N . ALA B 1 181 ? -12.805 -24.172 -9.297 1 98.44 181 ALA B N 1
ATOM 4107 C CA . ALA B 1 181 ? -13.609 -25.125 -8.531 1 98.44 181 ALA B CA 1
ATOM 4108 C C . ALA B 1 181 ? -15.047 -25.156 -9.039 1 98.44 181 ALA B C 1
ATOM 4110 O O . ALA B 1 181 ? -15.664 -26.219 -9.117 1 98.44 181 ALA B O 1
ATOM 4111 N N . ARG B 1 182 ? -15.57 -24.031 -9.453 1 97.44 182 ARG B N 1
ATOM 4112 C CA . ARG B 1 182 ? -16.984 -23.906 -9.789 1 97.44 182 ARG B CA 1
ATOM 4113 C C . ARG B 1 182 ? -17.219 -24.203 -11.266 1 97.44 182 ARG B C 1
ATOM 4115 O O . ARG B 1 182 ? -18.219 -24.844 -11.617 1 97.44 182 ARG B O 1
ATOM 4122 N N . ASN B 1 183 ? -16.312 -23.703 -12.125 1 97.19 183 ASN B N 1
ATOM 4123 C CA . ASN B 1 183 ? -16.578 -23.703 -13.562 1 97.19 183 ASN B CA 1
ATOM 4124 C C . ASN B 1 183 ? -15.664 -24.641 -14.32 1 97.19 183 ASN B C 1
ATOM 4126 O O . ASN B 1 183 ? -15.93 -24.984 -15.477 1 97.19 183 ASN B O 1
ATOM 4130 N N . GLY B 1 184 ? -14.602 -25.078 -13.609 1 97.94 184 GLY B N 1
ATOM 4131 C CA . GLY B 1 184 ? -13.578 -25.812 -14.336 1 97.94 184 GLY B CA 1
ATOM 4132 C C . GLY B 1 184 ? -12.844 -24.953 -15.344 1 97.94 184 GLY B C 1
ATOM 4133 O O . GLY B 1 184 ? -13.203 -23.797 -15.578 1 97.94 184 GLY B O 1
ATOM 4134 N N . SER B 1 185 ? -11.781 -25.5 -15.883 1 98.38 185 SER B N 1
ATOM 4135 C CA . SER B 1 185 ? -11.016 -24.844 -16.938 1 98.38 185 SER B CA 1
ATOM 4136 C C . SER B 1 185 ? -10.484 -25.859 -17.953 1 98.38 185 SER B C 1
ATOM 4138 O O . SER B 1 185 ? -10.25 -27.016 -17.609 1 98.38 185 SER B O 1
ATOM 4140 N N . VAL B 1 186 ? -10.328 -25.406 -19.141 1 98.75 186 VAL B N 1
ATOM 4141 C CA . VAL B 1 186 ? -9.844 -26.234 -20.234 1 98.75 186 VAL B CA 1
ATOM 4142 C C . VAL B 1 186 ? -8.32 -26.25 -20.234 1 98.75 186 VAL B C 1
ATOM 4144 O O . VAL B 1 186 ? -7.684 -25.562 -19.438 1 98.75 186 VAL B O 1
ATOM 4147 N N . THR B 1 187 ? -7.75 -27.156 -21.094 1 98.5 187 THR B N 1
ATOM 4148 C CA . THR B 1 187 ? -6.305 -27.219 -21.266 1 98.5 187 THR B CA 1
ATOM 4149 C C . THR B 1 187 ? -5.793 -26.016 -22.047 1 98.5 187 THR B C 1
ATOM 4151 O O . THR B 1 187 ? -6.52 -25.438 -22.859 1 98.5 187 THR B O 1
ATOM 4154 N N . GLY B 1 188 ? -4.707 -25.703 -21.625 1 97.56 188 GLY B N 1
ATOM 4155 C CA . GLY B 1 188 ? -3.977 -24.656 -22.312 1 97.56 188 GLY B CA 1
ATOM 4156 C C . GLY B 1 188 ? -2.479 -24.891 -22.344 1 97.56 188 GLY B C 1
ATOM 4157 O O . GLY B 1 188 ? -2.025 -26.031 -22.328 1 97.56 188 GLY B O 1
ATOM 4158 N N . GLY B 1 189 ? -1.642 -23.922 -22.391 1 92.44 189 GLY B N 1
ATOM 4159 C CA . GLY B 1 189 ? -0.193 -23.906 -22.516 1 92.44 189 GLY B CA 1
ATOM 4160 C C . GLY B 1 189 ? 0.353 -22.531 -22.844 1 92.44 189 GLY B C 1
ATOM 4161 O O . GLY B 1 189 ? -0.279 -21.516 -22.547 1 92.44 189 GLY B O 1
ATOM 4162 N N . ASP B 1 190 ? 1.482 -22.562 -23.375 1 95.25 190 ASP B N 1
ATOM 4163 C CA . ASP B 1 190 ? 2.166 -21.328 -23.719 1 95.25 190 ASP B CA 1
ATOM 4164 C C . ASP B 1 190 ? 1.621 -20.734 -25.016 1 95.25 190 ASP B C 1
ATOM 4166 O O . ASP B 1 190 ? 0.737 -21.328 -25.641 1 95.25 190 ASP B O 1
ATOM 4170 N N . TYR B 1 191 ? 2.111 -19.562 -25.312 1 94.31 191 TYR B N 1
ATOM 4171 C CA . TYR B 1 191 ? 1.787 -18.953 -26.609 1 94.31 191 TYR B CA 1
ATOM 4172 C C . TYR B 1 191 ? 2.094 -19.906 -27.75 1 94.31 191 TYR B C 1
ATOM 4174 O O . TYR B 1 191 ? 3.184 -20.484 -27.812 1 94.31 191 TYR B O 1
ATOM 4182 N N . ARG B 1 192 ? 1.079 -20.281 -28.625 1 91.31 192 ARG B N 1
ATOM 4183 C CA . ARG B 1 192 ? 1.141 -21.109 -29.828 1 91.31 192 ARG B CA 1
ATOM 4184 C C . ARG B 1 192 ? 1.271 -22.578 -29.469 1 91.31 192 ARG B C 1
ATOM 4186 O O . ARG B 1 192 ? 1.67 -23.391 -30.312 1 91.31 192 ARG B O 1
ATOM 4193 N N . ALA B 1 193 ? 1.063 -22.891 -28.188 1 94.06 193 ALA B N 1
ATOM 4194 C CA . ALA B 1 193 ? 1.021 -24.312 -27.844 1 94.06 193 ALA B CA 1
ATOM 4195 C C . ALA B 1 193 ? -0.021 -25.047 -28.672 1 94.06 193 ALA B C 1
ATOM 4197 O O . ALA B 1 193 ? -1.093 -24.5 -28.953 1 94.06 193 ALA B O 1
ATOM 4198 N N . THR B 1 194 ? 0.309 -26.281 -29.047 1 93.38 194 THR B N 1
ATOM 4199 C CA . THR B 1 194 ? -0.605 -27.156 -29.781 1 93.38 194 THR B CA 1
ATOM 4200 C C . THR B 1 194 ? -1.094 -28.297 -28.906 1 93.38 194 THR B C 1
ATOM 4202 O O . THR B 1 194 ? -0.536 -28.547 -27.828 1 93.38 194 THR B O 1
ATOM 4205 N N . GLY B 1 195 ? -2.143 -28.906 -29.266 1 94.25 195 GLY B N 1
ATOM 4206 C CA . GLY B 1 195 ? -2.637 -30.062 -28.516 1 94.25 195 GLY B CA 1
ATOM 4207 C C . GLY B 1 195 ? -3.406 -29.672 -27.281 1 94.25 195 GLY B C 1
ATOM 4208 O O . GLY B 1 195 ? -3.5 -30.453 -26.328 1 94.25 195 GLY B O 1
ATOM 4209 N N . CYS B 1 196 ? -3.838 -28.484 -27.25 1 97.19 196 CYS B N 1
ATOM 4210 C CA . CYS B 1 196 ? -4.637 -28.016 -26.125 1 97.19 196 CYS B CA 1
ATOM 4211 C C . CYS B 1 196 ? -5.801 -27.156 -26.609 1 97.19 196 CYS B C 1
ATOM 4213 O O . CYS B 1 196 ? -5.875 -26.812 -27.781 1 97.19 196 CYS B O 1
ATOM 4215 N N . CYS B 1 197 ? -6.719 -26.828 -25.75 1 98.31 197 CYS B N 1
ATOM 4216 C CA . CYS B 1 197 ? -7.969 -26.172 -26.109 1 98.31 197 CYS B CA 1
ATOM 4217 C C . CYS B 1 197 ? -7.762 -24.672 -26.281 1 98.31 197 CYS B C 1
ATOM 4219 O O . CYS B 1 197 ? -8.086 -24.109 -27.328 1 98.31 197 CYS B O 1
ATOM 4221 N N . ARG B 1 198 ? -7.211 -23.938 -25.266 1 98.38 198 ARG B N 1
ATOM 4222 C CA . ARG B 1 198 ? -7.039 -22.5 -25.297 1 98.38 198 ARG B CA 1
ATOM 4223 C C . ARG B 1 198 ? -5.621 -22.094 -24.906 1 98.38 198 ARG B C 1
ATOM 4225 O O . ARG B 1 198 ? -5.359 -21.797 -23.734 1 98.38 198 ARG B O 1
ATOM 4232 N N . PRO B 1 199 ? -4.676 -22.047 -25.828 1 98.06 199 PRO B N 1
ATOM 4233 C CA . PRO B 1 199 ? -3.303 -21.625 -25.531 1 98.06 199 PRO B CA 1
ATOM 4234 C C . PRO B 1 199 ? -3.211 -20.172 -25.078 1 98.06 199 PRO B C 1
ATOM 4236 O O . PRO B 1 199 ? -4.164 -19.406 -25.25 1 98.06 199 PRO B O 1
ATOM 4239 N N . TYR B 1 200 ? -2.059 -19.859 -24.391 1 98 200 TYR B N 1
ATOM 4240 C CA . TYR B 1 200 ? -1.86 -18.484 -23.938 1 98 200 TYR B CA 1
ATOM 4241 C C . TYR B 1 200 ? -1.894 -17.516 -25.109 1 98 200 TYR B C 1
ATOM 4243 O O . TYR B 1 200 ? -1.34 -17.797 -26.172 1 98 200 TYR B O 1
ATOM 4251 N N . PRO B 1 201 ? -2.475 -16.344 -24.938 1 96.5 201 PRO B N 1
ATOM 4252 C CA . PRO B 1 201 ? -2.85 -15.555 -26.109 1 96.5 201 PRO B CA 1
ATOM 4253 C C . PRO B 1 201 ? -1.778 -14.539 -26.5 1 96.5 201 PRO B C 1
ATOM 4255 O O . PRO B 1 201 ? -1.834 -13.961 -27.594 1 96.5 201 PRO B O 1
ATOM 4258 N N . PHE B 1 202 ? -0.799 -14.289 -25.625 1 95.31 202 PHE B N 1
ATOM 4259 C CA . PHE B 1 202 ? 0.1 -13.172 -25.891 1 95.31 202 PHE B CA 1
ATOM 4260 C C . PHE B 1 202 ? 1.493 -13.68 -26.25 1 95.31 202 PHE B C 1
ATOM 4262 O O . PHE B 1 202 ? 2.01 -14.594 -25.609 1 95.31 202 PHE B O 1
ATOM 4269 N N . HIS B 1 203 ? 2.068 -13.078 -27.266 1 91.25 203 HIS B N 1
ATOM 4270 C CA . HIS B 1 203 ? 3.445 -13.367 -27.656 1 91.25 203 HIS B CA 1
ATOM 4271 C C . HIS B 1 203 ? 4.426 -12.922 -26.578 1 91.25 203 HIS B C 1
ATOM 4273 O O . HIS B 1 203 ? 4.254 -11.859 -25.969 1 91.25 203 HIS B O 1
ATOM 4279 N N . PRO B 1 204 ? 5.434 -13.852 -26.297 1 88 204 PRO B N 1
ATOM 4280 C CA . PRO B 1 204 ? 6.453 -13.398 -25.344 1 88 204 PRO B CA 1
ATOM 4281 C C . PRO B 1 204 ? 7.078 -12.062 -25.734 1 88 204 PRO B C 1
ATOM 4283 O O . PRO B 1 204 ? 7.215 -11.766 -26.922 1 88 204 PRO B O 1
ATOM 4286 N N . CYS B 1 205 ? 7.414 -11.266 -24.797 1 83.88 205 CYS B N 1
ATOM 4287 C CA . CYS B 1 205 ? 8.055 -9.977 -25.047 1 83.88 205 CYS B CA 1
ATOM 4288 C C . CYS B 1 205 ? 9.266 -9.781 -24.141 1 83.88 205 CYS B C 1
ATOM 4290 O O . CYS B 1 205 ? 9.438 -10.508 -23.156 1 83.88 205 CYS B O 1
ATOM 4292 N N . GLY B 1 206 ? 10.172 -8.875 -24.625 1 76.56 206 GLY B N 1
ATOM 4293 C CA . GLY B 1 206 ? 11.383 -8.555 -23.891 1 76.56 206 GLY B CA 1
ATOM 4294 C C . GLY B 1 206 ? 12.586 -9.367 -24.328 1 76.56 206 GLY B C 1
ATOM 4295 O O . GLY B 1 206 ? 12.562 -10 -25.391 1 76.56 206 GLY B O 1
ATOM 4296 N N . ARG B 1 207 ? 13.664 -9.188 -23.609 1 68.88 207 ARG B N 1
ATOM 4297 C CA . ARG B 1 207 ? 14.906 -9.891 -23.906 1 68.88 207 ARG B CA 1
ATOM 4298 C C . ARG B 1 207 ? 14.938 -11.266 -23.25 1 68.88 207 ARG B C 1
ATOM 4300 O O . ARG B 1 207 ? 14.641 -11.398 -22.062 1 68.88 207 ARG B O 1
ATOM 4307 N N . HIS B 1 208 ? 15.039 -12.227 -24.125 1 70.56 208 HIS B N 1
ATOM 4308 C CA . HIS B 1 208 ? 15.109 -13.602 -23.641 1 70.56 208 HIS B CA 1
ATOM 4309 C C . HIS B 1 208 ? 16.438 -14.242 -24.016 1 70.56 208 HIS B C 1
ATOM 4311 O O . HIS B 1 208 ? 16.531 -14.922 -25.047 1 70.56 208 HIS B O 1
ATOM 4317 N N . GLY B 1 209 ? 17.484 -13.852 -23.125 1 59.25 209 GLY B N 1
ATOM 4318 C CA . GLY B 1 209 ? 18.797 -14.461 -23.266 1 59.25 209 GLY B CA 1
ATOM 4319 C C . GLY B 1 209 ? 19.172 -14.734 -24.703 1 59.25 209 GLY B C 1
ATOM 4320 O O . GLY B 1 209 ? 19.406 -13.805 -25.484 1 59.25 209 GLY B O 1
ATOM 4321 N N . ASN B 1 210 ? 19.141 -16.125 -24.922 1 60.25 210 ASN B N 1
ATOM 4322 C CA . ASN B 1 210 ? 19.672 -16.625 -26.188 1 60.25 210 ASN B CA 1
ATOM 4323 C C . ASN B 1 210 ? 18.594 -16.641 -27.266 1 60.25 210 ASN B C 1
ATOM 4325 O O . ASN B 1 210 ? 18.828 -17.172 -28.359 1 60.25 210 ASN B O 1
ATOM 4329 N N . GLU B 1 211 ? 17.453 -16.094 -26.766 1 62.47 211 GLU B N 1
ATOM 4330 C CA . GLU B 1 211 ? 16.375 -16.094 -27.766 1 62.47 211 GLU B CA 1
ATOM 4331 C C . GLU B 1 211 ? 16.281 -14.734 -28.453 1 62.47 211 GLU B C 1
ATOM 4333 O O . GLU B 1 211 ? 16.844 -13.742 -27.984 1 62.47 211 GLU B O 1
ATOM 4338 N N . PRO B 1 212 ? 15.742 -14.883 -29.688 1 62.69 212 PRO B N 1
ATOM 4339 C CA . PRO B 1 212 ? 15.508 -13.609 -30.375 1 62.69 212 PRO B CA 1
ATOM 4340 C C . PRO B 1 212 ? 14.75 -12.609 -29.516 1 62.69 212 PRO B C 1
ATOM 4342 O O . PRO B 1 212 ? 13.914 -13 -28.688 1 62.69 212 PRO B O 1
ATOM 4345 N N . TYR B 1 213 ? 15.234 -11.398 -29.5 1 67 213 TYR B N 1
ATOM 4346 C CA . TYR B 1 213 ? 14.5 -10.297 -28.875 1 67 213 TYR B CA 1
ATOM 4347 C C . TYR B 1 213 ? 13.117 -10.148 -29.5 1 67 213 TYR B C 1
ATOM 4349 O O . TYR B 1 213 ? 12.977 -10.039 -30.719 1 67 213 TYR B O 1
ATOM 4357 N N . TYR B 1 214 ? 12.039 -10.336 -28.625 1 73.94 214 TYR B N 1
ATOM 4358 C CA . TYR B 1 214 ? 10.664 -10.32 -29.094 1 73.94 214 TYR B CA 1
ATOM 4359 C C . TYR B 1 214 ? 10.086 -8.906 -29.062 1 73.94 214 TYR B C 1
ATOM 4361 O O . TYR B 1 214 ? 8.891 -8.711 -29.281 1 73.94 214 TYR B O 1
ATOM 4369 N N . GLY B 1 215 ? 11 -8.016 -28.812 1 74.06 215 GLY B N 1
ATOM 4370 C CA . GLY B 1 215 ? 10.523 -6.645 -28.688 1 74.06 215 GLY B CA 1
ATOM 4371 C C . GLY B 1 215 ? 10.133 -6.281 -27.266 1 74.06 215 GLY B C 1
ATOM 4372 O O . GLY B 1 215 ? 10.016 -7.156 -26.406 1 74.06 215 GLY B O 1
ATOM 4373 N N . GLU B 1 216 ? 9.883 -5.004 -27.094 1 73.81 216 GLU B N 1
ATOM 4374 C CA . GLU B 1 216 ? 9.578 -4.469 -25.766 1 73.81 216 GLU B CA 1
ATOM 4375 C C . GLU B 1 216 ? 8.148 -4.805 -25.359 1 73.81 216 GLU B C 1
ATOM 4377 O O . GLU B 1 216 ? 7.27 -4.961 -26.203 1 73.81 216 GLU B O 1
ATOM 4382 N N . CYS B 1 217 ? 7.996 -5.195 -24.078 1 80.12 217 CYS B N 1
ATOM 4383 C CA . CYS B 1 217 ? 6.668 -5.422 -23.516 1 80.12 217 CYS B CA 1
ATOM 4384 C C . CYS B 1 217 ? 5.926 -4.105 -23.328 1 80.12 217 CYS B C 1
ATOM 4386 O O . CYS B 1 217 ? 5.586 -3.742 -22.188 1 80.12 217 CYS B O 1
ATOM 4388 N N . ARG B 1 218 ? 5.676 -3.375 -24.359 1 78.69 218 ARG B N 1
ATOM 4389 C CA . ARG B 1 218 ? 5.098 -2.041 -24.234 1 78.69 218 ARG B CA 1
ATOM 4390 C C . ARG B 1 218 ? 3.588 -2.113 -24.031 1 78.69 218 ARG B C 1
ATOM 4392 O O . ARG B 1 218 ? 2.906 -2.916 -24.672 1 78.69 218 ARG B O 1
ATOM 4399 N N . GLY B 1 219 ? 3.207 -1.248 -23.109 1 84.44 219 GLY B N 1
ATOM 4400 C CA . GLY B 1 219 ? 1.779 -1.118 -22.859 1 84.44 219 GLY B CA 1
ATOM 4401 C C . GLY B 1 219 ? 1.162 -2.367 -22.25 1 84.44 219 GLY B C 1
ATOM 4402 O O . GLY B 1 219 ? 1.847 -3.373 -22.062 1 84.44 219 GLY B O 1
ATOM 4403 N N . THR B 1 220 ? -0.039 -2.277 -21.797 1 90.19 220 THR B N 1
ATOM 4404 C CA . THR B 1 220 ? -0.802 -3.395 -21.266 1 90.19 220 THR B CA 1
ATOM 4405 C C . THR B 1 220 ? -1.646 -4.055 -22.344 1 90.19 220 THR B C 1
ATOM 4407 O O . THR B 1 220 ? -2.367 -3.373 -23.078 1 90.19 220 THR B O 1
ATOM 4410 N N . ALA B 1 221 ? -1.472 -5.324 -22.469 1 94.56 221 ALA B N 1
ATOM 4411 C CA . ALA B 1 221 ? -2.254 -6.074 -23.453 1 94.56 221 ALA B CA 1
ATOM 4412 C C . ALA B 1 221 ? -3.748 -5.961 -23.156 1 94.56 221 ALA B C 1
ATOM 4414 O O . ALA B 1 221 ? -4.148 -5.723 -22.016 1 94.56 221 ALA B O 1
ATOM 4415 N N . VAL B 1 222 ? -4.504 -6.102 -24.234 1 96.06 222 VAL B N 1
ATOM 4416 C CA . VAL B 1 222 ? -5.957 -6.113 -24.094 1 96.06 222 VAL B CA 1
ATOM 4417 C C . VAL B 1 222 ? -6.422 -7.5 -23.672 1 96.06 222 VAL B C 1
ATOM 4419 O O . VAL B 1 222 ? -6.047 -8.508 -24.281 1 96.06 222 VAL B O 1
ATOM 4422 N N . THR B 1 223 ? -7.211 -7.547 -22.609 1 97.5 223 THR B N 1
ATOM 4423 C CA . THR B 1 223 ? -7.738 -8.82 -22.141 1 97.5 223 THR B CA 1
ATOM 4424 C C . THR B 1 223 ? -8.508 -9.539 -23.234 1 97.5 223 THR B C 1
ATOM 4426 O O . THR B 1 223 ? -9.391 -8.953 -23.859 1 97.5 223 THR B O 1
ATOM 4429 N N . PRO B 1 224 ? -8.195 -10.734 -23.5 1 97.25 224 PRO B N 1
ATOM 4430 C CA . PRO B 1 224 ? -8.953 -11.453 -24.531 1 97.25 224 PRO B CA 1
ATOM 4431 C C . PRO B 1 224 ? -10.398 -11.719 -24.125 1 97.25 224 PRO B C 1
ATOM 4433 O O . PRO B 1 224 ? -10.703 -11.797 -22.922 1 97.25 224 PRO B O 1
ATOM 4436 N N . LEU B 1 225 ? -11.258 -11.891 -25.094 1 96.88 225 LEU B N 1
ATOM 4437 C CA . LEU B 1 225 ? -12.656 -12.219 -24.828 1 96.88 225 LEU B CA 1
ATOM 4438 C C . LEU B 1 225 ? -12.797 -13.664 -24.344 1 96.88 225 LEU B C 1
ATOM 4440 O O . LEU B 1 225 ? -12.023 -14.531 -24.75 1 96.88 225 LEU B O 1
ATOM 4444 N N . CYS B 1 226 ? -13.773 -13.836 -23.484 1 97.75 226 CYS B N 1
ATOM 4445 C CA . CYS B 1 226 ? -14.109 -15.195 -23.094 1 97.75 226 CYS B CA 1
ATOM 4446 C C . CYS B 1 226 ? -14.688 -15.969 -24.281 1 97.75 226 CYS B C 1
ATOM 4448 O O . CYS B 1 226 ? -15.672 -15.531 -24.891 1 97.75 226 CYS B O 1
ATOM 4450 N N . ARG B 1 227 ? -14.031 -17.016 -24.625 1 97 227 ARG B N 1
ATOM 4451 C CA . ARG B 1 227 ? -14.523 -17.938 -25.641 1 97 227 ARG B CA 1
ATOM 4452 C C . ARG B 1 227 ? -14.734 -19.328 -25.078 1 97 227 ARG B C 1
ATOM 4454 O O . ARG B 1 227 ? -13.852 -19.875 -24.406 1 97 227 ARG B O 1
ATOM 4461 N N . THR B 1 228 ? -15.859 -19.891 -25.328 1 97.75 228 THR B N 1
ATOM 4462 C CA . THR B 1 228 ? -16.172 -21.234 -24.828 1 97.75 228 THR B CA 1
ATOM 4463 C C . THR B 1 228 ? -16.047 -22.266 -25.938 1 97.75 228 THR B C 1
ATOM 4465 O O . THR B 1 228 ? -16.922 -23.125 -26.094 1 97.75 228 THR B O 1
ATOM 4468 N N . THR B 1 229 ? -15.094 -22.016 -26.781 1 97.75 229 THR B N 1
ATOM 4469 C CA . THR B 1 229 ? -14.727 -22.922 -27.844 1 97.75 229 THR B CA 1
ATOM 4470 C C . THR B 1 229 ? -13.211 -23.141 -27.891 1 97.75 229 THR B C 1
ATOM 4472 O O . THR B 1 229 ? -12.445 -22.234 -27.578 1 97.75 229 THR B O 1
ATOM 4475 N N . CYS B 1 230 ? -12.844 -24.359 -28.234 1 98.12 230 CYS B N 1
ATOM 4476 C CA . CYS B 1 230 ? -11.43 -24.688 -28.391 1 98.12 230 CYS B CA 1
ATOM 4477 C C . CYS B 1 230 ? -10.906 -24.234 -29.75 1 98.12 230 CYS B C 1
ATOM 4479 O O . CYS B 1 230 ? -11.688 -23.938 -30.641 1 98.12 230 CYS B O 1
ATOM 4481 N N . VAL B 1 231 ? -9.547 -24.141 -29.812 1 96.69 231 VAL B N 1
ATOM 4482 C CA . VAL B 1 231 ? -8.93 -23.781 -31.094 1 96.69 231 VAL B CA 1
ATOM 4483 C C . VAL B 1 231 ? -9.406 -24.75 -32.188 1 96.69 231 VAL B C 1
ATOM 4485 O O . VAL B 1 231 ? -9.688 -25.922 -31.906 1 96.69 231 VAL B O 1
ATOM 4488 N N . PRO B 1 232 ? -9.438 -24.188 -33.438 1 94.44 232 PRO B N 1
ATOM 4489 C CA . PRO B 1 232 ? -9.867 -25.078 -34.5 1 94.44 232 PRO B CA 1
ATOM 4490 C C . PRO B 1 232 ? -8.977 -26.312 -34.656 1 94.44 232 PRO B C 1
ATOM 4492 O O . PRO B 1 232 ? -7.754 -26.219 -34.531 1 94.44 232 PRO B O 1
ATOM 4495 N N . GLY B 1 233 ? -9.562 -27.438 -34.844 1 94.31 233 GLY B N 1
ATOM 4496 C CA . GLY B 1 233 ? -8.805 -28.656 -35.062 1 94.31 233 GLY B CA 1
ATOM 4497 C C . GLY B 1 233 ? -8.555 -29.453 -33.812 1 94.31 233 GLY B C 1
ATOM 4498 O O . GLY B 1 233 ? -8.102 -30.594 -33.875 1 94.31 233 GLY B O 1
ATOM 4499 N N . TYR B 1 234 ? -8.781 -28.812 -32.688 1 95.81 234 TYR B N 1
ATOM 4500 C CA . TYR B 1 234 ? -8.641 -29.547 -31.422 1 95.81 234 TYR B CA 1
ATOM 4501 C C . TYR B 1 234 ? -9.727 -30.609 -31.297 1 95.81 234 TYR B C 1
ATOM 4503 O O . TYR B 1 234 ? -10.891 -30.375 -31.641 1 95.81 234 TYR B O 1
ATOM 4511 N N . ARG B 1 235 ? -9.453 -31.797 -30.859 1 94.62 235 ARG B N 1
ATOM 4512 C CA . ARG B 1 235 ? -10.281 -33 -30.922 1 94.62 235 ARG B CA 1
ATOM 4513 C C . ARG B 1 235 ? -11.445 -32.906 -29.938 1 94.62 235 ARG B C 1
ATOM 4515 O O . ARG B 1 235 ? -12.539 -33.406 -30.219 1 94.62 235 ARG B O 1
ATOM 4522 N N . ARG B 1 236 ? -11.25 -32.344 -28.812 1 96.75 236 ARG B N 1
ATOM 4523 C CA . ARG B 1 236 ? -12.289 -32.312 -27.781 1 96.75 236 ARG B CA 1
ATOM 4524 C C . ARG B 1 236 ? -13.047 -30.984 -27.812 1 96.75 236 ARG B C 1
ATOM 4526 O O . ARG B 1 236 ? -12.469 -29.953 -28.156 1 96.75 236 ARG B O 1
ATOM 4533 N N . SER B 1 237 ? -14.336 -31.062 -27.438 1 97.62 237 SER B N 1
ATOM 4534 C CA . SER B 1 237 ? -15.094 -29.828 -27.25 1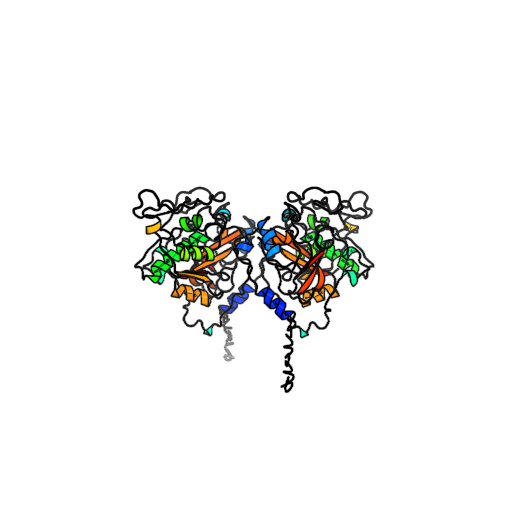 97.62 237 SER B CA 1
ATOM 4535 C C . SER B 1 237 ? -14.648 -29.109 -25.984 1 97.62 237 SER B C 1
ATOM 4537 O O . SER B 1 237 ? -14.008 -29.703 -25.109 1 97.62 237 SER B O 1
ATOM 4539 N N . TYR B 1 238 ? -14.977 -27.828 -25.906 1 98.25 238 TYR B N 1
ATOM 4540 C CA . TYR B 1 238 ? -14.703 -27.016 -24.734 1 98.25 238 TYR B CA 1
ATOM 4541 C C . TYR B 1 238 ? -15.227 -27.672 -23.469 1 98.25 238 TYR B C 1
ATOM 4543 O O . TYR B 1 238 ? -14.5 -27.797 -22.484 1 98.25 238 TYR B O 1
ATOM 4551 N N . ARG B 1 239 ? -16.453 -28.156 -23.484 1 97.81 239 ARG B N 1
ATOM 4552 C CA . ARG B 1 239 ? -17.078 -28.781 -22.328 1 97.81 239 ARG B CA 1
ATOM 4553 C C . ARG B 1 239 ? -16.359 -30.078 -21.953 1 97.81 239 ARG B C 1
ATOM 4555 O O . ARG B 1 239 ? -16.156 -30.375 -20.781 1 97.81 239 ARG B O 1
ATOM 4562 N N . GLN B 1 240 ? -15.93 -30.859 -22.938 1 97.56 240 GLN B N 1
ATOM 4563 C CA . GLN B 1 240 ? -15.297 -32.156 -22.719 1 97.56 240 GLN B CA 1
ATOM 4564 C C . GLN B 1 240 ? -13.875 -31.984 -22.203 1 97.56 240 GLN B C 1
ATOM 4566 O O . GLN B 1 240 ? -13.344 -32.875 -21.531 1 97.56 240 GLN B O 1
ATOM 4571 N N . ASP B 1 241 ? -13.273 -30.812 -22.484 1 98.25 241 ASP B N 1
ATOM 4572 C CA . ASP B 1 241 ? -11.859 -30.625 -22.172 1 98.25 241 ASP B CA 1
ATOM 4573 C C . ASP B 1 241 ? -11.688 -30.078 -20.75 1 98.25 241 ASP B C 1
ATOM 4575 O O . ASP B 1 241 ? -10.57 -30.047 -20.234 1 98.25 241 ASP B O 1
ATOM 4579 N N . LYS B 1 242 ? -12.711 -29.75 -20.078 1 97.75 242 LYS B N 1
ATOM 4580 C CA . LYS B 1 242 ? -12.633 -29.109 -18.766 1 97.75 242 LYS B CA 1
ATOM 4581 C C . LYS B 1 242 ? -12.172 -30.078 -17.688 1 97.75 242 LYS B C 1
ATOM 4583 O O . LYS B 1 242 ? -12.562 -31.25 -17.703 1 97.75 242 LYS B O 1
ATOM 4588 N N . THR B 1 243 ? -11.344 -29.562 -16.891 1 96.81 243 THR B N 1
ATOM 4589 C CA . THR B 1 243 ? -11.008 -30.172 -15.609 1 96.81 243 THR B CA 1
ATOM 4590 C C . THR B 1 243 ? -11.516 -29.312 -14.453 1 96.81 243 THR B C 1
ATOM 4592 O O . THR B 1 243 ? -11.484 -28.078 -14.539 1 96.81 243 THR B O 1
ATOM 4595 N N . PHE B 1 244 ? -11.977 -29.984 -13.383 1 96 244 PHE B N 1
ATOM 4596 C CA . PHE B 1 244 ? -12.602 -29.266 -12.281 1 96 244 PHE B CA 1
ATOM 4597 C C . PHE B 1 244 ? -11.797 -29.422 -11 1 96 244 PHE B C 1
ATOM 4599 O O . PHE B 1 244 ? -11.148 -30.453 -10.797 1 96 244 PHE B O 1
ATOM 4606 N N . GLY B 1 245 ? -11.805 -28.344 -10.227 1 96 245 GLY B N 1
ATOM 4607 C CA . GLY B 1 245 ? -11.312 -28.422 -8.859 1 96 245 GLY B CA 1
ATOM 4608 C C . GLY B 1 245 ? -12.391 -28.766 -7.855 1 96 245 GLY B C 1
ATOM 4609 O O . GLY B 1 245 ? -13.547 -28.969 -8.227 1 96 245 GLY B O 1
ATOM 4610 N N . ARG B 1 246 ? -11.961 -28.891 -6.609 1 96.88 246 ARG B N 1
ATOM 4611 C CA . ARG B 1 246 ? -12.906 -29.266 -5.562 1 96.88 246 ARG B CA 1
ATOM 4612 C C . ARG B 1 246 ? -13.156 -28.094 -4.609 1 96.88 246 ARG B C 1
ATOM 4614 O O . ARG B 1 246 ? -14.266 -27.906 -4.117 1 96.88 246 ARG B O 1
ATOM 4621 N N . SER B 1 247 ? -12.062 -27.344 -4.336 1 97.88 247 SER B N 1
ATOM 4622 C CA . SER B 1 247 ? -12.203 -26.25 -3.369 1 97.88 247 SER B CA 1
ATOM 4623 C C . SER B 1 247 ? -11.156 -25.172 -3.604 1 97.88 247 SER B C 1
ATOM 4625 O O . SER B 1 247 ? -10.211 -25.375 -4.367 1 97.88 247 SER B O 1
ATOM 4627 N N . ALA B 1 248 ? -11.43 -24.031 -3.064 1 98.5 248 ALA B N 1
ATOM 4628 C CA . ALA B 1 248 ? -10.508 -22.891 -2.971 1 98.5 248 ALA B CA 1
ATOM 4629 C C . ALA B 1 248 ? -10.43 -22.375 -1.54 1 98.5 248 ALA B C 1
ATOM 4631 O O . ALA B 1 248 ? -11.453 -22.266 -0.856 1 98.5 248 ALA B O 1
ATOM 4632 N N . TYR B 1 249 ? -9.227 -22.094 -1.045 1 98.19 249 TYR B N 1
ATOM 4633 C CA . TYR B 1 249 ? -9.109 -21.672 0.344 1 98.19 249 TYR B CA 1
ATOM 4634 C C . TYR B 1 249 ? -7.859 -20.828 0.555 1 98.19 249 TYR B C 1
ATOM 4636 O O . TYR B 1 249 ? -6.918 -20.891 -0.236 1 98.19 249 TYR B O 1
ATOM 4644 N N . ALA B 1 250 ? -7.902 -20 1.61 1 96.81 250 ALA B N 1
ATOM 4645 C CA . ALA B 1 250 ? -6.734 -19.266 2.1 1 96.81 250 ALA B CA 1
ATOM 4646 C C . ALA B 1 250 ? -5.902 -20.141 3.039 1 96.81 250 ALA B C 1
ATOM 4648 O O . ALA B 1 250 ? -6.449 -20.812 3.906 1 96.81 250 ALA B O 1
ATOM 4649 N N . VAL B 1 251 ? -4.594 -20.125 2.762 1 97.06 251 VAL B N 1
ATOM 4650 C CA . VAL B 1 251 ? -3.68 -20.781 3.693 1 97.06 251 VAL B CA 1
ATOM 4651 C C . VAL B 1 251 ? -3.43 -19.875 4.895 1 97.06 251 VAL B C 1
ATOM 4653 O O . VAL B 1 251 ? -3.26 -18.656 4.738 1 97.06 251 VAL B O 1
ATOM 4656 N N . PRO B 1 252 ? -3.434 -20.484 6.113 1 93.06 252 PRO B N 1
ATOM 4657 C CA . PRO B 1 252 ? -3.129 -19.625 7.258 1 93.06 252 PRO B CA 1
ATOM 4658 C C . PRO B 1 252 ? -1.826 -18.844 7.082 1 93.06 252 PRO B C 1
ATOM 4660 O O . PRO B 1 252 ? -0.863 -19.359 6.516 1 93.06 252 PRO B O 1
ATOM 4663 N N . ASN B 1 253 ? -1.849 -17.625 7.574 1 90.94 253 ASN B N 1
ATOM 4664 C CA . ASN B 1 253 ? -0.73 -16.719 7.379 1 90.94 253 ASN B CA 1
ATOM 4665 C C . ASN B 1 253 ? 0.418 -17.016 8.336 1 90.94 253 ASN B C 1
ATOM 4667 O O . ASN B 1 253 ? 0.764 -16.203 9.18 1 90.94 253 ASN B O 1
ATOM 4671 N N . SER B 1 254 ? 0.983 -18.062 8.234 1 93.25 254 SER B N 1
ATOM 4672 C CA . SER B 1 254 ? 2.172 -18.484 8.977 1 93.25 254 SER B CA 1
ATOM 4673 C C . SER B 1 254 ? 3.133 -19.266 8.078 1 93.25 254 SER B C 1
ATOM 4675 O O . SER B 1 254 ? 2.705 -20 7.191 1 93.25 254 SER B O 1
ATOM 4677 N N . VAL B 1 255 ? 4.391 -19.094 8.414 1 95.31 255 VAL B N 1
ATOM 4678 C CA . VAL B 1 255 ? 5.441 -19.734 7.637 1 95.31 255 VAL B CA 1
ATOM 4679 C C . VAL B 1 255 ? 5.234 -21.25 7.656 1 95.31 255 VAL B C 1
ATOM 4681 O O . VAL B 1 255 ? 5.254 -21.906 6.605 1 95.31 255 VAL B O 1
ATOM 4684 N N . THR B 1 256 ? 4.934 -21.797 8.82 1 94.94 256 THR B N 1
ATOM 4685 C CA . THR B 1 256 ? 4.812 -23.25 8.969 1 94.94 256 THR B CA 1
ATOM 4686 C C . THR B 1 256 ? 3.568 -23.766 8.25 1 94.94 256 THR B C 1
ATOM 4688 O O . THR B 1 256 ? 3.594 -24.844 7.652 1 94.94 256 THR B O 1
ATOM 4691 N N . ALA B 1 257 ? 2.518 -23 8.297 1 95.5 257 ALA B N 1
ATOM 4692 C CA . ALA B 1 257 ? 1.302 -23.422 7.598 1 95.5 257 ALA B CA 1
ATOM 4693 C C . ALA B 1 257 ? 1.516 -23.438 6.09 1 95.5 257 ALA B C 1
ATOM 4695 O O . ALA B 1 257 ? 1.058 -24.359 5.402 1 95.5 257 ALA B O 1
ATOM 4696 N N . ILE B 1 258 ? 2.18 -22.484 5.605 1 97.69 258 ILE B N 1
ATOM 4697 C CA . ILE B 1 258 ? 2.465 -22.422 4.18 1 97.69 258 ILE B CA 1
ATOM 4698 C C . ILE B 1 258 ? 3.365 -23.578 3.771 1 97.69 258 ILE B C 1
ATOM 4700 O O . ILE B 1 258 ? 3.105 -24.25 2.771 1 97.69 258 ILE B O 1
ATOM 4704 N N . GLN B 1 259 ? 4.375 -23.812 4.566 1 97.88 259 GLN B N 1
ATOM 4705 C CA . GLN B 1 259 ? 5.281 -24.938 4.293 1 97.88 259 GLN B CA 1
ATOM 4706 C C . GLN B 1 259 ? 4.531 -26.266 4.293 1 97.88 259 GLN B C 1
ATOM 4708 O O . GLN B 1 259 ? 4.715 -27.078 3.389 1 97.88 259 GLN B O 1
ATOM 4713 N N . ARG B 1 260 ? 3.703 -26.484 5.262 1 97.12 260 ARG B N 1
ATOM 4714 C CA . ARG B 1 260 ? 2.951 -27.734 5.352 1 97.12 260 ARG B CA 1
ATOM 4715 C C . ARG B 1 260 ? 2.018 -27.891 4.16 1 97.12 260 ARG B C 1
ATOM 4717 O O . ARG B 1 260 ? 1.887 -28.984 3.615 1 97.12 260 ARG B O 1
ATOM 4724 N N . GLU B 1 261 ? 1.407 -26.797 3.814 1 97.81 261 GLU B N 1
ATOM 4725 C CA . GLU B 1 261 ? 0.521 -26.844 2.656 1 97.81 261 GLU B CA 1
ATOM 4726 C C . GLU B 1 261 ? 1.275 -27.266 1.399 1 97.81 261 GLU B C 1
ATOM 4728 O O . GLU B 1 261 ? 0.803 -28.125 0.646 1 97.81 261 GLU B O 1
ATOM 4733 N N . ILE B 1 262 ? 2.404 -26.75 1.183 1 98.75 262 ILE B N 1
ATOM 4734 C CA . ILE B 1 262 ? 3.209 -27.047 0.006 1 98.75 262 ILE B CA 1
ATOM 4735 C C . ILE B 1 262 ? 3.662 -28.516 0.058 1 98.75 262 ILE B C 1
ATOM 4737 O O . ILE B 1 262 ? 3.557 -29.234 -0.933 1 98.75 262 ILE B O 1
ATOM 4741 N N . MET B 1 263 ? 4.102 -28.953 1.197 1 97.69 263 MET B N 1
ATOM 4742 C CA . MET B 1 263 ? 4.605 -30.312 1.364 1 97.69 263 MET B CA 1
ATOM 4743 C C . MET B 1 263 ? 3.506 -31.344 1.103 1 97.69 263 MET B C 1
ATOM 4745 O O . MET B 1 263 ? 3.766 -32.406 0.547 1 97.69 263 MET B O 1
ATOM 4749 N N . ARG B 1 264 ? 2.391 -30.984 1.487 1 97.31 264 ARG B N 1
ATOM 4750 C CA . ARG B 1 264 ? 1.316 -31.969 1.476 1 97.31 264 ARG B CA 1
ATOM 4751 C C . ARG B 1 264 ? 0.575 -31.953 0.143 1 97.31 264 ARG B C 1
ATOM 4753 O O . ARG B 1 264 ? 0.198 -33 -0.374 1 97.31 264 ARG B O 1
ATOM 4760 N N . ASN B 1 265 ? 0.367 -30.75 -0.338 1 98.25 265 ASN B N 1
ATOM 4761 C CA . ASN B 1 265 ? -0.605 -30.672 -1.423 1 98.25 265 ASN B CA 1
ATOM 4762 C C . ASN B 1 265 ? 0.005 -30.062 -2.68 1 98.25 265 ASN B C 1
ATOM 4764 O O . ASN B 1 265 ? -0.622 -30.047 -3.74 1 98.25 265 ASN B O 1
ATOM 4768 N N . GLY B 1 266 ? 1.23 -29.547 -2.574 1 98.75 266 GLY B N 1
ATOM 4769 C CA . GLY B 1 266 ? 1.886 -28.938 -3.721 1 98.75 266 GLY B CA 1
ATOM 4770 C C . GLY B 1 266 ? 1.938 -27.422 -3.645 1 98.75 266 GLY B C 1
ATOM 4771 O O . GLY B 1 266 ? 1.581 -26.828 -2.623 1 98.75 266 GLY B O 1
ATOM 4772 N N . PRO B 1 267 ? 2.361 -26.797 -4.684 1 98.88 267 PRO B N 1
ATOM 4773 C CA . PRO B 1 267 ? 2.623 -25.359 -4.723 1 98.88 267 PRO B CA 1
ATOM 4774 C C . PRO B 1 267 ? 1.393 -24.531 -4.367 1 98.88 267 PRO B C 1
ATOM 4776 O O . PRO B 1 267 ? 0.261 -24.969 -4.582 1 98.88 267 PRO B O 1
ATOM 4779 N N . VAL B 1 268 ? 1.662 -23.344 -3.828 1 98.94 268 VAL B N 1
ATOM 4780 C CA . VAL B 1 268 ? 0.633 -22.375 -3.471 1 98.94 268 VAL B CA 1
ATOM 4781 C C . VAL B 1 268 ? 0.873 -21.078 -4.223 1 98.94 268 VAL B C 1
ATOM 4783 O O . VAL B 1 268 ? 1.937 -20.875 -4.816 1 98.94 268 VAL B O 1
ATOM 4786 N N . VAL B 1 269 ? -0.182 -20.25 -4.301 1 98.94 269 VAL B N 1
ATOM 4787 C CA . VAL B 1 269 ? -0.071 -18.953 -4.977 1 98.94 269 VAL B CA 1
ATOM 4788 C C . VAL B 1 269 ? -0.115 -17.828 -3.951 1 98.94 269 VAL B C 1
ATOM 4790 O O . VAL B 1 269 ? -0.922 -17.859 -3.02 1 98.94 269 VAL B O 1
ATOM 4793 N N . SER B 1 270 ? 0.805 -16.906 -4.082 1 98.38 270 SER B N 1
ATOM 4794 C CA . SER B 1 270 ? 0.824 -15.719 -3.234 1 98.38 270 SER B CA 1
ATOM 4795 C C . SER B 1 270 ? 0.956 -14.445 -4.066 1 98.38 270 SER B C 1
ATOM 4797 O O . SER B 1 270 ? 1.382 -14.492 -5.223 1 98.38 270 SER B O 1
ATOM 4799 N N . SER B 1 271 ? 0.484 -13.383 -3.494 1 97.69 271 SER B N 1
ATOM 4800 C CA . SER B 1 271 ? 0.643 -12.062 -4.086 1 97.69 271 SER B CA 1
ATOM 4801 C C . SER B 1 271 ? 1.451 -11.141 -3.178 1 97.69 271 SER B C 1
ATOM 4803 O O . SER B 1 271 ? 1.376 -11.25 -1.952 1 97.69 271 SER B O 1
ATOM 4805 N N . PHE B 1 272 ? 2.205 -10.305 -3.773 1 97.75 272 PHE B N 1
ATOM 4806 C CA . PHE B 1 272 ? 2.994 -9.359 -2.99 1 97.75 272 PHE B CA 1
ATOM 4807 C C . PHE B 1 272 ? 3.154 -8.039 -3.734 1 97.75 272 PHE B C 1
ATOM 4809 O O . PHE B 1 272 ? 2.924 -7.973 -4.941 1 97.75 272 PHE B O 1
ATOM 4816 N N . THR B 1 273 ? 3.424 -7 -3.025 1 97.19 273 THR B N 1
ATOM 4817 C CA . THR B 1 273 ? 3.736 -5.703 -3.613 1 97.19 273 THR B CA 1
ATOM 4818 C C . THR B 1 273 ? 5.102 -5.73 -4.293 1 97.19 273 THR B C 1
ATOM 4820 O O . THR B 1 273 ? 6.094 -6.141 -3.684 1 97.19 273 THR B O 1
ATOM 4823 N N . THR B 1 274 ? 5.117 -5.309 -5.52 1 97.06 274 THR B N 1
ATOM 4824 C CA . THR B 1 274 ? 6.379 -5.273 -6.25 1 97.06 274 THR B CA 1
ATOM 4825 C C . THR B 1 274 ? 6.961 -3.861 -6.254 1 97.06 274 THR B C 1
ATOM 4827 O O . THR B 1 274 ? 6.281 -2.906 -6.641 1 97.06 274 THR B O 1
ATOM 4830 N N . TYR B 1 275 ? 8.156 -3.785 -5.797 1 96.38 275 TYR B N 1
ATOM 4831 C CA . TYR B 1 275 ? 8.867 -2.512 -5.781 1 96.38 275 TYR B CA 1
ATOM 4832 C C . TYR B 1 275 ? 9.898 -2.445 -6.906 1 96.38 275 TYR B C 1
ATOM 4834 O O . TYR B 1 275 ? 10.25 -3.471 -7.492 1 96.38 275 TYR B O 1
ATOM 4842 N N . ASP B 1 276 ? 10.359 -1.259 -7.18 1 94.38 276 ASP B N 1
ATOM 4843 C CA . ASP B 1 276 ? 11.273 -1.012 -8.289 1 94.38 276 ASP B CA 1
ATOM 4844 C C . ASP B 1 276 ? 12.523 -1.887 -8.18 1 94.38 276 ASP B C 1
ATOM 4846 O O . ASP B 1 276 ? 13.094 -2.289 -9.195 1 94.38 276 ASP B O 1
ATOM 4850 N N . ASP B 1 277 ? 12.945 -2.158 -7 1 95.69 277 ASP B N 1
ATOM 4851 C CA . ASP B 1 277 ? 14.203 -2.885 -6.848 1 95.69 277 ASP B CA 1
ATOM 4852 C C . ASP B 1 277 ? 14.047 -4.348 -7.262 1 95.69 277 ASP B C 1
ATOM 4854 O O . ASP B 1 277 ? 15.023 -5.02 -7.578 1 95.69 277 ASP B O 1
ATOM 4858 N N . PHE B 1 278 ? 12.852 -4.871 -7.293 1 96.12 278 PHE B N 1
ATOM 4859 C CA . PHE B 1 278 ? 12.602 -6.227 -7.773 1 96.12 278 PHE B CA 1
ATOM 4860 C C . PHE B 1 278 ? 12.922 -6.34 -9.258 1 96.12 278 PHE B C 1
ATOM 4862 O O . PHE B 1 278 ? 13.359 -7.395 -9.719 1 96.12 278 PHE B O 1
ATOM 4869 N N . SER B 1 279 ? 12.672 -5.27 -10.016 1 91.75 279 SER B N 1
ATOM 4870 C CA . SER B 1 279 ? 12.953 -5.27 -11.445 1 91.75 279 SER B CA 1
ATOM 4871 C C . SER B 1 279 ? 14.453 -5.418 -11.719 1 91.75 279 SER B C 1
ATOM 4873 O O . SER B 1 279 ? 14.859 -5.703 -12.844 1 91.75 279 SER B O 1
ATOM 4875 N N . ARG B 1 280 ? 15.227 -5.285 -10.672 1 92.5 280 ARG B N 1
ATOM 4876 C CA . ARG B 1 280 ? 16.672 -5.348 -10.82 1 92.5 280 ARG B CA 1
ATOM 4877 C C . ARG B 1 280 ? 17.219 -6.684 -10.328 1 92.5 280 ARG B C 1
ATOM 4879 O O . ARG B 1 280 ? 18.438 -6.914 -10.359 1 92.5 280 ARG B O 1
ATOM 4886 N N . TYR B 1 281 ? 16.391 -7.547 -9.922 1 94.56 281 TYR B N 1
ATOM 4887 C CA . TYR B 1 281 ? 16.812 -8.828 -9.367 1 94.56 281 TYR B CA 1
ATOM 4888 C C . TYR B 1 281 ? 17.469 -9.703 -10.438 1 94.56 281 TYR B C 1
ATOM 4890 O O . TYR B 1 281 ? 16.922 -9.867 -11.531 1 94.56 281 TYR B O 1
ATOM 4898 N N . ARG B 1 282 ? 18.594 -10.305 -10.109 1 93.12 282 ARG B N 1
ATOM 4899 C CA . ARG B 1 282 ? 19.25 -11.258 -11 1 93.12 282 ARG B CA 1
ATOM 4900 C C . ARG B 1 282 ? 19.344 -12.633 -10.352 1 93.12 282 ARG B C 1
ATOM 4902 O O . ARG B 1 282 ? 19 -13.641 -10.969 1 93.12 282 ARG B O 1
ATOM 4909 N N . ARG B 1 283 ? 19.906 -12.719 -9.164 1 95.88 283 ARG B N 1
ATOM 4910 C CA . ARG B 1 283 ? 20.047 -13.953 -8.391 1 95.88 283 ARG B CA 1
ATOM 4911 C C . ARG B 1 283 ? 20.281 -13.648 -6.918 1 95.88 283 ARG B C 1
ATOM 4913 O O . ARG B 1 283 ? 20.609 -12.516 -6.555 1 95.88 283 ARG B O 1
ATOM 4920 N N . GLY B 1 284 ? 20.125 -14.656 -6.125 1 97.81 284 GLY B N 1
ATOM 4921 C CA . GLY B 1 284 ? 20.219 -14.469 -4.688 1 97.81 284 GLY B CA 1
ATOM 4922 C C . GLY B 1 284 ? 18.875 -14.445 -3.994 1 97.81 284 GLY B C 1
ATOM 4923 O O . GLY B 1 284 ? 17.891 -14.977 -4.516 1 97.81 284 GLY B O 1
ATOM 4924 N N . ILE B 1 285 ? 18.891 -13.961 -2.729 1 98.44 285 ILE B N 1
ATOM 4925 C CA . ILE B 1 285 ? 17.656 -13.898 -1.941 1 98.44 285 ILE B CA 1
ATOM 4926 C C . ILE B 1 285 ? 17.109 -12.477 -1.947 1 98.44 285 ILE B C 1
ATOM 4928 O O . ILE B 1 285 ? 17.672 -11.586 -1.288 1 98.44 285 ILE B O 1
ATOM 4932 N N . TYR B 1 286 ? 16.062 -12.305 -2.652 1 97.94 286 TYR B N 1
ATOM 4933 C CA . TYR B 1 286 ? 15.461 -10.984 -2.754 1 97.94 286 TYR B CA 1
ATOM 4934 C C . TYR B 1 286 ? 14.906 -10.531 -1.406 1 97.94 286 TYR B C 1
ATOM 4936 O O . TYR B 1 286 ? 14.258 -11.312 -0.702 1 97.94 286 TYR B O 1
ATOM 4944 N N . ARG B 1 287 ? 15.141 -9.367 -1.094 1 97.25 287 ARG B N 1
ATOM 4945 C CA . ARG B 1 287 ? 14.547 -8.57 -0.022 1 97.25 287 ARG B CA 1
ATOM 4946 C C . ARG B 1 287 ? 14.367 -7.121 -0.448 1 97.25 287 ARG B C 1
ATOM 4948 O O . ARG B 1 287 ? 15.289 -6.504 -0.976 1 97.25 287 ARG B O 1
ATOM 4955 N N . HIS B 1 288 ? 13.18 -6.582 -0.235 1 97.44 288 HIS B N 1
ATOM 4956 C CA . HIS B 1 288 ? 12.945 -5.195 -0.624 1 97.44 288 HIS B CA 1
ATOM 4957 C C . HIS B 1 288 ? 13.844 -4.246 0.16 1 97.44 288 HIS B C 1
ATOM 4959 O O . HIS B 1 288 ? 13.938 -4.344 1.386 1 97.44 288 HIS B O 1
ATOM 4965 N N . THR B 1 289 ? 14.516 -3.354 -0.581 1 96.44 289 THR B N 1
ATOM 4966 C CA . THR B 1 289 ? 15.531 -2.498 0.031 1 96.44 289 THR B CA 1
ATOM 4967 C C . THR B 1 289 ? 15.312 -1.04 -0.363 1 96.44 289 THR B C 1
ATOM 4969 O O . THR B 1 289 ? 15.695 -0.129 0.377 1 96.44 289 THR B O 1
ATOM 4972 N N . ALA B 1 290 ? 14.789 -0.833 -1.486 1 96.88 290 ALA B N 1
ATOM 4973 C CA . ALA B 1 290 ? 14.648 0.535 -1.977 1 96.88 290 ALA B CA 1
ATOM 4974 C C . ALA B 1 290 ? 13.711 0.59 -3.184 1 96.88 290 ALA B C 1
ATOM 4976 O O . ALA B 1 290 ? 13.469 -0.429 -3.832 1 96.88 290 ALA B O 1
ATOM 4977 N N . GLY B 1 291 ? 13.234 1.809 -3.406 1 96.12 291 GLY B N 1
ATOM 4978 C CA . GLY B 1 291 ? 12.414 2.051 -4.582 1 96.12 291 GLY B CA 1
ATOM 4979 C C . GLY B 1 291 ? 10.93 2.115 -4.27 1 96.12 291 GLY B C 1
ATOM 4980 O O . GLY B 1 291 ? 10.492 1.671 -3.207 1 96.12 291 GLY B O 1
ATOM 4981 N N . ARG B 1 292 ? 10.156 2.607 -5.234 1 94.69 292 ARG B N 1
ATOM 4982 C CA . ARG B 1 292 ? 8.719 2.811 -5.062 1 94.69 292 ARG B CA 1
ATOM 4983 C C . ARG B 1 292 ? 7.941 1.551 -5.43 1 94.69 292 ARG B C 1
ATOM 4985 O O . ARG B 1 292 ? 8.445 0.695 -6.16 1 94.69 292 ARG B O 1
ATOM 4992 N N . ALA B 1 293 ? 6.754 1.458 -4.84 1 95.06 293 ALA B N 1
ATOM 4993 C CA . ALA B 1 293 ? 5.852 0.393 -5.266 1 95.06 293 ALA B CA 1
ATOM 4994 C C . ALA B 1 293 ? 5.418 0.59 -6.715 1 95.06 293 ALA B C 1
ATOM 4996 O O . ALA B 1 293 ? 5.047 1.697 -7.113 1 95.06 293 ALA B O 1
ATOM 4997 N N . ARG B 1 294 ? 5.406 -0.506 -7.477 1 93.06 294 ARG B N 1
ATOM 4998 C CA . ARG B 1 294 ? 5.113 -0.399 -8.906 1 93.06 294 ARG B CA 1
ATOM 4999 C C . ARG B 1 294 ? 3.863 -1.19 -9.266 1 93.06 294 ARG B C 1
ATOM 5001 O O . ARG B 1 294 ? 3.232 -0.929 -10.297 1 93.06 294 ARG B O 1
ATOM 5008 N N . GLY B 1 295 ? 3.555 -2.129 -8.5 1 95.38 295 GLY B N 1
ATOM 5009 C CA . GLY B 1 295 ? 2.412 -2.984 -8.781 1 95.38 295 GLY B CA 1
ATOM 5010 C C . GLY B 1 295 ? 2.311 -4.168 -7.836 1 95.38 295 GLY B C 1
ATOM 5011 O O . GLY B 1 295 ? 2.961 -4.191 -6.789 1 95.38 295 GLY B O 1
ATOM 5012 N N . SER B 1 296 ? 1.381 -5 -8.156 1 96.94 296 SER B N 1
ATOM 5013 C CA . SER B 1 296 ? 1.203 -6.273 -7.461 1 96.94 296 SER B CA 1
ATOM 5014 C C . SER B 1 296 ? 1.583 -7.445 -8.359 1 96.94 296 SER B C 1
ATOM 5016 O O . SER B 1 296 ? 1.507 -7.352 -9.586 1 96.94 296 SER B O 1
ATOM 5018 N N . HIS B 1 297 ? 2.09 -8.445 -7.73 1 98.25 297 HIS B N 1
ATOM 5019 C CA . HIS B 1 297 ? 2.516 -9.609 -8.508 1 98.25 297 HIS B CA 1
ATOM 5020 C C . HIS B 1 297 ? 2.131 -10.906 -7.805 1 98.25 297 HIS B C 1
ATOM 5022 O O . HIS B 1 297 ? 2.396 -11.078 -6.613 1 98.25 297 HIS B O 1
ATOM 5028 N N . ALA B 1 298 ? 1.405 -11.758 -8.508 1 98.81 298 ALA B N 1
ATOM 5029 C CA . ALA B 1 298 ? 1.084 -13.094 -8.023 1 98.81 298 ALA B CA 1
ATOM 5030 C C . ALA B 1 298 ? 2.084 -14.125 -8.539 1 98.81 298 ALA B C 1
ATOM 5032 O O . ALA B 1 298 ? 2.436 -14.117 -9.727 1 98.81 298 ALA B O 1
ATOM 5033 N N . VAL B 1 299 ? 2.529 -14.977 -7.668 1 98.88 299 VAL B N 1
ATOM 5034 C CA . VAL B 1 299 ? 3.561 -15.945 -8.023 1 98.88 299 VAL B CA 1
ATOM 5035 C C . VAL B 1 299 ? 3.256 -17.281 -7.371 1 98.88 299 VAL B C 1
ATOM 5037 O O . VAL B 1 299 ? 2.361 -17.391 -6.527 1 98.88 299 VAL B O 1
ATOM 5040 N N . LYS B 1 300 ? 3.963 -18.266 -7.812 1 98.88 300 LYS B N 1
ATOM 5041 C CA . LYS B 1 300 ? 3.803 -19.641 -7.324 1 98.88 300 LYS B CA 1
ATOM 5042 C C . LYS B 1 300 ? 4.965 -20.031 -6.418 1 98.88 300 LYS B C 1
ATOM 5044 O O . LYS B 1 300 ? 6.113 -20.094 -6.863 1 98.88 300 LYS B O 1
ATOM 5049 N N . ILE B 1 301 ? 4.672 -20.25 -5.113 1 98.94 301 ILE B N 1
ATOM 5050 C CA . ILE B 1 301 ? 5.688 -20.734 -4.188 1 98.94 301 ILE B CA 1
ATOM 5051 C C . ILE B 1 301 ? 5.754 -22.266 -4.25 1 98.94 301 ILE B C 1
ATOM 5053 O O . ILE B 1 301 ? 4.742 -22.938 -4.066 1 98.94 301 ILE B O 1
ATOM 5057 N N . ILE B 1 302 ? 6.996 -22.797 -4.441 1 98.94 302 ILE B N 1
ATOM 5058 C CA . ILE B 1 302 ? 7.086 -24.234 -4.703 1 98.94 302 ILE B CA 1
ATOM 5059 C C . ILE B 1 302 ? 7.961 -24.891 -3.643 1 98.94 302 ILE B C 1
ATOM 5061 O O . ILE B 1 302 ? 8.102 -26.125 -3.627 1 98.94 302 ILE B O 1
ATOM 5065 N N . GLY B 1 303 ? 8.562 -24.094 -2.785 1 98.94 303 GLY B N 1
ATOM 5066 C CA . GLY B 1 303 ? 9.445 -24.641 -1.769 1 98.94 303 GLY B CA 1
ATOM 5067 C C . GLY B 1 303 ? 10.133 -23.578 -0.938 1 98.94 303 GLY B C 1
ATOM 5068 O O . GLY B 1 303 ? 9.641 -22.453 -0.833 1 98.94 303 GLY B O 1
ATOM 5069 N N . TRP B 1 304 ? 11.18 -24.031 -0.238 1 98.62 304 TRP B N 1
ATOM 5070 C CA . TRP B 1 304 ? 11.945 -23.156 0.632 1 98.62 304 TRP B CA 1
ATOM 5071 C C . TRP B 1 304 ? 13.328 -23.719 0.915 1 98.62 304 TRP B C 1
ATOM 5073 O O . TRP B 1 304 ? 13.617 -24.875 0.574 1 98.62 304 TRP B O 1
ATOM 5083 N N . GLY B 1 305 ? 14.133 -22.891 1.466 1 98.12 305 GLY B N 1
ATOM 5084 C CA . GLY B 1 305 ? 15.461 -23.312 1.912 1 98.12 305 GLY B CA 1
ATOM 5085 C C . GLY B 1 305 ? 16.156 -22.25 2.74 1 98.12 305 GLY B C 1
ATOM 5086 O O . GLY B 1 305 ? 15.516 -21.422 3.375 1 98.12 305 GLY B O 1
ATOM 5087 N N . ARG B 1 306 ? 17.469 -22.469 2.873 1 96 306 ARG B N 1
ATOM 5088 C CA . ARG B 1 306 ? 18.312 -21.5 3.576 1 96 306 ARG B CA 1
ATOM 5089 C C . ARG B 1 306 ? 19.672 -21.375 2.896 1 96 306 ARG B C 1
ATOM 5091 O O . ARG B 1 306 ? 20.188 -22.344 2.338 1 96 306 ARG B O 1
ATOM 5098 N N . GLU B 1 307 ? 20.172 -20.281 2.838 1 95.5 307 GLU B N 1
ATOM 5099 C CA . GLU B 1 307 ? 21.562 -19.969 2.514 1 95.5 307 GLU B CA 1
ATOM 5100 C C . GLU B 1 307 ? 22.266 -19.312 3.697 1 95.5 307 GLU B C 1
ATOM 5102 O O . GLU B 1 307 ? 22.016 -18.156 4.027 1 95.5 307 GLU B O 1
ATOM 5107 N N . GLY B 1 308 ? 23.156 -20.078 4.352 1 92.31 308 GLY B N 1
ATOM 5108 C CA . GLY B 1 308 ? 23.609 -19.656 5.664 1 92.31 308 GLY B CA 1
ATOM 5109 C C . GLY B 1 308 ? 22.484 -19.531 6.676 1 92.31 308 GLY B C 1
ATOM 5110 O O . GLY B 1 308 ? 21.703 -20.469 6.867 1 92.31 308 GLY B O 1
ATOM 5111 N N . ASP B 1 309 ? 22.406 -18.469 7.262 1 92.38 309 ASP B N 1
ATOM 5112 C CA . ASP B 1 309 ? 21.375 -18.266 8.266 1 92.38 309 ASP B CA 1
ATOM 5113 C C . ASP B 1 309 ? 20.172 -17.516 7.672 1 92.38 309 ASP B C 1
ATOM 5115 O O . ASP B 1 309 ? 19.234 -17.156 8.391 1 92.38 309 ASP B O 1
ATOM 5119 N N . VAL B 1 310 ? 20.172 -17.328 6.371 1 94.75 310 VAL B N 1
ATOM 5120 C CA . VAL B 1 310 ? 19.109 -16.578 5.73 1 94.75 310 VAL B CA 1
ATOM 5121 C C . VAL B 1 310 ? 18.109 -17.531 5.09 1 94.75 310 VAL B C 1
ATOM 5123 O O . VAL B 1 310 ? 18.422 -18.203 4.105 1 94.75 310 VAL B O 1
ATOM 5126 N N . PRO B 1 311 ? 16.938 -17.625 5.668 1 97 311 PRO B N 1
ATOM 5127 C CA . PRO B 1 311 ? 15.914 -18.484 5.07 1 97 311 PRO B CA 1
ATOM 5128 C C . PRO B 1 311 ? 15.25 -17.844 3.852 1 97 311 PRO B C 1
ATOM 5130 O O . PRO B 1 311 ? 15.188 -16.625 3.748 1 97 311 PRO B O 1
ATOM 5133 N N . TYR B 1 312 ? 14.781 -18.672 2.908 1 98.38 312 TYR B N 1
ATOM 5134 C CA . TYR B 1 312 ? 14.133 -18.125 1.725 1 98.38 312 TYR B CA 1
ATOM 5135 C C . TYR B 1 312 ? 12.992 -19.016 1.262 1 98.38 312 TYR B C 1
ATOM 5137 O O . TYR B 1 312 ? 12.969 -20.219 1.556 1 98.38 312 TYR B O 1
ATOM 5145 N N . TRP B 1 313 ? 12 -18.375 0.652 1 98.81 313 TRP B N 1
ATOM 5146 C CA . TRP B 1 313 ? 11.039 -19.078 -0.2 1 98.81 313 TRP B CA 1
ATOM 5147 C C . TRP B 1 313 ? 11.625 -19.312 -1.588 1 98.81 313 TRP B C 1
ATOM 5149 O O . TRP B 1 313 ? 12.32 -18.453 -2.133 1 98.81 313 TRP B O 1
ATOM 5159 N N . LEU B 1 314 ? 11.344 -20.453 -2.141 1 98.94 314 LEU B N 1
ATOM 5160 C CA . LEU B 1 314 ? 11.617 -20.75 -3.545 1 98.94 314 LEU B CA 1
ATOM 5161 C C . LEU B 1 314 ? 10.367 -20.531 -4.395 1 98.94 314 LEU B C 1
ATOM 5163 O O . LEU B 1 314 ? 9.344 -21.188 -4.18 1 98.94 314 LEU B O 1
ATOM 5167 N N . ILE B 1 315 ? 10.531 -19.641 -5.398 1 98.94 315 ILE B N 1
ATOM 5168 C CA . ILE B 1 315 ? 9.328 -19.125 -6.055 1 98.94 315 ILE B CA 1
ATOM 5169 C C . ILE B 1 315 ? 9.5 -19.203 -7.57 1 98.94 315 ILE B C 1
ATOM 5171 O O . ILE B 1 315 ? 10.555 -18.859 -8.102 1 98.94 315 ILE B O 1
ATOM 5175 N N . ALA B 1 316 ? 8.492 -19.719 -8.258 1 98.88 316 ALA B N 1
ATOM 5176 C CA . ALA B 1 316 ? 8.438 -19.688 -9.719 1 98.88 316 ALA B CA 1
ATOM 5177 C C . ALA B 1 316 ? 7.805 -18.391 -10.219 1 98.88 316 ALA B C 1
ATOM 5179 O O . ALA B 1 316 ? 6.664 -18.078 -9.875 1 98.88 316 ALA B O 1
ATOM 5180 N N . ASN B 1 317 ? 8.57 -17.688 -11.016 1 97 317 ASN B N 1
ATOM 5181 C CA . ASN B 1 317 ? 8.039 -16.5 -11.672 1 97 317 ASN B CA 1
ATOM 5182 C C . ASN B 1 317 ? 7.324 -16.859 -12.977 1 97 317 ASN B C 1
ATOM 5184 O O . ASN B 1 317 ? 7.152 -18.031 -13.297 1 97 317 ASN B O 1
ATOM 5188 N N . SER B 1 318 ? 6.785 -15.852 -13.641 1 96.44 318 SER B N 1
ATOM 5189 C CA . SER B 1 318 ? 6.113 -16.062 -14.922 1 96.44 318 SER B CA 1
ATOM 5190 C C . SER B 1 318 ? 6.621 -15.078 -15.977 1 96.44 318 SER B C 1
ATOM 5192 O O . SER B 1 318 ? 5.852 -14.602 -16.812 1 96.44 318 SER B O 1
ATOM 5194 N N . PHE B 1 319 ? 7.91 -14.742 -15.852 1 91.56 319 PHE B N 1
ATOM 5195 C CA . PHE B 1 319 ? 8.555 -13.82 -16.781 1 91.56 319 PHE B CA 1
ATOM 5196 C C . PHE B 1 319 ? 9.523 -14.562 -17.688 1 91.56 319 PHE B C 1
ATOM 5198 O O . PHE B 1 319 ? 10.609 -14.055 -18 1 91.56 319 PHE B O 1
ATOM 5205 N N . HIS B 1 320 ? 9.211 -15.734 -18.047 1 90.31 320 HIS B N 1
ATOM 5206 C CA . HIS B 1 320 ? 10.055 -16.547 -18.906 1 90.31 320 HIS B CA 1
ATOM 5207 C C . HIS B 1 320 ? 11.227 -17.141 -18.125 1 90.31 320 HIS B C 1
ATOM 5209 O O . HIS B 1 320 ? 11.625 -16.594 -17.094 1 90.31 320 HIS B O 1
ATOM 5215 N N . SER B 1 321 ? 11.812 -18.219 -18.641 1 91.5 321 SER B N 1
ATOM 5216 C CA . SER B 1 321 ? 12.867 -18.953 -17.953 1 91.5 321 SER B CA 1
ATOM 5217 C C . SER B 1 321 ? 14.18 -18.172 -17.969 1 91.5 321 SER B C 1
ATOM 5219 O O . SER B 1 321 ? 15.109 -18.484 -17.219 1 91.5 321 SER B O 1
ATOM 5221 N N . ASP B 1 322 ? 14.258 -17.109 -18.703 1 86.81 322 ASP B N 1
ATOM 5222 C CA . ASP B 1 322 ? 15.484 -16.328 -18.812 1 86.81 322 ASP B CA 1
ATOM 5223 C C . ASP B 1 322 ? 15.594 -15.312 -17.672 1 86.81 322 ASP B C 1
ATOM 5225 O O . ASP B 1 322 ? 16.656 -14.727 -17.453 1 86.81 322 ASP B O 1
ATOM 5229 N N . TRP B 1 323 ? 14.578 -15.164 -17.016 1 89.5 323 TRP B N 1
ATOM 5230 C CA . TRP B 1 323 ? 14.562 -14.195 -15.938 1 89.5 323 TRP B CA 1
ATOM 5231 C C . TRP B 1 323 ? 15.062 -14.82 -14.641 1 89.5 323 TRP B C 1
ATOM 5233 O O . TRP B 1 323 ? 14.75 -15.977 -14.336 1 89.5 323 TRP B O 1
ATOM 5243 N N . GLY B 1 324 ? 15.773 -14.031 -13.805 1 92.12 324 GLY B N 1
ATOM 5244 C CA . GLY B 1 324 ? 16.203 -14.492 -12.492 1 92.12 324 GLY B CA 1
ATOM 5245 C C . GLY B 1 324 ? 17.047 -15.75 -12.539 1 92.12 324 GLY B C 1
ATOM 5246 O O . GLY B 1 324 ? 18.031 -15.812 -13.281 1 92.12 324 GLY B O 1
ATOM 5247 N N . GLU B 1 325 ? 16.672 -16.656 -11.703 1 95.12 325 GLU B N 1
ATOM 5248 C CA . GLU B 1 325 ? 17.359 -17.938 -11.648 1 95.12 325 GLU B CA 1
ATOM 5249 C C . GLU B 1 325 ? 16.625 -19 -12.445 1 95.12 325 GLU B C 1
ATOM 5251 O O . GLU B 1 325 ? 15.945 -19.859 -11.875 1 95.12 325 GLU B O 1
ATOM 5256 N N . ASN B 1 326 ? 16.734 -18.922 -13.844 1 93.94 326 ASN B N 1
ATOM 5257 C CA . ASN B 1 326 ? 16.047 -19.828 -14.75 1 93.94 326 ASN B CA 1
ATOM 5258 C C . ASN B 1 326 ? 14.531 -19.766 -14.57 1 93.94 326 ASN B C 1
ATOM 5260 O O . ASN B 1 326 ? 13.867 -20.797 -14.477 1 93.94 326 ASN B O 1
ATOM 5264 N N . GLY B 1 327 ? 14.039 -18.578 -14.336 1 95.12 327 GLY B N 1
ATOM 5265 C CA . GLY B 1 327 ? 12.609 -18.359 -14.195 1 95.12 327 GLY B CA 1
ATOM 5266 C C . GLY B 1 327 ? 12.141 -18.344 -12.758 1 95.12 327 GLY B C 1
ATOM 5267 O O . GLY B 1 327 ? 10.984 -18.031 -12.477 1 95.12 327 GLY B O 1
ATOM 5268 N N . TYR B 1 328 ? 13.062 -18.719 -11.852 1 97.94 328 TYR B N 1
ATOM 5269 C CA . TYR B 1 328 ? 12.75 -18.75 -10.43 1 97.94 328 TYR B CA 1
ATOM 5270 C C . TYR B 1 328 ? 13.43 -17.594 -9.703 1 97.94 328 TYR B C 1
ATOM 5272 O O . TYR B 1 328 ? 14.281 -16.906 -10.273 1 97.94 328 TYR B O 1
ATOM 5280 N N . PHE B 1 329 ? 12.984 -17.328 -8.5 1 98 329 PHE B N 1
ATOM 5281 C CA . PHE B 1 329 ? 13.703 -16.438 -7.594 1 98 329 PHE B CA 1
ATOM 5282 C C . PHE B 1 329 ? 13.5 -16.859 -6.145 1 98 329 PHE B C 1
ATOM 5284 O O . PHE B 1 329 ? 12.656 -17.703 -5.848 1 98 329 PHE B O 1
ATOM 5291 N N . ARG B 1 330 ? 14.367 -16.422 -5.367 1 98.81 330 ARG B N 1
ATOM 5292 C CA . ARG B 1 330 ? 14.289 -16.641 -3.926 1 98.81 330 ARG B CA 1
ATOM 5293 C C . ARG B 1 330 ? 13.961 -15.336 -3.195 1 98.81 330 ARG B C 1
ATOM 5295 O O . ARG B 1 330 ? 14.406 -14.266 -3.598 1 98.81 330 ARG B O 1
ATOM 5302 N N . MET B 1 331 ? 13.148 -15.453 -2.244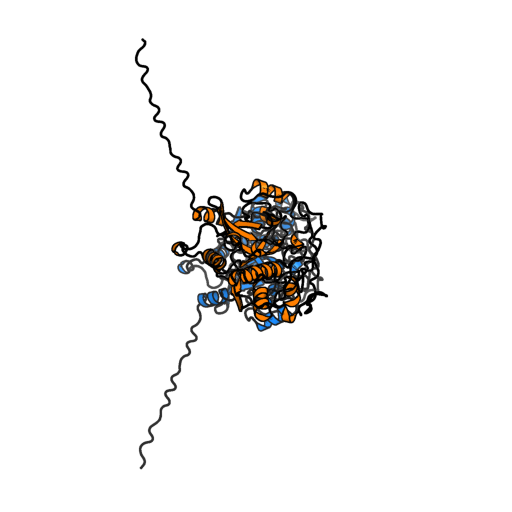 1 98.62 331 MET B N 1
ATOM 5303 C CA . MET B 1 331 ? 12.734 -14.297 -1.454 1 98.62 331 MET B CA 1
ATOM 5304 C C . MET B 1 331 ? 12.828 -14.602 0.038 1 98.62 331 MET B C 1
ATOM 5306 O O . MET B 1 331 ? 12.5 -15.703 0.474 1 98.62 331 MET B O 1
ATOM 5310 N N . ILE B 1 332 ? 13.281 -13.656 0.792 1 97.88 332 ILE B N 1
ATOM 5311 C CA . ILE B 1 332 ? 13.469 -13.852 2.225 1 97.88 332 ILE B CA 1
ATOM 5312 C C . ILE B 1 332 ? 12.188 -14.391 2.848 1 97.88 332 ILE B C 1
ATOM 5314 O O . ILE B 1 332 ? 11.094 -13.914 2.541 1 97.88 332 ILE B O 1
ATOM 5318 N N . ARG B 1 333 ? 12.305 -15.406 3.631 1 97 333 ARG B N 1
ATOM 5319 C CA . ARG B 1 333 ? 11.195 -16.047 4.34 1 97 333 ARG B CA 1
ATOM 5320 C C . ARG B 1 333 ? 11.188 -15.641 5.812 1 97 333 ARG B C 1
ATOM 5322 O O . ARG B 1 333 ? 12.242 -15.57 6.445 1 97 333 ARG B O 1
ATOM 5329 N N . GLY B 1 334 ? 9.961 -15.383 6.32 1 94.19 334 GLY B N 1
ATOM 5330 C CA . GLY B 1 334 ? 9.828 -15.305 7.766 1 94.19 334 GLY B CA 1
ATOM 5331 C C . GLY B 1 334 ? 9.602 -13.883 8.266 1 94.19 334 GLY B C 1
ATOM 5332 O O . GLY B 1 334 ? 9.32 -13.68 9.445 1 94.19 334 GLY B O 1
ATOM 5333 N N . ILE B 1 335 ? 9.68 -12.922 7.379 1 92.69 335 ILE B N 1
ATOM 5334 C CA . ILE B 1 335 ? 9.461 -11.562 7.852 1 92.69 335 ILE B CA 1
ATOM 5335 C C . ILE B 1 335 ? 8.32 -10.914 7.07 1 92.69 335 ILE B C 1
ATOM 5337 O O . ILE B 1 335 ? 8.094 -9.703 7.172 1 92.69 335 ILE B O 1
ATOM 5341 N N . ASN B 1 336 ? 7.648 -11.695 6.207 1 94.25 336 ASN B N 1
ATOM 5342 C CA . ASN B 1 336 ? 6.543 -11.242 5.375 1 94.25 336 ASN B CA 1
ATOM 5343 C C . ASN B 1 336 ? 6.949 -10.055 4.5 1 94.25 336 ASN B C 1
ATOM 5345 O O . ASN B 1 336 ? 6.246 -9.047 4.449 1 94.25 336 ASN B O 1
ATOM 5349 N N . ASP B 1 337 ? 8.141 -10.242 3.922 1 95.62 337 ASP B N 1
ATOM 5350 C CA . ASP B 1 337 ? 8.648 -9.219 3.02 1 95.62 337 ASP B CA 1
ATOM 5351 C C . ASP B 1 337 ? 7.664 -8.945 1.886 1 95.62 337 ASP B C 1
ATOM 5353 O O . ASP B 1 337 ? 7.141 -9.875 1.274 1 95.62 337 ASP B O 1
ATOM 5357 N N . CYS B 1 338 ? 7.312 -7.641 1.657 1 96.25 338 CYS B N 1
ATOM 5358 C CA . CYS B 1 338 ? 6.434 -7.168 0.591 1 96.25 338 CYS B CA 1
ATOM 5359 C C . CYS B 1 338 ? 5.043 -7.781 0.72 1 96.25 338 CYS B C 1
ATOM 5361 O O . CYS B 1 338 ? 4.207 -7.625 -0.172 1 96.25 338 CYS B O 1
ATOM 5363 N N . GLY B 1 339 ? 4.766 -8.586 1.73 1 95.44 339 GLY B N 1
ATOM 5364 C CA . GLY B 1 339 ? 3.459 -9.188 1.945 1 95.44 339 GLY B CA 1
ATOM 5365 C C . GLY B 1 339 ? 3.354 -10.594 1.394 1 95.44 339 GLY B C 1
ATOM 5366 O O . GLY B 1 339 ? 2.252 -11.133 1.252 1 95.44 339 GLY B O 1
ATOM 5367 N N . ILE B 1 340 ? 4.418 -11.242 1.124 1 97.44 340 ILE B N 1
ATOM 5368 C CA . ILE B 1 340 ? 4.461 -12.5 0.389 1 97.44 340 ILE B CA 1
ATOM 5369 C C . ILE B 1 340 ? 3.814 -13.602 1.222 1 97.44 340 ILE B C 1
ATOM 5371 O O . ILE B 1 340 ? 3.361 -14.617 0.679 1 97.44 340 ILE B O 1
ATOM 5375 N N . GLU B 1 341 ? 3.719 -13.43 2.576 1 96.88 341 GLU B N 1
ATOM 5376 C CA . GLU B 1 341 ? 3.252 -14.492 3.453 1 96.88 341 GLU B CA 1
ATOM 5377 C C . GLU B 1 341 ? 1.847 -14.211 3.975 1 96.88 341 GLU B C 1
ATOM 5379 O O . GLU B 1 341 ? 1.311 -14.977 4.781 1 96.88 341 GLU B O 1
ATOM 5384 N N . GLU B 1 342 ? 1.276 -13.133 3.48 1 93.88 342 GLU B N 1
ATOM 5385 C CA . GLU B 1 342 ? 0.051 -12.617 4.086 1 93.88 342 GLU B CA 1
ATOM 5386 C C . GLU B 1 342 ? -1.185 -13.234 3.438 1 93.88 342 GLU B C 1
ATOM 5388 O O . GLU B 1 342 ? -2.15 -13.57 4.125 1 93.88 342 GLU B O 1
ATOM 5393 N N . HIS B 1 343 ? -1.218 -13.336 2.162 1 93.62 343 HIS B N 1
ATOM 5394 C CA . HIS B 1 343 ? -2.402 -13.797 1.44 1 93.62 343 HIS B CA 1
ATOM 5395 C C . HIS B 1 343 ? -2.07 -14.961 0.516 1 93.62 343 HIS B C 1
ATOM 5397 O O . HIS B 1 343 ? -2.311 -14.891 -0.691 1 93.62 343 HIS B O 1
ATOM 5403 N N . VAL B 1 344 ? -1.67 -16.016 1.154 1 98.25 344 VAL B N 1
ATOM 5404 C CA . VAL B 1 344 ? -1.35 -17.234 0.412 1 98.25 344 VAL B CA 1
ATOM 5405 C C . VAL B 1 344 ? -2.617 -18.047 0.192 1 98.25 344 VAL B C 1
ATOM 5407 O O . VAL B 1 344 ? -3.414 -18.234 1.116 1 98.25 344 VAL B O 1
ATOM 5410 N N . VAL B 1 345 ? -2.83 -18.516 -1.066 1 98.75 345 VAL B N 1
ATOM 5411 C CA . VAL B 1 345 ? -4.074 -19.203 -1.393 1 98.75 345 VAL B CA 1
ATOM 5412 C C . VAL B 1 345 ? -3.766 -20.5 -2.158 1 98.75 345 VAL B C 1
ATOM 5414 O O . VAL B 1 345 ? -2.697 -20.625 -2.76 1 98.75 345 VAL B O 1
ATOM 5417 N N . ALA B 1 346 ? -4.723 -21.406 -2.111 1 98.75 346 ALA B N 1
ATOM 5418 C CA . ALA B 1 346 ? -4.633 -22.703 -2.777 1 98.75 346 ALA B CA 1
ATOM 5419 C C . ALA B 1 346 ? -6.02 -23.312 -2.984 1 98.75 346 ALA B C 1
ATOM 5421 O O . ALA B 1 346 ? -7.035 -22.625 -2.816 1 98.75 346 ALA B O 1
ATOM 5422 N N . GLY B 1 347 ? -6.004 -24.453 -3.562 1 98.38 347 GLY B N 1
ATOM 5423 C CA . GLY B 1 347 ? -7.215 -25.234 -3.768 1 98.38 347 GLY B CA 1
ATOM 5424 C C . GLY B 1 347 ? -6.953 -26.734 -3.871 1 98.38 347 GLY B C 1
ATOM 5425 O O . GLY B 1 347 ? -5.801 -27.156 -3.918 1 98.38 347 GLY B O 1
ATOM 5426 N N . SER B 1 348 ? -8.078 -27.453 -3.77 1 96.25 348 SER B N 1
ATOM 5427 C CA . SER B 1 348 ? -7.98 -28.891 -3.959 1 96.25 348 SER B CA 1
ATOM 5428 C C . SER B 1 348 ? -8.523 -29.312 -5.324 1 96.25 348 SER B C 1
ATOM 5430 O O . SER B 1 348 ? -9.414 -28.656 -5.863 1 96.25 348 SER B O 1
ATOM 5432 N N . VAL B 1 349 ? -7.852 -30.344 -5.828 1 93.44 349 VAL B N 1
ATOM 5433 C CA . VAL B 1 349 ? -8.203 -30.797 -7.168 1 93.44 349 VAL B CA 1
ATOM 5434 C C . VAL B 1 349 ? -8.617 -32.281 -7.121 1 93.44 349 VAL B C 1
ATOM 5436 O O . VAL B 1 349 ? -8.227 -33 -6.207 1 93.44 349 VAL B O 1
#

Secondary structure (DSSP, 8-state):
-----------------------HHHHHHHHHHPPPPHHHHT--HHHHHHHHHHH--SEEEPSS-S-TTGGGGSBPGGGS-----PPP---GGGGTTS-S-EEHHHH-TT-GGGGPPPB-TTS--HHHHHHHHHHHHHHHHHTTTS----B-HHHHHHHSGGGTB-GGG-B-HHHHHHHHHHH-B-B--SBT--SSSS-B-S---S--TTSPP-----SPPPPPPP--SPPTT-SS-HHHH-B--SEEEEPPSSHHHHHHHHHHH--EEEEEEEEGGGGGEEEEEE---SS-EEEEEEEEEEEEEEETTEEEEEEE-SB-TTSTBTTEEEEE-SS-GGGTTTS-EEEE-/-----------------------HHHHHHHHHHPPPPHHHHT--HHHHHHHHHHH--SEEEPSS-S-TTGGGGSBPGGGS-----PPP---GGGGTTS-S-EEHHHH-TT-GGGGPPPB-TTS--HHHHHHHHHHHHHHHHHTTTS----B-HHHHHHHSGGGTB-GGG-B-HHHHHHHHHHH-B-B--SBT--SSSS-B-S---S--TTSPP-----SPPPPPPP--SPPTT-SS-HHHH-B--SEEEEPPSSHHHHHHHHHHH--EEEEEEEEGGGGGEEEEEE---SS-EEEEEEEEEEEEEEETTEEEEEEE-SB-TTSTBTTEEEEE-SS-GGGTTTS-EEEE-

Organism: Haemonchus contortus (NCBI:txid6289)

Sequence (698 aa):
MFSTMKRLVLALCLYLFQAAIASEADVLASLQAQEIPLAAQLLSGEELTEYLQKNQQFFEVEDTPAGDDFESRLMDLSFIDQNTKPVVQEATSTAGDIPESFDARTQWPQCSSLRHIRDQANCGSCWAVATASAISDRICISSNGRRRVHVSATDILSCCGRQCGRGCSGGFPIEAWRFFARNGSVTGGDYRATGCCRPYPFHPCGRHGNEPYYGECRGTAVTPLCRTTCVPGYRRSYRQDKTFGRSAYAVPNSVTAIQREIMRNGPVVSSFTTYDDFSRYRRGIYRHTAGRARGSHAVKIIGWGREGDVPYWLIANSFHSDWGENGYFRMIRGINDCGIEEHVVAGSVMFSTMKRLVLALCLYLFQAAIASEADVLASLQAQEIPLAAQLLSGEELTEYLQKNQQFFEVEDTPAGDDFESRLMDLSFIDQNTKPVVQEATSTAGDIPESFDARTQWPQCSSLRHIRDQANCGSCWAVATASAISDRICISSNGRRRVHVSATDILSCCGRQCGRGCSGGFPIEAWRFFARNGSVTGGDYRATGCCRPYPFHPCGRHGNEPYYGECRGTAVTPLCRTTCVPGYRRSYRQDKTFGRSAYAVPNSVTAIQREIMRNGPVVSSFTTYDDFSRYRRGIYRHTAGRARGSHAVKIIGWGREGDVPYWLIANSFHSDWGENGYFRMIRGINDCGIEEHVVAGSV

Solvent-accessible surface area (backbone atoms only — not comparable to full-atom values): 36774 Å² total; per-residue (Å²): 142,83,72,90,76,81,77,82,76,77,78,75,72,76,74,74,74,69,74,75,77,65,49,50,67,51,48,50,51,55,56,65,67,57,72,62,54,71,74,42,33,67,32,53,72,68,62,33,49,54,46,49,68,72,74,52,83,52,44,45,73,40,86,68,48,73,50,104,35,52,59,22,42,23,14,43,56,67,50,47,77,83,66,84,60,82,66,45,79,70,68,68,82,77,46,76,86,59,68,77,57,46,48,47,52,71,77,41,66,74,35,62,60,62,73,58,50,48,54,51,28,26,18,4,35,30,21,28,43,24,42,22,50,33,50,20,32,25,41,8,58,76,48,72,44,73,42,81,53,46,39,13,28,40,46,46,44,26,57,48,42,73,79,24,33,57,35,26,49,13,34,40,44,58,41,45,32,39,40,28,29,74,69,29,40,31,30,17,44,49,59,83,46,76,95,36,33,36,34,27,85,51,68,65,42,29,82,34,78,96,43,77,67,54,43,74,28,68,58,64,48,78,60,59,76,62,67,87,60,39,44,88,88,48,88,57,51,41,80,75,46,43,46,62,34,71,36,51,47,75,45,61,29,23,67,67,50,47,51,50,45,33,73,73,60,33,44,34,32,25,39,27,56,34,35,52,50,62,47,21,53,36,43,55,39,43,68,94,68,38,23,29,77,63,18,17,44,37,30,26,40,42,36,32,32,62,60,86,58,46,41,25,34,33,29,42,44,45,68,25,43,67,33,46,56,66,11,23,49,29,31,52,48,86,70,46,55,58,35,46,47,50,59,28,24,42,62,43,101,140,85,71,83,82,75,80,79,76,78,78,75,75,77,74,74,74,71,74,73,78,66,49,49,67,52,47,49,51,54,57,67,67,57,73,61,54,71,73,42,33,68,33,54,72,68,63,32,50,54,45,50,68,71,73,52,84,52,44,45,74,37,86,66,48,74,50,101,35,53,58,21,42,24,15,42,58,66,50,47,78,83,66,83,59,84,65,46,78,71,69,69,82,76,46,76,83,60,69,77,56,47,49,47,53,72,76,41,66,73,36,63,59,62,73,58,50,47,55,50,28,25,19,3,36,31,21,27,42,25,41,23,49,30,50,21,34,25,41,7,57,77,46,73,44,73,40,80,54,46,39,14,29,38,47,48,44,26,56,50,43,73,78,25,33,58,36,26,48,13,34,40,44,61,40,45,33,40,40,28,30,75,69,28,42,31,29,18,46,50,58,82,45,75,96,36,33,37,35,26,84,51,68,64,43,30,82,35,79,94,42,77,70,55,44,74,27,68,58,63,49,76,60,58,76,62,67,87,60,38,45,88,87,48,88,56,52,39,80,74,46,44,48,62,34,71,35,51,48,74,45,60,30,23,67,66,50,46,50,49,45,34,74,72,59,33,45,33,32,23,39,26,55,35,35,52,50,62,47,20,54,36,44,57,40,42,68,94,69,38,25,31,77,62,16,18,44,36,30,26,38,42,35,32,31,61,60,85,58,46,42,26,33,31,30,42,43,45,68,26,43,67,33,46,57,68,12,23,49,31,31,52,48,85,72,46,55,59,35,46,45,50,57,28,25,42,62,43,102

Radius of gyration: 29.98 Å; Cα contacts (8 Å, |Δi|>4): 1583; chains: 2; bounding box: 149×86×80 Å

pLDDT: mean 88.94, std 17.61, range [25.19, 98.94]